Protein AF-A0A136L7Z3-F1 (afdb_monomer_lite)

Secondary structure (DSSP, 8-state):
-THHHHHHHHHHHHHHHHHHHHHT--HHHHHHHHHHHHTTT--SS-SSSHHHHHHHHHGGG----SHHHHHHHHHHHHHHHHHHHHHHH----PPP-------------------------------------------------------------------------------------PSP-TTEE-GGG-HHHHHHHHHHTT-EEEEEEEEEEEETTEEEEEEEEEEEETTEEEEE--TTSTTTT-EEEE-SSEEEEEEGGGTEEEEEE---SHHHHHHHHHHHHHHHHHEEEEEEEEEEETTEEEEEEEEEETT--EEEEEEE-TTT--EEEEEEE-TT--EEEEEEEEEEESS----GGGG----TTPEEE-HHHHHHHHHHHTT----B--GGGT-EEEEEEEE-SSSS-EEEEEEE-TT--EEEEEEEB---HHHHHTTS-TT-EEEEEEETTEEEEEEESS-HHHHHHHHHT-B--

Foldseek 3Di:
DPPVVVVVVVVVVVVVVVVVVVVPDDLQQVQVLVVQLVVVVADDDDDDVVVLVVVQVVVVPDDPPPVVVVVVVVVVVVVVVVVVVVVVVPDPPDDDDDDDDDDDDDDDDDDDDDDDDDDDDDDDDDDDDDDDDDDDDDDDDDDDDDDDDDDDDDDDDDDDDDDDDDDDDDDPDCPDCPPPPDDDCVQKDQQVPDVLLVLLVVLQQAAFKWFKKKKWFDDPNDIAIFIWTWTDGGQWIKTAGDPPGPQHPWIWTADNAWIWIARPVQLATEIFGRCRSVVSVSVVVVSVVCDRQQKIKGFPAWDAALNAIFTWIFIATNVRQTQKIFTARSVRSDTQKMFGAGPVGDTGIIMHTNHMDRDDDDDPCVSDDDDPPHHYHYQVNVQVVCCVVVVNAQKDFDCVQVWAFRHWDWDPPRPWIKIWTWTQGPQGIKIKIKTFADHDQVVSQVSNDPQKGKDWDDDPRMIMMIMDNDDRVVNVVRVVRIDRD

pLDDT: mean 71.42, std 25.08, range [24.67, 98.56]

Radius of gyration: 36.48 Å; chains: 1; bounding box: 98×93×81 Å

Sequence (485 aa):
MGGQLKMKRFRIAQRQEAKLDASLETQAQKTVARLVSQLEDETPTLAWRSELNERLLTVGRSRPRQQTLIWKTAFGLGLAASLAWVALTVRPCDGPGRRRLAFVPVARSSVAGGSRATRQRQVGRGFGVAESHRVRACSRPVGCDSMERVGPGSVLRMKPVFRHSLAFVALVAISASVPAQGPARQGQTAPGNHPLMRKMFEAAGTATYSGRRVIEFKRGVERMRHEELVLKSGPRMRIEFPRGSAFEGQVIVETGAERRHYYPGRNEIHVLPARKDEALERLRGLIARLGPQGLSVALEGQAKVAKQDTSILSLRDGRGNPLMRLWIQPSTGVVLKRELYDEVGAVVGLFEFTEYNPSPLIRRTDFVLQREGATIVTPMDIAQRLIREHKFEPVFLPAEGGFRLDTAQLVENLPVPVLLLLYQSPHGPISFYQVAGKVNPERLARLSGAGFKSFAWTKGTRSFVLVGSLEARQLQQLAARVQSP

Structure (mmCIF, N/CA/C/O backbone):
data_AF-A0A136L7Z3-F1
#
_entry.id   AF-A0A136L7Z3-F1
#
loop_
_atom_site.group_PDB
_atom_site.id
_atom_site.type_symbol
_atom_site.label_atom_id
_atom_site.label_alt_id
_atom_site.label_comp_id
_atom_site.label_asym_id
_atom_site.label_entity_id
_atom_site.label_seq_id
_atom_site.pdbx_PDB_ins_code
_atom_site.Cartn_x
_atom_site.Cartn_y
_atom_site.Cartn_z
_atom_site.occupancy
_atom_site.B_iso_or_equiv
_atom_site.auth_seq_id
_atom_site.auth_comp_id
_atom_site.auth_asym_id
_atom_site.auth_atom_id
_atom_site.pdbx_PDB_model_num
ATOM 1 N N . MET A 1 1 ? 29.027 17.581 50.921 1.00 52.03 1 MET A N 1
ATOM 2 C CA . MET A 1 1 ? 28.701 16.215 50.427 1.00 52.03 1 MET A CA 1
ATOM 3 C C . MET A 1 1 ? 27.220 15.951 50.088 1.00 52.03 1 MET A C 1
ATOM 5 O O . MET A 1 1 ? 26.979 15.166 49.178 1.00 52.03 1 MET A O 1
ATOM 9 N N . GLY A 1 2 ? 26.218 16.549 50.754 1.00 49.06 2 GLY A N 1
ATOM 10 C CA . GLY A 1 2 ? 24.812 16.080 50.692 1.00 49.06 2 GLY A CA 1
ATOM 11 C C . GLY A 1 2 ? 24.116 15.955 49.316 1.00 49.06 2 GLY A C 1
ATOM 12 O O . GLY A 1 2 ? 23.200 15.142 49.177 1.00 49.06 2 GLY A O 1
ATOM 13 N N . GLY A 1 3 ? 24.542 16.693 48.283 1.00 42.81 3 GLY A N 1
ATOM 14 C CA . GLY A 1 3 ? 23.885 16.687 46.963 1.00 42.81 3 GLY A CA 1
ATOM 15 C C . GLY A 1 3 ? 23.886 15.327 46.245 1.00 42.81 3 GLY A C 1
ATOM 16 O O . GLY A 1 3 ? 22.878 14.941 45.648 1.00 42.81 3 GLY A O 1
ATOM 17 N N . GLN A 1 4 ? 24.972 14.549 46.350 1.00 48.44 4 GLN A N 1
ATOM 18 C CA . GLN A 1 4 ? 25.067 13.252 45.665 1.00 48.44 4 GLN A CA 1
ATOM 19 C C . GLN A 1 4 ? 24.092 12.201 46.226 1.00 48.44 4 GLN A C 1
ATOM 21 O O . GLN A 1 4 ? 23.581 11.382 45.459 1.00 48.44 4 GLN A O 1
ATOM 26 N N . LEU A 1 5 ? 23.783 12.230 47.531 1.00 54.88 5 LEU A N 1
ATOM 27 C CA . LEU A 1 5 ? 22.793 11.317 48.116 1.00 54.88 5 LEU A CA 1
ATOM 28 C C . LEU A 1 5 ? 21.371 11.628 47.632 1.00 54.88 5 LEU A C 1
ATOM 30 O O . LEU A 1 5 ? 20.635 10.695 47.307 1.00 54.88 5 LEU A O 1
ATOM 34 N N . LYS A 1 6 ? 20.997 12.914 47.524 1.00 55.59 6 LYS A N 1
ATOM 35 C CA . LYS A 1 6 ? 19.692 13.315 46.966 1.00 55.59 6 LYS A CA 1
ATOM 36 C C . LYS A 1 6 ? 19.542 12.830 45.517 1.00 55.59 6 LYS A C 1
ATOM 38 O O . LYS A 1 6 ? 18.554 12.168 45.208 1.00 55.59 6 LYS A O 1
ATOM 43 N N . MET A 1 7 ? 20.554 13.032 44.663 1.00 49.06 7 MET A N 1
ATOM 44 C CA . MET A 1 7 ? 20.536 12.508 43.285 1.00 49.06 7 MET A CA 1
ATOM 45 C C . MET A 1 7 ? 20.473 10.974 43.208 1.00 49.06 7 MET A C 1
ATOM 47 O O . MET A 1 7 ? 19.747 10.441 42.367 1.00 49.06 7 MET A O 1
ATOM 51 N N . LYS A 1 8 ? 21.199 10.241 44.069 1.00 55.66 8 LYS A N 1
ATOM 52 C CA . LYS A 1 8 ? 21.120 8.769 44.104 1.00 55.66 8 LYS A CA 1
ATOM 53 C C . LYS A 1 8 ? 19.722 8.287 44.506 1.00 55.66 8 LYS A C 1
ATOM 55 O O . LYS A 1 8 ? 19.187 7.420 43.822 1.00 55.66 8 LYS A O 1
ATOM 60 N N . ARG A 1 9 ? 19.105 8.868 45.545 1.00 54.72 9 ARG A N 1
ATOM 61 C CA . ARG A 1 9 ? 17.731 8.521 45.960 1.00 54.72 9 ARG A CA 1
ATOM 62 C C . ARG A 1 9 ? 16.707 8.818 44.859 1.00 54.72 9 ARG A C 1
ATOM 64 O O . ARG A 1 9 ? 15.919 7.937 44.538 1.00 54.72 9 ARG A O 1
ATOM 71 N N . PHE A 1 10 ? 16.782 9.983 44.211 1.00 59.22 10 PHE A N 1
ATOM 72 C CA . PHE A 1 10 ? 15.883 10.347 43.106 1.00 59.22 10 PHE A CA 1
ATOM 73 C C . PHE A 1 10 ? 15.975 9.367 41.920 1.00 59.22 10 PHE A C 1
ATOM 75 O O . PHE A 1 10 ? 14.960 8.866 41.443 1.00 59.22 10 PHE A O 1
ATOM 82 N N . ARG A 1 11 ? 17.194 8.991 41.502 1.00 59.34 11 ARG A N 1
ATOM 83 C CA . ARG A 1 11 ? 17.409 7.996 40.430 1.00 59.34 11 ARG A CA 1
ATOM 84 C C . ARG A 1 11 ? 16.987 6.570 40.805 1.00 59.34 11 ARG A C 1
ATOM 86 O O . ARG A 1 11 ? 16.750 5.765 39.907 1.00 59.34 11 ARG A O 1
ATOM 93 N N . ILE A 1 12 ? 16.933 6.231 42.094 1.00 60.34 12 ILE A N 1
ATOM 94 C CA . ILE A 1 12 ? 16.404 4.944 42.569 1.00 60.34 12 ILE A CA 1
ATOM 95 C C . ILE A 1 12 ? 14.873 4.972 42.544 1.00 60.34 12 ILE A C 1
ATOM 97 O O . ILE A 1 12 ? 14.287 4.062 41.963 1.00 60.34 12 ILE A O 1
ATOM 101 N N . ALA A 1 13 ? 14.251 6.045 43.047 1.00 63.75 13 ALA A N 1
ATOM 102 C CA . ALA A 1 13 ? 12.803 6.248 42.992 1.00 63.75 13 ALA A CA 1
ATOM 103 C C . ALA A 1 13 ? 12.279 6.155 41.550 1.00 63.75 13 ALA A C 1
ATOM 105 O O . ALA A 1 13 ? 11.502 5.252 41.262 1.00 63.75 13 ALA A O 1
ATOM 106 N N . GLN A 1 14 ? 12.823 6.944 40.613 1.00 62.25 14 GLN A N 1
ATOM 107 C CA . GLN A 1 14 ? 12.441 6.886 39.190 1.00 62.25 14 GLN A CA 1
ATOM 108 C C . GLN A 1 14 ? 12.613 5.489 38.559 1.00 62.25 14 GLN A C 1
ATOM 110 O O . GLN A 1 14 ? 11.886 5.123 37.640 1.00 62.25 14 GLN A O 1
ATOM 115 N N . ARG A 1 15 ? 13.575 4.679 39.028 1.00 61.53 15 ARG A N 1
ATOM 116 C CA . ARG A 1 15 ? 13.786 3.298 38.546 1.00 61.53 15 ARG A CA 1
ATOM 117 C C . ARG A 1 15 ? 12.844 2.277 39.181 1.00 61.53 15 ARG A C 1
ATOM 119 O O . ARG A 1 15 ? 12.626 1.227 38.581 1.00 61.53 15 ARG A O 1
ATOM 126 N N . GLN A 1 16 ? 12.337 2.536 40.383 1.00 58.97 16 GLN A N 1
ATOM 127 C CA . GLN A 1 16 ? 11.311 1.716 41.030 1.00 58.97 16 GLN A CA 1
ATOM 128 C C . GLN A 1 16 ? 9.930 2.068 40.475 1.00 58.97 16 GLN A C 1
ATOM 130 O O . GLN A 1 16 ? 9.204 1.167 40.074 1.00 58.97 16 GLN A O 1
ATOM 135 N N . GLU A 1 17 ? 9.641 3.360 40.339 1.00 53.97 17 GLU A N 1
ATOM 136 C CA . GLU A 1 17 ? 8.471 3.926 39.667 1.00 53.97 17 GLU A CA 1
ATOM 137 C C . GLU A 1 17 ? 8.348 3.381 38.238 1.00 53.97 17 GLU A C 1
ATOM 139 O O . GLU A 1 17 ? 7.393 2.669 37.961 1.00 53.97 17 GLU A O 1
ATOM 144 N N . ALA A 1 18 ? 9.371 3.528 37.384 1.00 59.78 18 ALA A N 1
ATOM 145 C CA . ALA A 1 18 ? 9.361 2.978 36.020 1.00 59.78 18 ALA A CA 1
ATOM 146 C C . ALA A 1 18 ? 9.233 1.437 35.946 1.00 59.78 18 ALA A C 1
ATOM 148 O O . ALA A 1 18 ? 8.777 0.899 34.936 1.00 59.78 18 ALA A O 1
ATOM 149 N N . LYS A 1 19 ? 9.634 0.699 36.994 1.00 58.34 19 LYS A N 1
ATOM 150 C CA . LYS A 1 19 ? 9.426 -0.760 37.083 1.00 58.34 19 LYS A CA 1
ATOM 151 C C . LYS A 1 19 ? 7.997 -1.108 37.492 1.00 58.34 19 LYS A C 1
ATOM 153 O O . LYS A 1 19 ? 7.412 -2.016 36.904 1.00 58.34 19 LYS A O 1
ATOM 158 N N . LEU A 1 20 ? 7.449 -0.395 38.474 1.00 48.12 20 LEU A N 1
ATOM 159 C CA . LEU A 1 20 ? 6.063 -0.533 38.909 1.00 48.12 20 LEU A CA 1
ATOM 160 C C . LEU A 1 20 ? 5.126 -0.173 37.748 1.00 48.12 20 LEU A C 1
ATOM 162 O O . LEU A 1 20 ? 4.267 -0.970 37.379 1.00 48.12 20 LEU A O 1
ATOM 166 N N . ASP A 1 21 ? 5.398 0.946 37.078 1.00 52.03 21 ASP A N 1
ATOM 167 C CA . ASP A 1 21 ? 4.722 1.406 35.867 1.00 52.03 21 ASP A CA 1
ATOM 168 C C . ASP A 1 21 ? 4.671 0.331 34.777 1.00 52.03 21 ASP A C 1
ATOM 170 O O . ASP A 1 21 ? 3.605 0.121 34.198 1.00 52.03 21 ASP A O 1
ATOM 174 N N . ALA A 1 22 ? 5.791 -0.350 34.503 1.00 58.44 22 ALA A N 1
ATOM 175 C CA . ALA A 1 22 ? 5.880 -1.424 33.511 1.00 58.44 22 ALA A CA 1
ATOM 176 C C . ALA A 1 22 ? 5.146 -2.709 33.946 1.00 58.44 22 ALA A C 1
ATOM 178 O O . ALA A 1 22 ? 4.587 -3.423 33.108 1.00 58.44 22 ALA A O 1
ATOM 179 N N . SER A 1 23 ? 5.103 -2.999 35.253 1.00 50.88 23 SER A N 1
ATOM 180 C CA . SER A 1 23 ? 4.318 -4.117 35.800 1.00 50.88 23 SER A CA 1
ATOM 181 C C . SER A 1 23 ? 2.805 -3.866 35.732 1.00 50.88 23 SER A C 1
ATOM 183 O O . SER A 1 23 ? 2.042 -4.797 35.491 1.00 50.88 23 SER A O 1
ATOM 185 N N . LEU A 1 24 ? 2.382 -2.601 35.840 1.00 50.28 24 LEU A N 1
ATOM 186 C CA . LEU A 1 24 ? 0.987 -2.154 35.749 1.00 50.28 24 LEU A CA 1
ATOM 187 C C . LEU A 1 24 ? 0.517 -1.878 34.305 1.00 50.28 24 LEU A C 1
ATOM 189 O O . LEU A 1 24 ? -0.601 -1.408 34.093 1.00 50.28 24 LEU A O 1
ATOM 193 N N . GLU A 1 25 ? 1.340 -2.159 33.290 1.00 65.81 25 GLU A N 1
ATOM 194 C CA . GLU A 1 25 ? 0.941 -1.974 31.892 1.00 65.81 25 GLU A CA 1
ATOM 195 C C . GLU A 1 25 ? -0.123 -2.978 31.458 1.00 65.81 25 GLU A C 1
ATOM 197 O O . GLU A 1 25 ? 0.173 -4.150 31.187 1.00 65.81 25 GLU A O 1
ATOM 202 N N . THR A 1 26 ? -1.344 -2.467 31.302 1.00 73.06 26 THR A N 1
ATOM 203 C CA . THR A 1 26 ? -2.460 -3.167 30.667 1.00 73.06 26 THR A CA 1
ATOM 204 C C . THR A 1 26 ? -2.063 -3.684 29.284 1.00 73.06 26 THR A C 1
ATOM 206 O O . THR A 1 26 ? -1.240 -3.096 28.569 1.00 73.06 26 THR A O 1
ATOM 209 N N . GLN A 1 27 ? -2.699 -4.774 28.858 1.00 77.12 27 GLN A N 1
ATOM 210 C CA . GLN A 1 27 ? -2.465 -5.296 27.517 1.00 77.12 27 GLN A CA 1
ATOM 211 C C . GLN A 1 27 ? -2.906 -4.296 26.433 1.00 77.12 27 GLN A C 1
ATOM 213 O O . GLN A 1 27 ? -2.252 -4.199 25.398 1.00 77.12 27 GLN A O 1
ATOM 218 N N . ALA A 1 28 ? -3.938 -3.486 26.698 1.00 67.75 28 ALA A N 1
ATOM 219 C CA . ALA A 1 28 ? -4.348 -2.375 25.840 1.00 67.75 28 ALA A CA 1
ATOM 220 C C . ALA A 1 28 ? -3.227 -1.335 25.656 1.00 67.75 28 ALA A C 1
ATOM 222 O O . ALA A 1 28 ? -2.922 -0.975 24.520 1.00 67.75 28 ALA A O 1
ATOM 223 N N . GLN A 1 29 ? -2.558 -0.917 26.741 1.00 77.69 29 GLN A N 1
ATOM 224 C CA . GLN A 1 29 ? -1.452 0.043 26.679 1.00 77.69 29 GLN A CA 1
ATOM 225 C C . GLN A 1 29 ? -0.319 -0.476 25.795 1.00 77.69 29 GLN A C 1
ATOM 227 O O . GLN A 1 29 ? 0.079 0.215 24.866 1.00 77.69 29 GLN A O 1
ATOM 232 N N . LYS A 1 30 ? 0.163 -1.702 26.039 1.00 77.50 30 LYS A N 1
ATOM 233 C CA . LYS A 1 30 ? 1.232 -2.339 25.242 1.00 77.50 30 LYS A CA 1
ATOM 234 C C . LYS A 1 30 ? 0.856 -2.470 23.764 1.00 77.50 30 LYS A C 1
ATOM 236 O O . LYS A 1 30 ? 1.700 -2.308 22.888 1.00 77.50 30 LYS A O 1
ATOM 241 N N . THR A 1 31 ? -0.417 -2.752 23.500 1.00 75.12 31 THR A N 1
ATOM 242 C CA . THR A 1 31 ? -0.962 -2.942 22.153 1.00 75.12 31 THR A CA 1
ATOM 243 C C . THR A 1 31 ? -1.003 -1.628 21.370 1.00 75.12 31 THR A C 1
ATOM 245 O O . THR A 1 31 ? -0.457 -1.560 20.272 1.00 75.12 31 THR A O 1
ATOM 248 N N . VAL A 1 32 ? -1.570 -0.562 21.945 1.00 65.94 32 VAL A N 1
ATOM 249 C CA . VAL A 1 32 ? -1.632 0.756 21.288 1.00 65.94 32 VAL A CA 1
ATOM 250 C C . VAL A 1 32 ? -0.255 1.425 21.238 1.00 65.94 32 VAL A C 1
ATOM 252 O O . VAL A 1 32 ? 0.094 1.995 20.211 1.00 65.94 32 VAL A O 1
ATOM 255 N N . ALA A 1 33 ? 0.563 1.300 22.289 1.00 69.69 33 ALA A N 1
ATOM 256 C CA . ALA A 1 33 ? 1.941 1.796 22.314 1.00 69.69 33 ALA A CA 1
ATOM 257 C C . ALA A 1 33 ? 2.761 1.282 21.122 1.00 69.69 33 ALA A C 1
ATOM 259 O O . ALA A 1 33 ? 3.462 2.062 20.484 1.00 69.69 33 ALA A O 1
ATOM 260 N N . ARG A 1 34 ? 2.624 -0.011 20.790 1.00 71.69 34 ARG A N 1
ATOM 261 C CA . ARG A 1 34 ? 3.261 -0.609 19.613 1.00 71.69 34 ARG A CA 1
ATOM 262 C C . ARG A 1 34 ? 2.807 0.083 18.330 1.00 71.69 34 ARG A C 1
ATOM 264 O O . ARG A 1 34 ? 3.654 0.584 17.602 1.00 71.69 34 ARG A O 1
ATOM 271 N N . LEU A 1 35 ? 1.495 0.167 18.103 1.00 69.31 35 LEU A N 1
ATOM 272 C CA . LEU A 1 35 ? 0.923 0.770 16.894 1.00 69.31 35 LEU A CA 1
ATOM 273 C C . LEU A 1 35 ? 1.333 2.238 16.723 1.00 69.31 35 LEU A C 1
ATOM 275 O O . LEU A 1 35 ? 1.712 2.638 15.630 1.00 69.31 35 LEU A O 1
ATOM 279 N N . VAL A 1 36 ? 1.316 3.035 17.793 1.00 58.78 36 VAL A N 1
ATOM 280 C CA . VAL A 1 36 ? 1.683 4.458 17.711 1.00 58.78 36 VAL A CA 1
ATOM 281 C C . VAL A 1 36 ? 3.190 4.654 17.529 1.00 58.78 36 VAL A C 1
ATOM 283 O O . VAL A 1 36 ? 3.581 5.519 16.754 1.00 58.78 36 VAL A O 1
ATOM 286 N N . SER A 1 37 ? 4.035 3.792 18.111 1.00 58.22 37 SER A N 1
ATOM 287 C CA . SER A 1 37 ? 5.489 3.825 17.866 1.00 58.22 37 SER A CA 1
ATOM 288 C C . SER A 1 37 ? 5.901 3.474 16.427 1.00 58.22 37 SER A C 1
ATOM 290 O O . SER A 1 37 ? 7.039 3.729 16.043 1.00 58.22 37 SER A O 1
ATOM 292 N N . GLN A 1 38 ? 4.989 2.899 15.636 1.00 57.75 38 GLN A N 1
ATOM 293 C CA . GLN A 1 38 ? 5.187 2.642 14.207 1.00 57.75 38 GLN A CA 1
ATOM 294 C C . GLN A 1 38 ? 4.831 3.878 13.360 1.00 57.75 38 GLN A C 1
ATOM 296 O O . GLN A 1 38 ? 5.570 4.229 12.448 1.00 57.75 38 GLN A O 1
ATOM 301 N N . LEU A 1 39 ? 3.792 4.640 13.735 1.00 48.12 39 LEU A N 1
ATOM 302 C CA . LEU A 1 39 ? 3.363 5.861 13.024 1.00 48.12 39 LEU A CA 1
ATOM 303 C C . LEU A 1 39 ? 4.444 6.962 12.903 1.00 48.12 39 LEU A C 1
ATOM 305 O O . LEU A 1 39 ? 4.293 7.878 12.096 1.00 48.12 39 LEU A O 1
ATOM 309 N N . GLU A 1 40 ? 5.523 6.906 13.693 1.00 36.72 40 GLU A N 1
ATOM 310 C CA . GLU A 1 40 ? 6.663 7.828 13.562 1.00 36.72 40 GLU A CA 1
ATOM 311 C C . GLU A 1 40 ? 7.480 7.622 12.274 1.00 36.72 40 GLU A C 1
ATOM 313 O O . GLU A 1 40 ? 7.987 8.596 11.711 1.00 36.72 40 GLU A O 1
ATOM 318 N N . ASP A 1 41 ? 7.612 6.378 11.802 1.00 35.47 41 ASP A N 1
ATOM 319 C CA . ASP A 1 41 ? 8.282 6.039 10.539 1.00 35.47 41 ASP A CA 1
ATOM 320 C C . ASP A 1 41 ? 7.254 5.649 9.436 1.00 35.47 41 ASP A C 1
ATOM 322 O O . ASP A 1 41 ? 7.531 5.855 8.249 1.00 35.47 41 ASP A O 1
ATOM 326 N N . GLU A 1 42 ? 6.029 5.227 9.794 1.00 36.00 42 GLU A N 1
ATOM 327 C CA . GLU A 1 42 ? 4.885 5.008 8.890 1.00 36.00 42 GLU A CA 1
ATOM 328 C C . GLU A 1 42 ? 3.907 6.206 8.827 1.00 36.00 42 GLU A C 1
ATOM 330 O O . GLU A 1 42 ? 2.945 6.311 9.589 1.00 36.00 42 GLU A O 1
ATOM 335 N N . THR A 1 43 ? 4.061 7.077 7.820 1.00 32.91 43 THR A N 1
ATOM 336 C CA . THR A 1 43 ? 2.984 8.000 7.400 1.00 32.91 43 THR A CA 1
ATOM 337 C C . THR A 1 43 ? 2.778 8.035 5.875 1.00 32.91 43 THR A C 1
ATOM 339 O O . THR A 1 43 ? 3.722 7.838 5.109 1.00 32.91 43 THR A O 1
ATOM 342 N N . PRO A 1 44 ? 1.520 8.135 5.400 1.00 43.69 44 PRO A N 1
ATOM 343 C CA . PRO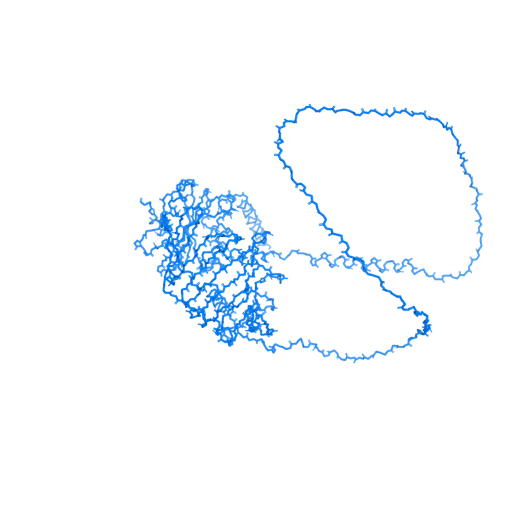 A 1 44 ? 0.698 6.926 5.444 1.00 43.69 44 PRO A CA 1
ATOM 344 C C . PRO A 1 44 ? -0.009 6.612 4.121 1.00 43.69 44 PRO A C 1
ATOM 346 O O . PRO A 1 44 ? -0.542 7.497 3.455 1.00 43.69 44 PRO A O 1
ATOM 349 N N . THR A 1 45 ? -0.150 5.320 3.821 1.00 33.47 45 THR A N 1
ATOM 350 C CA . THR A 1 45 ? -1.439 4.733 3.402 1.00 33.47 45 THR A CA 1
ATOM 351 C C . THR A 1 45 ? -1.368 3.199 3.404 1.00 33.47 45 THR A C 1
ATOM 353 O O . THR A 1 45 ? -0.527 2.580 2.764 1.00 33.47 45 THR A O 1
ATOM 356 N N . LEU A 1 46 ? -2.310 2.569 4.106 1.00 38.88 46 LEU A N 1
ATOM 357 C CA . LEU A 1 46 ? -2.829 1.222 3.820 1.00 38.88 46 LEU A CA 1
ATOM 358 C C . LEU A 1 46 ? -1.807 0.055 3.757 1.00 38.88 46 LEU A C 1
ATOM 360 O O . LEU A 1 46 ? -1.916 -0.864 2.929 1.00 38.88 46 LEU A O 1
ATOM 364 N N . ALA A 1 47 ? -0.844 0.088 4.679 1.00 33.56 47 ALA A N 1
ATOM 365 C CA . ALA A 1 47 ? -0.785 -0.811 5.847 1.00 33.56 47 ALA A CA 1
ATOM 366 C C . ALA A 1 47 ? -0.560 -2.333 5.663 1.00 33.56 47 ALA A C 1
ATOM 368 O O . ALA A 1 47 ? -0.411 -3.028 6.661 1.00 33.56 47 ALA A O 1
ATOM 369 N N . TRP A 1 48 ? -0.510 -2.885 4.441 1.00 34.53 48 TRP A N 1
ATOM 370 C CA . TRP A 1 48 ? -0.274 -4.338 4.241 1.00 34.53 48 TRP A CA 1
ATOM 371 C C . TRP A 1 48 ? 0.993 -4.692 3.445 1.00 34.53 48 TRP A C 1
ATOM 373 O O . TRP A 1 48 ? 1.522 -5.795 3.554 1.00 34.53 48 TRP A O 1
ATOM 383 N N . ARG A 1 49 ? 1.540 -3.739 2.679 1.00 35.31 49 ARG A N 1
ATOM 384 C CA . ARG A 1 49 ? 2.906 -3.823 2.116 1.00 35.31 49 ARG A CA 1
ATOM 385 C C . ARG A 1 49 ? 3.913 -2.965 2.895 1.00 35.31 49 ARG A C 1
ATOM 387 O O . ARG A 1 49 ? 5.075 -2.896 2.507 1.00 35.31 49 ARG A O 1
ATOM 394 N N . SER A 1 50 ? 3.475 -2.297 3.963 1.00 35.16 50 SER A N 1
ATOM 395 C CA . SER A 1 50 ? 4.316 -1.456 4.819 1.00 35.16 50 SER A CA 1
ATOM 396 C C . SER A 1 50 ? 4.888 -2.243 6.003 1.00 35.16 50 SER A C 1
ATOM 398 O O . SER A 1 50 ? 6.101 -2.209 6.168 1.00 35.16 50 SER A O 1
ATOM 400 N N . GLU A 1 51 ? 4.087 -3.096 6.664 1.00 35.03 51 GLU A N 1
ATOM 401 C CA . GLU A 1 51 ? 4.520 -4.012 7.741 1.00 35.03 51 GLU A CA 1
ATOM 402 C C . GLU A 1 51 ? 5.720 -4.908 7.352 1.00 35.03 51 GLU A C 1
ATOM 404 O O . GLU A 1 51 ? 6.510 -5.306 8.212 1.00 35.03 51 GLU A O 1
ATOM 409 N N . LEU A 1 52 ? 5.911 -5.183 6.055 1.00 35.91 52 LEU A N 1
ATOM 410 C CA . LEU A 1 52 ? 7.153 -5.763 5.541 1.00 35.91 52 LEU A CA 1
ATOM 411 C C . LEU A 1 52 ? 8.349 -4.823 5.758 1.00 35.91 52 LEU A C 1
ATOM 413 O O . LEU A 1 52 ? 9.265 -5.205 6.468 1.00 35.91 52 LEU A O 1
ATOM 417 N N . ASN A 1 53 ? 8.356 -3.627 5.154 1.00 36.78 53 ASN A N 1
ATOM 418 C CA . ASN A 1 53 ? 9.469 -2.670 5.253 1.00 36.78 53 ASN A CA 1
ATOM 419 C C . ASN A 1 53 ? 9.714 -2.268 6.716 1.00 36.78 53 ASN A C 1
ATOM 421 O O . ASN A 1 53 ? 10.792 -2.526 7.246 1.00 36.78 53 ASN A O 1
ATOM 425 N N . GLU A 1 54 ? 8.675 -1.735 7.360 1.00 39.69 54 GLU A N 1
ATOM 426 C CA . GLU A 1 54 ? 8.151 -2.311 8.598 1.00 39.69 54 GLU A CA 1
ATOM 427 C C . GLU A 1 54 ? 9.147 -3.002 9.538 1.00 39.69 54 GLU A C 1
ATOM 429 O O . GLU A 1 54 ? 10.089 -2.430 10.094 1.00 39.69 54 GLU A O 1
ATOM 434 N N . ARG A 1 55 ? 8.924 -4.315 9.658 1.00 40.56 55 ARG A N 1
ATOM 435 C CA . ARG A 1 55 ? 9.639 -5.258 10.525 1.00 40.56 55 ARG A CA 1
ATOM 436 C C . ARG A 1 55 ? 11.146 -5.359 10.254 1.00 40.56 55 ARG A C 1
ATOM 438 O O . ARG A 1 55 ? 11.833 -6.047 11.003 1.00 40.56 55 ARG A O 1
ATOM 445 N N . LEU A 1 56 ? 11.674 -4.712 9.218 1.00 37.62 56 LEU A N 1
ATOM 446 C CA . LEU A 1 56 ? 13.084 -4.783 8.823 1.00 37.62 56 LEU A CA 1
ATOM 447 C C . LEU A 1 56 ? 13.851 -3.533 9.254 1.00 37.62 56 LEU A C 1
ATOM 449 O O . LEU A 1 56 ? 15.011 -3.644 9.633 1.00 37.62 56 LEU A O 1
ATOM 453 N N . LEU A 1 57 ? 13.182 -2.377 9.283 1.00 38.00 57 LEU A N 1
ATOM 454 C CA . LEU A 1 57 ? 13.702 -1.152 9.896 1.00 38.00 57 LEU A CA 1
ATOM 455 C C . LEU A 1 57 ? 13.532 -1.171 11.427 1.00 38.00 57 LEU A C 1
ATOM 457 O O . LEU A 1 57 ? 14.354 -0.614 12.154 1.00 38.00 57 LEU A O 1
ATOM 461 N N . THR A 1 58 ? 12.491 -1.834 11.949 1.00 37.06 58 THR A N 1
ATOM 462 C CA . THR A 1 58 ? 12.211 -1.837 13.397 1.00 37.06 58 THR A CA 1
ATOM 463 C C . THR A 1 58 ? 12.977 -2.900 14.191 1.00 37.06 58 THR A C 1
ATOM 465 O O . THR A 1 58 ? 13.274 -2.672 15.363 1.00 37.06 58 THR A O 1
ATOM 468 N N . VAL A 1 59 ? 13.331 -4.053 13.602 1.00 36.88 59 VAL A N 1
ATOM 469 C CA . VAL A 1 59 ? 14.114 -5.101 14.305 1.00 36.88 59 VAL A CA 1
ATOM 470 C C . VAL A 1 59 ? 15.553 -4.640 14.602 1.00 36.88 59 VAL A C 1
ATOM 472 O O . VAL A 1 59 ? 16.117 -5.015 15.637 1.00 36.88 59 VAL A O 1
ATOM 475 N N . GLY A 1 60 ? 16.099 -3.749 13.764 1.00 36.47 60 GLY A N 1
ATOM 476 C CA . GLY A 1 60 ? 17.430 -3.150 13.902 1.00 36.47 60 GLY A CA 1
ATOM 477 C C . GLY A 1 60 ? 17.644 -2.292 15.152 1.00 36.47 60 GLY A C 1
ATOM 478 O O . GLY A 1 60 ? 18.746 -2.256 15.699 1.00 36.47 60 GLY A O 1
ATOM 479 N N . ARG A 1 61 ? 16.592 -1.665 15.710 1.00 35.28 61 ARG A N 1
ATOM 480 C CA . ARG A 1 61 ? 16.684 -0.841 16.942 1.00 35.28 61 ARG A CA 1
ATOM 481 C C . ARG A 1 61 ? 16.788 -1.674 18.241 1.00 35.28 61 ARG A C 1
ATOM 483 O O . ARG A 1 61 ? 16.372 -1.247 19.319 1.00 35.28 61 ARG A O 1
ATOM 490 N N . SER A 1 62 ? 17.405 -2.852 18.162 1.00 33.53 62 SER A N 1
ATOM 491 C CA . SER A 1 62 ? 17.812 -3.659 19.315 1.00 33.53 62 SER A CA 1
ATOM 492 C C . SER A 1 62 ? 19.085 -3.091 19.964 1.00 33.53 62 SER A C 1
ATOM 494 O O . SER A 1 62 ? 20.066 -2.788 19.293 1.00 33.53 62 SER A O 1
ATOM 496 N N . ARG A 1 63 ? 19.079 -2.946 21.298 1.00 36.53 63 ARG A N 1
ATOM 497 C CA . ARG A 1 63 ? 20.167 -2.322 22.089 1.00 36.53 63 ARG A CA 1
ATOM 498 C C . ARG A 1 63 ? 21.558 -2.931 21.806 1.00 36.53 63 ARG A C 1
ATOM 500 O O . ARG A 1 63 ? 21.641 -4.150 21.659 1.00 36.53 63 ARG A O 1
ATOM 507 N N . PRO A 1 64 ? 22.660 -2.150 21.880 1.00 39.44 64 PRO A N 1
ATOM 508 C CA . PRO A 1 64 ? 24.026 -2.669 21.748 1.00 39.44 64 PRO A CA 1
ATOM 509 C C . PRO A 1 64 ? 24.360 -3.663 22.878 1.00 39.44 64 PRO A C 1
ATOM 511 O O . PRO A 1 64 ? 24.660 -3.281 24.010 1.00 39.44 64 PRO A O 1
ATOM 514 N N . ARG A 1 65 ? 24.273 -4.965 22.583 1.00 41.66 65 ARG A N 1
ATOM 515 C CA . ARG A 1 65 ? 24.193 -6.037 23.591 1.00 41.66 65 ARG A CA 1
ATOM 516 C C . ARG A 1 65 ? 25.513 -6.794 23.798 1.00 41.66 65 ARG A C 1
ATOM 518 O O . ARG A 1 65 ? 25.587 -7.985 23.533 1.00 41.66 65 ARG A O 1
ATOM 525 N N . GLN A 1 66 ? 26.534 -6.098 24.309 1.00 41.44 66 GLN A N 1
ATOM 526 C CA . GLN A 1 66 ? 27.734 -6.617 25.018 1.00 41.44 66 GLN A CA 1
ATOM 527 C C . GLN A 1 66 ? 28.617 -7.738 24.399 1.00 41.44 66 GLN A C 1
ATOM 529 O O . GLN A 1 66 ? 29.675 -8.025 24.960 1.00 41.44 66 GLN A O 1
ATOM 534 N N . GLN A 1 67 ? 28.283 -8.349 23.259 1.00 42.78 67 GLN A N 1
ATOM 535 C CA . GLN A 1 67 ? 29.030 -9.496 22.706 1.00 42.78 67 GLN A CA 1
ATOM 536 C C . GLN A 1 67 ? 30.497 -9.189 22.344 1.00 42.78 67 GLN A C 1
ATOM 538 O O . GLN A 1 67 ? 31.336 -10.089 22.377 1.00 42.78 67 GLN A O 1
ATOM 543 N N . THR A 1 68 ? 30.840 -7.924 22.086 1.00 45.06 68 THR A N 1
ATOM 544 C CA . THR A 1 68 ? 32.219 -7.472 21.828 1.00 45.06 68 THR A CA 1
ATOM 545 C C . THR A 1 68 ? 33.157 -7.590 23.034 1.00 45.06 68 THR A C 1
ATOM 547 O O . THR A 1 68 ? 34.370 -7.499 22.853 1.00 45.06 68 THR A O 1
ATOM 550 N N . LEU A 1 69 ? 32.639 -7.818 24.249 1.00 48.38 69 LEU A N 1
ATOM 551 C CA . LEU A 1 69 ? 33.466 -8.134 25.418 1.00 48.38 69 LEU A CA 1
ATOM 552 C C . LEU A 1 69 ? 33.791 -9.635 25.494 1.00 48.38 69 LEU A C 1
ATOM 554 O O . LEU A 1 69 ? 34.937 -10.000 25.739 1.00 48.38 69 LEU A O 1
ATOM 558 N N . ILE A 1 70 ? 32.803 -10.493 25.212 1.00 53.34 70 ILE A N 1
ATOM 559 C CA . ILE A 1 70 ? 32.927 -11.960 25.300 1.00 53.34 70 ILE A CA 1
ATOM 560 C C . ILE A 1 70 ? 33.886 -12.496 24.230 1.00 53.34 70 ILE A C 1
ATOM 562 O O . ILE A 1 70 ? 34.726 -13.341 24.521 1.00 53.34 70 ILE A O 1
ATOM 566 N N . TRP A 1 71 ? 33.832 -11.966 23.005 1.00 47.53 71 TRP A N 1
ATOM 567 C CA . TRP A 1 71 ? 34.790 -12.351 21.961 1.00 47.53 71 TRP A CA 1
ATOM 568 C C . TRP A 1 71 ? 36.229 -11.927 22.283 1.00 47.53 71 TRP A C 1
ATOM 570 O O . TRP A 1 71 ? 37.163 -12.645 21.933 1.00 47.53 71 TRP A O 1
ATOM 580 N N . LYS A 1 72 ? 36.431 -10.810 22.997 1.00 50.53 72 LYS A N 1
ATOM 581 C CA . LYS A 1 72 ? 37.770 -10.371 23.423 1.00 50.53 72 LYS A CA 1
ATOM 582 C C . LYS A 1 72 ? 38.343 -11.248 24.537 1.00 50.53 72 LYS A C 1
ATOM 584 O O . LYS A 1 72 ? 39.522 -11.585 24.475 1.00 50.53 72 LYS A O 1
ATOM 589 N N . THR A 1 73 ? 37.534 -11.668 25.513 1.00 60.62 73 THR A N 1
ATOM 590 C CA . THR A 1 73 ? 37.994 -12.624 26.535 1.00 60.62 73 THR A CA 1
ATOM 591 C C . THR A 1 73 ? 38.202 -14.024 25.959 1.00 60.62 73 THR A C 1
ATOM 593 O O . THR A 1 73 ? 39.182 -14.668 26.319 1.00 60.62 73 THR A O 1
ATOM 596 N N . ALA A 1 74 ? 37.368 -14.472 25.014 1.00 58.94 74 ALA A N 1
ATOM 597 C CA . ALA A 1 74 ? 37.555 -15.746 24.317 1.00 58.94 74 ALA A CA 1
ATOM 598 C C . ALA A 1 74 ? 38.861 -15.785 23.499 1.00 58.94 74 ALA A C 1
ATOM 600 O O . ALA A 1 74 ? 39.634 -16.731 23.641 1.00 58.94 74 ALA A O 1
ATOM 601 N N . PHE A 1 75 ? 39.162 -14.745 22.709 1.00 62.72 75 PHE A N 1
ATOM 602 C CA . PHE A 1 75 ? 40.445 -14.650 21.997 1.00 62.72 75 PHE A CA 1
ATOM 603 C C . PHE A 1 75 ? 41.641 -14.534 22.952 1.00 62.72 75 PHE A C 1
ATOM 605 O O . PHE A 1 75 ? 42.658 -15.184 22.722 1.00 62.72 75 PHE A O 1
ATOM 612 N N . GLY A 1 76 ? 41.521 -13.764 24.040 1.00 63.78 76 GLY A N 1
ATOM 613 C CA . GLY A 1 76 ? 42.569 -13.658 25.060 1.00 63.78 76 GLY A CA 1
ATOM 614 C C . GLY A 1 76 ? 42.884 -15.000 25.729 1.00 63.78 76 GLY A C 1
ATOM 615 O O . GLY A 1 76 ? 44.050 -15.373 25.838 1.00 63.78 76 GLY A O 1
ATOM 616 N N . LEU A 1 77 ? 41.853 -15.762 26.110 1.00 67.31 77 LEU A N 1
ATOM 617 C CA . LEU A 1 77 ? 42.001 -17.103 26.685 1.00 67.31 77 LEU A CA 1
ATOM 618 C C . LEU A 1 77 ? 42.535 -18.117 25.669 1.00 67.31 77 LEU A C 1
ATOM 620 O O . LEU A 1 77 ? 43.387 -18.924 26.027 1.00 67.31 77 LEU A O 1
ATOM 624 N N . GLY A 1 78 ? 42.100 -18.055 24.407 1.00 63.72 78 GLY A N 1
ATOM 625 C CA . GLY A 1 78 ? 42.641 -18.902 23.343 1.00 63.72 78 GLY A CA 1
ATOM 626 C C . GLY A 1 78 ? 44.134 -18.656 23.106 1.00 63.72 78 GLY A C 1
ATOM 627 O O . GLY A 1 78 ? 44.917 -19.604 23.042 1.00 63.72 78 GLY A O 1
ATOM 628 N N . LEU A 1 79 ? 44.555 -17.387 23.044 1.00 63.94 79 LEU A N 1
ATOM 629 C CA . LEU A 1 79 ? 45.965 -17.023 22.884 1.00 63.94 79 LEU A CA 1
ATOM 630 C C . LEU A 1 79 ? 46.800 -17.447 24.106 1.00 63.94 79 LEU A C 1
ATOM 632 O O . LEU A 1 79 ? 47.871 -18.025 23.944 1.00 63.94 79 LEU A O 1
ATOM 636 N N . ALA A 1 80 ? 46.289 -17.226 25.322 1.00 67.94 80 ALA A N 1
ATOM 637 C CA . ALA A 1 80 ? 46.947 -17.649 26.557 1.00 67.94 80 ALA A CA 1
ATOM 638 C C . ALA A 1 80 ? 47.092 -19.179 26.648 1.00 67.94 80 ALA A C 1
ATOM 640 O O . ALA A 1 80 ? 48.168 -19.668 26.981 1.00 67.94 80 ALA A O 1
ATOM 641 N N . ALA A 1 81 ? 46.053 -19.940 26.284 1.00 63.88 81 ALA A N 1
ATOM 642 C CA . ALA A 1 81 ? 46.111 -21.400 26.213 1.00 63.88 81 ALA A CA 1
ATOM 643 C C . ALA A 1 81 ? 47.114 -21.886 25.152 1.00 63.88 81 ALA A C 1
ATOM 645 O O . ALA A 1 81 ? 47.844 -22.845 25.392 1.00 63.88 81 ALA A O 1
ATOM 646 N N . SER A 1 82 ? 47.201 -21.192 24.012 1.00 63.91 82 SER A N 1
ATOM 647 C CA . SER A 1 82 ? 48.166 -21.499 22.947 1.00 63.91 82 SER A CA 1
ATOM 648 C C . SER A 1 82 ? 49.608 -21.293 23.423 1.00 63.91 82 SER A C 1
ATOM 650 O O . SER A 1 82 ? 50.455 -22.164 23.238 1.00 63.91 82 SER A O 1
ATOM 652 N N . LEU A 1 83 ? 49.882 -20.172 24.099 1.00 64.75 83 LEU A N 1
ATOM 653 C CA . LEU A 1 83 ? 51.198 -19.865 24.668 1.00 64.75 83 LEU A CA 1
ATOM 654 C C . LEU A 1 83 ? 51.569 -20.813 25.819 1.00 64.75 83 LEU A C 1
ATOM 656 O O . LEU A 1 83 ? 52.707 -21.275 25.879 1.00 64.75 83 LEU A O 1
ATOM 660 N N . ALA A 1 84 ? 50.616 -21.166 26.686 1.00 66.88 84 ALA A N 1
ATOM 661 C CA . ALA A 1 84 ? 50.823 -22.154 27.743 1.00 66.88 84 ALA A CA 1
ATOM 662 C C . ALA A 1 84 ? 51.121 -23.555 27.177 1.00 66.88 84 ALA A C 1
ATOM 664 O O . ALA A 1 84 ? 51.995 -24.250 27.690 1.00 66.88 84 ALA A O 1
ATOM 665 N N . TRP A 1 85 ? 50.456 -23.958 26.089 1.00 66.62 85 TRP A N 1
ATOM 666 C CA . TRP A 1 85 ? 50.740 -25.223 25.406 1.00 66.62 85 TRP A CA 1
ATOM 667 C C . TRP A 1 85 ? 52.141 -25.242 24.783 1.00 66.62 85 TRP A C 1
ATOM 669 O O . TRP A 1 85 ? 52.864 -26.227 24.928 1.00 66.62 85 TRP A O 1
ATOM 679 N N . VAL A 1 86 ? 52.571 -24.147 24.145 1.00 68.06 86 VAL A N 1
ATOM 680 C CA . VAL A 1 86 ? 53.955 -24.007 23.658 1.00 68.06 86 VAL A CA 1
ATOM 681 C C . VAL A 1 86 ? 54.951 -24.102 24.822 1.00 68.06 86 VAL A C 1
ATOM 683 O O . VAL A 1 86 ? 55.882 -24.897 24.751 1.00 68.06 86 VAL A O 1
ATOM 686 N N . ALA A 1 87 ? 54.723 -23.392 25.930 1.00 67.69 87 ALA A N 1
ATOM 687 C CA . ALA A 1 87 ? 55.600 -23.447 27.105 1.00 67.69 87 ALA A CA 1
ATOM 688 C C . ALA A 1 87 ? 55.659 -24.833 27.787 1.00 67.69 87 ALA A C 1
ATOM 690 O O . ALA A 1 87 ? 56.684 -25.186 28.360 1.00 67.69 87 ALA A O 1
ATOM 691 N N . LEU A 1 88 ? 54.589 -25.635 27.716 1.00 67.50 88 LEU A N 1
ATOM 692 C CA . LEU A 1 88 ? 54.549 -27.001 28.262 1.00 67.50 88 LEU A CA 1
ATOM 693 C C . LEU A 1 88 ? 55.136 -28.063 27.317 1.00 67.50 88 LEU A C 1
ATOM 695 O O . LEU A 1 88 ? 55.576 -29.118 27.778 1.00 67.50 88 LEU A O 1
ATOM 699 N N . THR A 1 89 ? 55.128 -27.816 26.004 1.00 70.50 89 THR A N 1
ATOM 700 C CA . THR A 1 89 ? 55.668 -28.742 24.991 1.00 70.50 89 THR A CA 1
ATOM 701 C C . THR A 1 89 ? 57.139 -28.483 24.668 1.00 70.50 89 THR A C 1
ATOM 703 O O . THR A 1 89 ? 57.873 -29.437 24.405 1.00 70.50 89 THR A O 1
ATOM 706 N N . VAL A 1 90 ? 57.603 -27.232 24.751 1.00 59.78 90 VAL A N 1
ATOM 707 C CA . VAL A 1 90 ? 59.026 -26.872 24.659 1.00 59.78 90 VAL A CA 1
ATOM 708 C C . VAL A 1 90 ? 59.715 -27.207 25.983 1.00 59.78 90 VAL A C 1
ATOM 710 O O . VAL A 1 90 ? 59.945 -26.353 26.837 1.00 59.78 90 VAL A O 1
ATOM 713 N N . ARG A 1 91 ? 60.054 -28.488 26.162 1.00 43.88 91 ARG A N 1
ATOM 714 C CA . ARG A 1 91 ? 60.970 -28.908 27.229 1.00 43.88 91 ARG A CA 1
ATOM 715 C C . ARG A 1 91 ? 62.364 -28.317 26.976 1.00 43.88 91 ARG A C 1
ATOM 717 O O . ARG A 1 91 ? 62.832 -28.403 25.839 1.00 43.88 91 ARG A O 1
ATOM 724 N N . PRO A 1 92 ? 63.063 -27.794 28.000 1.00 43.50 92 PRO A N 1
ATOM 725 C CA . PRO A 1 92 ? 64.496 -27.555 27.889 1.00 43.50 92 PRO A CA 1
ATOM 726 C C . PRO A 1 92 ? 65.217 -28.891 27.656 1.00 43.50 92 PRO A C 1
ATOM 728 O O . PRO A 1 92 ? 64.907 -29.903 28.288 1.00 43.50 92 PRO A O 1
ATOM 731 N N . CYS A 1 93 ? 66.167 -28.903 26.721 1.00 36.12 93 CYS A N 1
ATOM 732 C CA . CYS A 1 93 ? 66.980 -30.079 26.416 1.00 36.12 93 CYS A CA 1
ATOM 733 C C . CYS A 1 93 ? 68.176 -30.171 27.372 1.00 36.12 93 CYS A C 1
ATOM 735 O O . CYS A 1 93 ? 69.308 -29.888 26.979 1.00 36.12 93 CYS A O 1
ATOM 737 N N . ASP A 1 94 ? 67.925 -30.570 28.619 1.00 39.72 94 ASP A N 1
ATOM 738 C CA . ASP A 1 94 ? 68.996 -30.866 29.573 1.00 39.72 94 ASP A CA 1
ATOM 739 C C . ASP A 1 94 ? 69.792 -32.123 29.169 1.00 39.72 94 ASP A C 1
ATOM 741 O O . ASP A 1 94 ? 69.257 -33.092 28.622 1.00 39.72 94 ASP A O 1
ATOM 745 N N . GLY A 1 95 ? 71.106 -32.081 29.411 1.00 39.22 95 GLY A N 1
ATOM 746 C CA . GLY A 1 95 ? 72.072 -33.069 28.922 1.00 39.22 95 GLY A CA 1
ATOM 747 C C . GLY A 1 95 ? 72.050 -34.439 29.632 1.00 39.22 95 GLY A C 1
ATOM 748 O O . GLY A 1 95 ? 71.442 -34.608 30.689 1.00 39.22 95 GLY A O 1
ATOM 749 N N . PRO A 1 96 ? 72.736 -35.454 29.071 1.00 43.56 96 PRO A N 1
ATOM 750 C CA . PRO A 1 96 ? 72.623 -36.844 29.523 1.00 43.56 96 PRO A CA 1
ATOM 751 C C . PRO A 1 96 ? 73.397 -37.149 30.823 1.00 43.56 96 PRO A C 1
ATOM 753 O O . PRO A 1 96 ? 74.621 -37.023 30.870 1.00 43.56 96 PRO A O 1
ATOM 756 N N . GLY A 1 97 ? 72.709 -37.670 31.854 1.00 32.97 97 GLY A N 1
ATOM 757 C CA . GLY A 1 97 ? 73.315 -37.987 33.160 1.00 32.97 97 GLY A CA 1
ATOM 758 C C . GLY A 1 97 ? 72.722 -39.189 33.925 1.00 32.97 97 GLY A C 1
ATOM 759 O O . GLY A 1 97 ? 71.702 -39.075 34.584 1.00 32.97 97 GLY A O 1
ATOM 760 N N . ARG A 1 98 ? 73.437 -40.327 33.897 1.00 33.50 98 ARG A N 1
ATOM 761 C CA . ARG A 1 98 ? 73.495 -41.425 34.907 1.00 33.50 98 ARG A CA 1
ATOM 762 C C . ARG A 1 98 ? 72.200 -42.020 35.542 1.00 33.50 98 ARG A C 1
ATOM 764 O O . ARG A 1 98 ? 71.790 -41.645 36.626 1.00 33.50 98 ARG A O 1
ATOM 771 N N . ARG A 1 99 ? 71.766 -43.153 34.959 1.00 33.06 99 ARG A N 1
ATOM 772 C CA . ARG A 1 99 ? 71.551 -44.506 35.568 1.00 33.06 99 ARG A CA 1
ATOM 773 C C . ARG A 1 99 ? 70.938 -44.694 36.991 1.00 33.06 99 ARG A C 1
ATOM 775 O O . ARG A 1 99 ? 71.581 -44.353 37.974 1.00 33.06 99 ARG A O 1
ATOM 782 N N . ARG A 1 100 ? 69.972 -45.645 37.039 1.00 32.06 100 ARG A N 1
ATOM 783 C CA . ARG A 1 100 ? 69.604 -46.592 38.146 1.00 32.06 100 ARG A CA 1
ATOM 784 C C . ARG A 1 100 ? 68.831 -45.988 39.349 1.00 32.06 100 ARG A C 1
ATOM 786 O O . ARG A 1 100 ? 68.984 -44.813 39.623 1.00 32.06 100 ARG A O 1
ATOM 793 N N . LEU A 1 101 ? 67.963 -46.716 40.080 1.00 32.91 101 LEU A N 1
ATOM 794 C CA . LEU A 1 101 ? 67.695 -48.174 40.181 1.00 32.91 101 LEU A CA 1
ATOM 795 C C . LEU A 1 101 ? 66.178 -48.531 40.248 1.00 32.91 101 LEU A C 1
ATOM 797 O O . LEU A 1 101 ? 65.319 -47.664 40.304 1.00 32.91 101 LEU A O 1
ATOM 801 N N . ALA A 1 102 ? 65.896 -49.837 40.194 1.00 31.36 102 ALA A N 1
ATOM 802 C CA . ALA A 1 102 ? 64.612 -50.531 40.002 1.00 31.36 102 ALA A CA 1
ATOM 803 C C . ALA A 1 102 ? 63.566 -50.477 41.146 1.00 31.36 102 ALA A C 1
ATOM 805 O O . ALA A 1 102 ? 63.940 -50.263 42.293 1.00 31.36 102 ALA A O 1
ATOM 806 N N . PHE A 1 103 ? 62.305 -50.856 40.848 1.00 28.50 103 PHE A N 1
ATOM 807 C CA . PHE A 1 103 ? 61.703 -52.130 41.323 1.00 28.50 103 PHE A CA 1
ATOM 808 C C . PHE A 1 103 ? 60.430 -52.553 40.532 1.00 28.50 103 PHE A C 1
ATOM 810 O O . PHE A 1 103 ? 59.765 -51.713 39.932 1.00 28.50 103 PHE A O 1
ATOM 817 N N . VAL A 1 104 ? 60.133 -53.866 40.505 1.00 31.09 104 VAL A N 1
ATOM 818 C CA . VAL A 1 104 ? 59.032 -54.601 39.808 1.00 31.09 104 VAL A CA 1
ATOM 819 C C . VAL A 1 104 ? 58.779 -55.897 40.623 1.00 31.09 104 VAL A C 1
ATOM 821 O O . VAL A 1 104 ? 59.795 -56.485 41.004 1.00 31.09 104 VAL A O 1
ATOM 824 N N . PRO A 1 105 ? 57.537 -56.314 41.008 1.00 47.28 105 PRO A N 1
ATOM 825 C CA . PRO A 1 105 ? 56.590 -57.162 40.214 1.00 47.28 105 PRO A CA 1
ATOM 826 C C . PRO A 1 105 ? 55.108 -56.651 40.215 1.00 47.28 105 PRO A C 1
ATOM 828 O O . PRO A 1 105 ? 54.804 -55.736 40.969 1.00 47.28 105 PRO A O 1
ATOM 831 N N . VAL A 1 106 ? 54.155 -57.017 39.321 1.00 33.38 106 VAL A N 1
ATOM 832 C CA . VAL A 1 106 ? 53.534 -58.329 38.918 1.00 33.38 106 VAL A CA 1
ATOM 833 C C . VAL A 1 106 ? 52.637 -58.901 40.055 1.00 33.38 106 VAL A C 1
ATOM 835 O O . VAL A 1 106 ? 53.062 -58.857 41.199 1.00 33.38 106 VAL A O 1
ATOM 838 N N . ALA A 1 107 ? 51.383 -59.377 39.881 1.00 31.59 107 ALA A N 1
ATOM 839 C CA . ALA A 1 107 ? 50.759 -60.196 38.812 1.00 31.59 107 ALA A CA 1
ATOM 840 C C . ALA A 1 107 ? 49.234 -59.905 38.576 1.00 31.59 107 ALA A C 1
ATOM 842 O O . ALA A 1 107 ? 48.605 -59.278 39.417 1.00 31.59 107 ALA A O 1
ATOM 843 N N . ARG A 1 108 ? 48.652 -60.132 37.373 1.00 31.23 108 ARG A N 1
ATOM 844 C CA . ARG A 1 108 ? 47.882 -61.325 36.868 1.00 31.23 108 ARG A CA 1
ATOM 845 C C . ARG A 1 108 ? 46.554 -61.627 37.615 1.00 31.23 108 ARG A C 1
ATOM 847 O O . ARG A 1 108 ? 46.569 -61.674 38.830 1.00 31.23 108 ARG A O 1
ATOM 854 N N . SER A 1 109 ? 45.360 -61.721 36.991 1.00 30.72 109 SER A N 1
ATOM 855 C CA . SER A 1 109 ? 44.842 -62.597 35.890 1.00 30.72 109 SER A CA 1
ATOM 856 C C . SER A 1 109 ? 44.612 -64.065 36.330 1.00 30.72 109 SER A C 1
ATOM 858 O O . SER A 1 109 ? 45.501 -64.587 36.989 1.00 30.72 109 SER A O 1
ATOM 860 N N . SER A 1 110 ? 43.581 -64.836 35.933 1.00 32.59 110 SER A N 1
ATOM 861 C CA . SER A 1 110 ? 42.456 -64.614 34.991 1.00 32.59 110 SER A CA 1
ATOM 862 C C . SER A 1 110 ? 41.491 -65.835 34.919 1.00 32.59 110 SER A C 1
ATOM 864 O O . SER A 1 110 ? 41.929 -66.943 35.202 1.00 32.59 110 SER A O 1
ATOM 866 N N . VAL A 1 111 ? 40.293 -65.647 34.323 1.00 34.72 111 VAL A N 1
ATOM 867 C CA . VAL A 1 111 ? 39.534 -66.628 33.478 1.00 34.72 111 VAL A CA 1
ATOM 868 C C . VAL A 1 111 ? 38.726 -67.793 34.122 1.00 34.72 111 VAL A C 1
ATOM 870 O O . VAL A 1 111 ? 39.035 -68.276 35.201 1.00 34.72 111 VAL A O 1
ATOM 873 N N . ALA A 1 112 ? 37.709 -68.242 33.350 1.00 30.45 112 ALA A N 1
ATOM 874 C CA . ALA A 1 112 ? 36.739 -69.351 33.522 1.00 30.45 112 ALA A CA 1
ATOM 875 C C . ALA A 1 112 ? 35.610 -69.125 34.558 1.00 30.45 112 ALA A C 1
ATOM 877 O O . ALA A 1 112 ? 35.851 -68.569 35.619 1.00 30.45 112 ALA A O 1
ATOM 878 N N . GLY A 1 113 ? 34.344 -69.522 34.335 1.00 28.11 113 GLY A N 1
ATOM 879 C CA . GLY A 1 113 ? 33.637 -70.142 33.186 1.00 28.11 113 GLY A CA 1
ATOM 880 C C . GLY A 1 113 ? 32.375 -70.882 33.701 1.00 28.11 113 GLY A C 1
ATOM 881 O O . GLY A 1 113 ? 32.356 -71.244 34.868 1.00 28.11 113 GLY A O 1
ATOM 882 N N . GLY A 1 114 ? 31.279 -71.161 32.977 1.00 28.09 114 GLY A N 1
ATOM 883 C CA . GLY A 1 114 ? 30.813 -70.879 31.607 1.00 28.09 114 GLY A CA 1
ATOM 884 C C . GLY A 1 114 ? 29.533 -71.714 31.308 1.00 28.09 114 GLY A C 1
ATOM 885 O O . GLY A 1 114 ? 29.201 -72.583 32.105 1.00 28.09 114 GLY A O 1
ATOM 886 N N . SER A 1 115 ? 28.869 -71.537 30.146 1.00 31.80 115 SER A N 1
ATOM 887 C CA . SER A 1 115 ? 27.662 -72.304 29.688 1.00 31.80 115 SER A CA 1
ATOM 888 C C . SER A 1 115 ? 26.333 -72.038 30.453 1.00 31.80 115 SER A C 1
ATOM 890 O O . SER A 1 115 ? 26.370 -71.608 31.594 1.00 31.80 115 SER A O 1
ATOM 892 N N . ARG A 1 116 ? 25.113 -72.249 29.906 1.00 31.45 116 ARG A N 1
ATOM 893 C CA . ARG A 1 116 ? 24.647 -72.592 28.531 1.00 31.45 116 ARG A CA 1
ATOM 894 C C . ARG A 1 116 ? 23.194 -72.095 28.277 1.00 31.45 116 ARG A C 1
ATOM 896 O O . ARG A 1 116 ? 22.534 -71.631 29.190 1.00 31.45 116 ARG A O 1
ATOM 903 N N . ALA A 1 117 ? 22.770 -72.234 27.012 1.00 31.36 117 ALA A N 1
ATOM 904 C CA . ALA A 1 117 ? 21.457 -72.086 26.335 1.00 31.36 117 ALA A CA 1
ATOM 905 C C . ALA A 1 117 ? 20.129 -72.223 27.160 1.00 31.36 117 ALA A C 1
ATOM 907 O O . ALA A 1 117 ? 20.128 -72.766 28.253 1.00 31.36 117 ALA A O 1
ATOM 908 N N . THR A 1 118 ? 18.927 -71.840 26.673 1.00 32.91 118 THR A N 1
ATOM 909 C CA . THR A 1 118 ? 18.355 -72.100 25.321 1.00 32.91 118 THR A CA 1
ATOM 910 C C . THR A 1 118 ? 17.066 -71.285 25.008 1.00 32.91 118 THR A C 1
ATOM 912 O O . THR A 1 118 ? 16.369 -70.939 25.945 1.00 32.91 118 THR A O 1
ATOM 915 N N . ARG A 1 119 ? 16.761 -71.055 23.702 1.00 32.62 119 ARG A N 1
ATOM 916 C CA . ARG A 1 119 ? 15.464 -71.220 22.937 1.00 32.62 119 ARG A CA 1
ATOM 917 C C . ARG A 1 119 ? 14.083 -70.862 23.581 1.00 32.62 119 ARG A C 1
ATOM 919 O O . ARG A 1 119 ? 13.917 -71.006 24.773 1.00 32.62 119 ARG A O 1
ATOM 926 N N . GLN A 1 120 ? 12.980 -70.515 22.881 1.00 30.11 120 GLN A N 1
ATOM 927 C CA . GLN A 1 120 ? 12.583 -70.371 21.449 1.00 30.11 120 GLN A CA 1
ATOM 928 C C . GLN A 1 120 ? 11.207 -69.625 21.394 1.00 30.11 120 GLN A C 1
ATOM 930 O O . GLN A 1 120 ? 10.317 -70.003 22.137 1.00 30.11 120 GLN A O 1
ATOM 935 N N . ARG A 1 121 ? 11.059 -68.463 20.724 1.00 29.91 121 ARG A N 1
ATOM 936 C CA . ARG A 1 121 ? 10.451 -68.198 19.377 1.00 29.91 121 ARG A CA 1
ATOM 937 C C . ARG A 1 121 ? 8.913 -68.397 19.232 1.00 29.91 121 ARG A C 1
ATOM 939 O O . ARG A 1 121 ? 8.389 -69.379 19.727 1.00 29.91 121 ARG A O 1
ATOM 946 N N . GLN A 1 122 ? 8.294 -67.574 18.357 1.00 31.19 122 GLN A N 1
ATOM 947 C CA . GLN A 1 122 ? 6.922 -67.643 17.765 1.00 31.19 122 GLN A CA 1
ATOM 948 C C . GLN A 1 122 ? 5.762 -67.026 18.585 1.00 31.19 122 GLN A C 1
ATOM 950 O O . GLN A 1 122 ? 5.874 -66.956 19.799 1.00 31.19 122 GLN A O 1
ATOM 955 N N . VAL A 1 123 ? 4.625 -66.566 18.017 1.00 29.06 123 VAL A N 1
ATOM 956 C CA . VAL A 1 123 ? 4.223 -66.087 16.653 1.00 29.06 123 VAL A CA 1
ATOM 957 C C . VAL A 1 123 ? 2.977 -65.179 16.820 1.00 29.06 123 VAL A C 1
ATOM 959 O O . VAL A 1 123 ? 2.250 -65.335 17.795 1.00 29.06 123 VAL A O 1
ATOM 962 N N . GLY A 1 124 ? 2.703 -64.250 15.892 1.00 29.55 124 GLY A N 1
ATOM 963 C CA . GLY A 1 124 ? 1.530 -63.354 15.956 1.00 29.55 124 GLY A CA 1
ATOM 964 C C . GLY A 1 124 ? 0.274 -63.807 15.180 1.00 29.55 124 GLY A C 1
ATOM 965 O O . GLY A 1 124 ? 0.355 -64.613 14.254 1.00 29.55 124 GLY A O 1
ATOM 966 N N . ARG A 1 125 ? -0.875 -63.208 15.534 1.00 27.36 125 ARG A N 1
ATOM 967 C CA . ARG A 1 125 ? -2.157 -63.097 14.790 1.00 27.36 125 ARG A CA 1
ATOM 968 C C . ARG A 1 125 ? -2.844 -61.778 15.214 1.00 27.36 125 ARG A C 1
ATOM 970 O O . ARG A 1 125 ? -2.573 -61.318 16.316 1.00 27.36 125 ARG A O 1
ATOM 977 N N . GLY A 1 126 ? -3.727 -61.126 14.449 1.00 26.31 126 GLY A N 1
ATOM 978 C CA . GLY A 1 126 ? -4.117 -61.353 13.049 1.00 26.31 126 GLY A CA 1
ATOM 979 C C . GLY A 1 126 ? -5.591 -61.738 12.823 1.00 26.31 126 GLY A C 1
ATOM 980 O O . GLY A 1 126 ? -5.857 -62.919 12.648 1.00 26.31 126 GLY A O 1
ATOM 981 N N . PHE A 1 127 ? -6.491 -60.744 12.776 1.00 27.95 127 PHE A N 1
ATOM 982 C CA . PHE A 1 127 ? -7.859 -60.712 12.193 1.00 27.95 127 PHE A CA 1
ATOM 983 C C . PHE A 1 127 ? -8.211 -59.215 11.957 1.00 27.95 127 PHE A C 1
ATOM 985 O O . PHE A 1 127 ? -7.641 -58.380 12.658 1.00 27.95 127 PHE A O 1
ATOM 992 N N . GLY A 1 128 ? -9.032 -58.748 10.999 1.00 26.97 128 GLY A N 1
ATOM 993 C CA . GLY A 1 128 ? -10.083 -59.367 10.155 1.00 26.97 128 GLY A CA 1
ATOM 994 C C . GLY A 1 128 ? -11.467 -58.863 10.619 1.00 26.97 128 GLY A C 1
ATOM 995 O O . GLY A 1 128 ? -11.662 -58.809 11.827 1.00 26.97 128 GLY A O 1
ATOM 996 N N . VAL A 1 129 ? -12.466 -58.449 9.817 1.00 31.39 129 VAL A N 1
ATOM 997 C CA . VAL A 1 129 ? -12.848 -58.492 8.366 1.00 31.39 129 VAL A CA 1
ATOM 998 C C . VAL A 1 129 ? -13.647 -57.166 8.087 1.00 31.39 129 VAL A C 1
ATOM 1000 O O . VAL A 1 129 ? -14.045 -56.544 9.066 1.00 31.39 129 VAL A O 1
ATOM 1003 N N . ALA A 1 130 ? -13.887 -56.551 6.908 1.00 28.75 130 ALA A N 1
ATOM 1004 C CA . ALA A 1 130 ? -14.205 -56.934 5.504 1.00 28.75 130 ALA A CA 1
ATOM 1005 C C . ALA A 1 130 ? -13.547 -55.922 4.489 1.00 28.75 130 ALA A C 1
ATOM 1007 O O . ALA A 1 130 ? -12.696 -55.155 4.931 1.00 28.75 130 ALA A O 1
ATOM 1008 N N . GLU A 1 131 ? -13.694 -55.842 3.146 1.00 30.98 131 GLU A N 1
ATOM 1009 C CA . GLU A 1 131 ? -14.705 -56.169 2.089 1.00 30.98 131 GLU A CA 1
ATOM 1010 C C . GLU A 1 131 ? -15.937 -55.218 1.992 1.00 30.98 131 GLU A C 1
ATOM 1012 O O . GLU A 1 131 ? -16.417 -54.748 3.015 1.00 30.98 131 GLU A O 1
ATOM 1017 N N . SER A 1 132 ? -16.512 -54.853 0.826 1.00 29.66 132 SER A N 1
ATOM 1018 C CA . SER A 1 132 ? -16.121 -54.970 -0.610 1.00 29.66 132 SER A CA 1
ATOM 1019 C C . SER A 1 132 ? -16.973 -54.004 -1.486 1.00 29.66 132 SER A C 1
ATOM 1021 O O . SER A 1 132 ? -17.995 -53.509 -1.023 1.00 29.66 132 SER A O 1
ATOM 1023 N N . HIS A 1 133 ? -16.574 -53.536 -2.682 1.00 28.38 133 HIS A N 1
ATOM 1024 C CA . HIS A 1 133 ? -16.546 -54.183 -4.019 1.00 28.38 133 HIS A CA 1
ATOM 1025 C C . HIS A 1 133 ? -15.693 -53.298 -4.993 1.00 28.38 133 HIS A C 1
ATOM 1027 O O . HIS A 1 133 ? -15.633 -52.090 -4.792 1.00 28.38 133 HIS A O 1
ATOM 1033 N N . ARG A 1 134 ? -14.882 -53.784 -5.964 1.00 30.92 134 ARG A N 1
ATOM 1034 C CA . ARG A 1 134 ? -15.181 -54.483 -7.257 1.00 30.92 134 ARG A CA 1
ATOM 1035 C C . ARG A 1 134 ? -15.990 -53.625 -8.261 1.00 30.92 134 ARG A C 1
ATOM 1037 O O . ARG A 1 134 ? -17.017 -53.104 -7.865 1.00 30.92 134 ARG A O 1
ATOM 1044 N N . VAL A 1 135 ? -15.693 -53.489 -9.569 1.00 30.72 135 VAL A N 1
ATOM 1045 C CA . VAL A 1 135 ? -14.596 -53.887 -10.512 1.00 30.72 135 VAL A CA 1
ATOM 1046 C C . VAL A 1 135 ? -14.557 -52.791 -11.629 1.00 30.72 135 VAL A C 1
ATOM 1048 O O . VAL A 1 135 ? -15.541 -52.076 -11.768 1.00 30.72 135 VAL A O 1
ATOM 1051 N N . ARG A 1 136 ? -13.525 -52.539 -12.455 1.00 27.78 136 ARG A N 1
ATOM 1052 C CA . ARG A 1 136 ? -12.908 -53.363 -13.529 1.00 27.78 136 ARG A CA 1
ATOM 1053 C C . ARG A 1 136 ? -11.540 -52.789 -13.941 1.00 27.78 136 ARG A C 1
ATOM 1055 O O . ARG A 1 136 ? -11.313 -51.592 -13.821 1.00 27.78 136 ARG A O 1
ATOM 1062 N N . ALA A 1 137 ? -10.690 -53.634 -14.524 1.00 29.88 137 ALA A N 1
ATOM 1063 C CA . ALA A 1 137 ? -9.513 -53.234 -15.299 1.00 29.88 137 ALA A CA 1
ATOM 1064 C C . ALA A 1 137 ? -9.643 -53.744 -16.746 1.00 29.88 137 ALA A C 1
ATOM 1066 O O . ALA A 1 137 ? -10.332 -54.740 -16.972 1.00 29.88 137 ALA A O 1
ATOM 1067 N N . CYS A 1 138 ? -8.936 -53.115 -17.689 1.00 30.34 138 CYS A N 1
ATOM 1068 C CA . CYS A 1 138 ? -8.678 -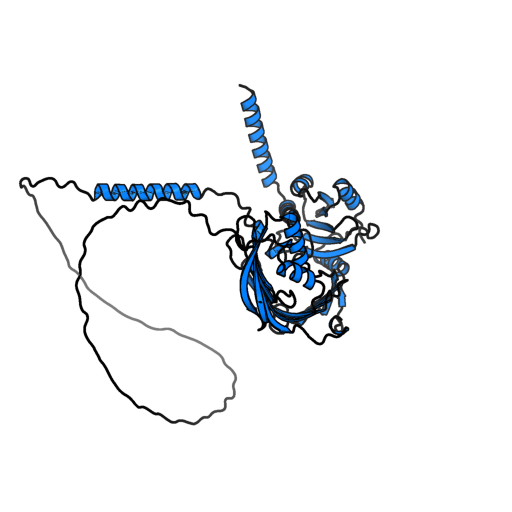53.670 -19.020 1.00 30.34 138 CYS A CA 1
ATOM 1069 C C . CYS A 1 138 ? -7.176 -53.626 -19.331 1.00 30.34 138 CYS A C 1
ATOM 1071 O O . CYS A 1 138 ? -6.539 -52.578 -19.265 1.00 30.34 138 CYS A O 1
ATOM 1073 N N . SER A 1 139 ? -6.637 -54.793 -19.668 1.00 30.86 139 SER A N 1
ATOM 1074 C CA . SER A 1 139 ? -5.301 -55.032 -20.233 1.00 30.86 139 SER A CA 1
ATOM 1075 C C . SER A 1 139 ? -5.317 -54.772 -21.766 1.00 30.86 139 SER A C 1
ATOM 1077 O O . SER A 1 139 ? -6.382 -54.459 -22.288 1.00 30.86 139 SER A O 1
ATOM 1079 N N . ARG A 1 140 ? -4.262 -54.892 -22.598 1.00 33.69 140 ARG A N 1
ATOM 1080 C CA . ARG A 1 140 ? -2.926 -55.558 -22.555 1.00 33.69 140 ARG A CA 1
ATOM 1081 C C . ARG A 1 140 ? -1.953 -54.823 -23.569 1.00 33.69 140 ARG A C 1
ATOM 1083 O O . ARG A 1 140 ? -2.268 -53.672 -23.850 1.00 33.69 140 ARG A O 1
ATOM 1090 N N . PRO A 1 141 ? -0.782 -55.335 -24.059 1.00 55.12 141 PRO A N 1
ATOM 1091 C CA . PRO A 1 141 ? 0.400 -54.490 -24.366 1.00 55.12 141 PRO A CA 1
ATOM 1092 C C . PRO A 1 141 ? 1.062 -54.776 -25.760 1.00 55.12 141 PRO A C 1
ATOM 1094 O O . PRO A 1 141 ? 0.338 -55.053 -26.709 1.00 55.12 141 PRO A O 1
ATOM 1097 N N . VAL A 1 142 ? 2.416 -54.830 -25.822 1.00 34.22 142 VAL A N 1
ATOM 1098 C CA . VAL A 1 142 ? 3.347 -55.120 -26.963 1.00 34.22 142 VAL A CA 1
ATOM 1099 C C . VAL A 1 142 ? 3.725 -53.868 -27.784 1.00 34.22 142 VAL A C 1
ATOM 1101 O O . VAL A 1 142 ? 2.869 -53.018 -27.988 1.00 34.22 142 VAL A O 1
ATOM 1104 N N . GLY A 1 143 ? 4.967 -53.645 -28.256 1.00 27.86 143 GLY A N 1
ATOM 1105 C CA . GLY A 1 143 ? 6.277 -54.342 -28.127 1.00 27.86 143 GLY A CA 1
ATOM 1106 C C . GLY A 1 143 ? 7.419 -53.310 -27.917 1.00 27.86 143 GLY A C 1
ATOM 1107 O O . GLY A 1 143 ? 7.135 -52.118 -27.948 1.00 27.86 143 GLY A O 1
ATOM 1108 N N . CYS A 1 144 ? 8.659 -53.621 -27.508 1.00 28.80 144 CYS A N 1
ATOM 1109 C CA . CYS A 1 144 ? 9.687 -54.583 -27.972 1.00 28.80 144 CYS A CA 1
ATOM 1110 C C . CYS A 1 144 ? 10.586 -54.067 -29.121 1.00 28.80 144 CYS A C 1
ATOM 1112 O O . CYS A 1 144 ? 10.086 -53.506 -30.088 1.00 28.80 144 CYS A O 1
ATOM 1114 N N . ASP A 1 145 ? 11.894 -54.331 -28.961 1.00 28.78 145 ASP A N 1
ATOM 1115 C CA . ASP A 1 145 ? 13.046 -54.090 -29.858 1.00 28.78 145 ASP A CA 1
ATOM 1116 C C . ASP A 1 145 ? 13.401 -52.611 -30.177 1.00 28.78 145 ASP A C 1
ATOM 1118 O O . ASP A 1 145 ? 12.562 -51.720 -30.083 1.00 28.78 145 ASP A O 1
ATOM 1122 N N . SER A 1 146 ? 14.662 -52.225 -30.436 1.00 31.97 146 SER A N 1
ATOM 1123 C CA . SER A 1 146 ? 15.892 -53.008 -30.701 1.00 31.97 146 SER A CA 1
ATOM 1124 C C . SER A 1 146 ? 17.101 -52.561 -29.851 1.00 31.97 146 SER A C 1
ATOM 1126 O O . SER A 1 146 ? 17.126 -51.458 -29.307 1.00 31.97 146 SER A O 1
ATOM 1128 N N . MET A 1 147 ? 18.146 -53.398 -29.779 1.00 29.06 147 MET A N 1
ATOM 1129 C CA . MET A 1 147 ? 19.480 -52.997 -29.293 1.00 29.06 147 MET A CA 1
ATOM 1130 C C . MET A 1 147 ? 20.312 -52.348 -30.406 1.00 29.06 147 MET A C 1
ATOM 1132 O O . MET A 1 147 ? 20.172 -52.733 -31.562 1.00 29.06 147 MET A O 1
ATOM 1136 N N . GLU A 1 148 ? 21.328 -51.564 -30.031 1.00 29.70 148 GLU A N 1
ATOM 1137 C CA . GLU A 1 148 ? 22.624 -51.629 -30.720 1.00 29.70 148 GLU A CA 1
ATOM 1138 C C . GLU A 1 148 ? 23.790 -51.448 -29.727 1.00 29.70 148 GLU A C 1
ATOM 1140 O O . GLU A 1 148 ? 23.677 -50.736 -28.726 1.00 29.70 148 GLU A O 1
ATOM 1145 N N . ARG A 1 149 ? 24.911 -52.140 -29.970 1.00 32.38 149 ARG A N 1
ATOM 1146 C CA . ARG A 1 149 ? 26.174 -52.019 -29.221 1.00 32.38 149 ARG A CA 1
ATOM 1147 C C . ARG A 1 149 ? 27.335 -51.939 -30.207 1.00 32.38 149 ARG A C 1
ATOM 1149 O O . ARG A 1 149 ? 27.559 -52.904 -30.930 1.00 32.38 149 ARG A O 1
ATOM 1156 N N . VAL A 1 150 ? 28.163 -50.901 -30.104 1.00 35.28 150 VAL A N 1
ATOM 1157 C CA . VAL A 1 150 ? 29.539 -50.911 -30.627 1.00 35.28 150 VAL A CA 1
ATOM 1158 C C . VAL A 1 150 ? 30.472 -50.217 -29.624 1.00 35.28 150 VAL A C 1
ATOM 1160 O O . VAL A 1 150 ? 30.088 -49.268 -28.946 1.00 35.28 150 VAL A O 1
ATOM 1163 N N . GLY A 1 151 ? 31.700 -50.718 -29.520 1.00 33.03 151 GLY A N 1
ATOM 1164 C CA . GLY A 1 151 ? 32.868 -50.117 -28.862 1.00 33.03 151 GLY A CA 1
ATOM 1165 C C . GLY A 1 151 ? 34.116 -50.761 -29.489 1.00 33.03 151 GLY A C 1
ATOM 1166 O O . GLY A 1 151 ? 33.993 -51.280 -30.599 1.00 33.03 151 GLY A O 1
ATOM 1167 N N . PRO A 1 152 ? 35.265 -50.892 -28.799 1.00 48.22 152 PRO A N 1
ATOM 1168 C CA . PRO A 1 152 ? 35.743 -50.186 -27.607 1.00 48.22 152 PRO A CA 1
ATOM 1169 C C . PRO A 1 152 ? 37.165 -49.588 -27.820 1.00 48.22 152 PRO A C 1
ATOM 1171 O O . PRO A 1 152 ? 37.753 -49.718 -28.889 1.00 48.22 152 PRO A O 1
ATOM 1174 N N . GLY A 1 153 ? 37.767 -49.009 -26.772 1.00 30.19 153 GLY A N 1
ATOM 1175 C CA . GLY A 1 153 ? 39.181 -48.579 -26.750 1.00 30.19 153 GLY A CA 1
ATOM 1176 C C . GLY A 1 153 ? 39.368 -47.052 -26.704 1.00 30.19 153 GLY A C 1
ATOM 1177 O O . GLY A 1 153 ? 38.464 -46.309 -27.064 1.00 30.19 153 GLY A O 1
ATOM 1178 N N . SER A 1 154 ? 40.486 -46.509 -26.207 1.00 31.77 154 SER A N 1
ATOM 1179 C CA . SER A 1 154 ? 41.736 -47.163 -25.773 1.00 31.77 154 SER A CA 1
ATOM 1180 C C . SER A 1 154 ? 42.297 -46.550 -24.483 1.00 31.77 154 SER A C 1
ATOM 1182 O O . SER A 1 154 ? 42.059 -45.385 -24.174 1.00 31.77 154 SER A O 1
ATOM 1184 N N . VAL A 1 155 ? 43.072 -47.339 -23.733 1.00 30.80 155 VAL A N 1
ATOM 1185 C CA . VAL A 1 155 ? 43.750 -46.910 -22.497 1.00 30.80 155 VAL A CA 1
ATOM 1186 C C . VAL A 1 155 ? 45.175 -46.451 -22.806 1.00 30.80 155 VAL A C 1
ATOM 1188 O O . VAL A 1 155 ? 45.937 -47.196 -23.416 1.00 30.80 155 VAL A O 1
ATOM 1191 N N . LEU A 1 156 ? 45.575 -45.290 -22.280 1.00 32.09 156 LEU A N 1
ATOM 1192 C CA . LEU A 1 156 ? 46.984 -44.942 -22.062 1.00 32.09 156 LEU A CA 1
ATOM 1193 C C . LEU A 1 156 ? 47.211 -44.520 -20.606 1.00 32.09 156 LEU A C 1
ATOM 1195 O O . LEU A 1 156 ? 46.296 -44.074 -19.913 1.00 32.09 156 LEU A O 1
ATOM 1199 N N . ARG A 1 157 ? 48.425 -44.767 -20.107 1.00 28.52 157 ARG A N 1
ATOM 1200 C CA . ARG A 1 157 ? 48.751 -44.813 -18.675 1.00 28.52 157 ARG A CA 1
ATOM 1201 C C . ARG A 1 157 ? 50.216 -44.418 -18.467 1.00 28.52 157 ARG A C 1
ATOM 1203 O O . ARG A 1 157 ? 51.037 -44.741 -19.316 1.00 28.52 157 ARG A O 1
ATOM 1210 N N . MET A 1 158 ? 50.534 -43.889 -17.277 1.00 24.67 158 MET A N 1
ATOM 1211 C CA . MET A 1 158 ? 51.900 -43.623 -16.764 1.00 24.67 158 MET A CA 1
ATOM 1212 C C . MET A 1 158 ? 52.619 -42.434 -17.449 1.00 24.67 158 MET A C 1
ATOM 1214 O O . MET A 1 158 ? 52.374 -42.148 -18.610 1.00 24.67 158 MET A O 1
ATOM 1218 N N . LYS A 1 159 ? 53.494 -41.670 -16.775 1.00 26.98 159 LYS A N 1
ATOM 1219 C CA . LYS A 1 159 ? 53.985 -41.702 -15.371 1.00 26.98 159 LYS A CA 1
ATOM 1220 C C . LYS A 1 159 ? 54.362 -40.261 -14.929 1.00 26.98 159 LYS A C 1
ATOM 1222 O O . LYS A 1 159 ? 54.598 -39.430 -15.800 1.00 26.98 159 LYS A O 1
ATOM 1227 N N . PRO A 1 160 ? 54.434 -39.940 -13.620 1.00 39.88 160 PRO A N 1
ATOM 1228 C CA . PRO A 1 160 ? 54.810 -38.605 -13.148 1.00 39.88 160 PRO A CA 1
ATOM 1229 C C . PRO A 1 160 ? 56.333 -38.429 -13.032 1.00 39.88 160 PRO A C 1
ATOM 1231 O O . PRO A 1 160 ? 57.071 -39.407 -12.897 1.00 39.88 160 PRO A O 1
ATOM 1234 N N . VAL A 1 161 ? 56.781 -37.172 -12.977 1.00 34.06 161 VAL A N 1
ATOM 1235 C CA . VAL A 1 161 ? 58.126 -36.777 -12.521 1.00 34.06 161 VAL A CA 1
ATOM 1236 C C . VAL A 1 161 ? 58.006 -36.132 -11.133 1.00 34.06 161 VAL A C 1
ATOM 1238 O O . VAL A 1 161 ? 56.965 -35.580 -10.782 1.00 34.06 161 VAL A O 1
ATOM 1241 N N . PHE A 1 162 ? 59.041 -36.282 -10.307 1.00 30.67 162 PHE A N 1
ATOM 1242 C CA . PHE A 1 162 ? 59.022 -36.046 -8.858 1.00 30.67 162 PHE A CA 1
ATOM 1243 C C . PHE A 1 162 ? 60.244 -35.209 -8.436 1.00 30.67 162 PHE A C 1
ATOM 1245 O O . PHE A 1 162 ? 61.195 -35.105 -9.206 1.00 30.67 162 PHE A O 1
ATOM 1252 N N . ARG A 1 163 ? 60.260 -34.761 -7.169 1.00 28.61 163 ARG A N 1
ATOM 1253 C CA . ARG A 1 163 ? 61.315 -33.979 -6.471 1.00 28.61 163 ARG A CA 1
ATOM 1254 C C . ARG A 1 163 ? 61.232 -32.468 -6.747 1.00 28.61 163 ARG A C 1
ATOM 1256 O O . ARG A 1 163 ? 61.257 -32.043 -7.888 1.00 28.61 163 ARG A O 1
ATOM 1263 N N . HIS A 1 164 ? 60.872 -31.642 -5.760 1.00 29.61 164 HIS A N 1
ATOM 1264 C CA . HIS A 1 164 ? 61.561 -31.284 -4.498 1.00 29.61 164 HIS A CA 1
ATOM 1265 C C . HIS A 1 164 ? 62.666 -30.239 -4.704 1.00 29.61 164 HIS A C 1
ATOM 1267 O O . HIS A 1 164 ? 63.703 -30.551 -5.277 1.00 29.61 164 HIS A O 1
ATOM 1273 N N . SER A 1 165 ? 62.486 -29.068 -4.088 1.00 26.61 165 SER A N 1
ATOM 1274 C CA . SER A 1 165 ? 63.445 -28.552 -3.104 1.00 26.61 165 SER A CA 1
ATOM 1275 C C . SER A 1 165 ? 62.794 -27.483 -2.227 1.00 26.61 165 SER A C 1
ATOM 1277 O O . SER A 1 165 ? 62.012 -26.664 -2.702 1.00 26.61 165 SER A O 1
ATOM 1279 N N . LEU A 1 166 ? 63.110 -27.522 -0.935 1.00 28.56 166 LEU A N 1
ATOM 1280 C CA . LEU A 1 166 ? 62.706 -26.543 0.069 1.00 28.56 166 LEU A CA 1
ATOM 1281 C C . LEU A 1 166 ? 63.951 -25.711 0.405 1.00 28.56 166 LEU A C 1
ATOM 1283 O O . LEU A 1 166 ? 64.936 -26.304 0.836 1.00 28.56 166 LEU A O 1
ATOM 1287 N N . ALA A 1 167 ? 63.931 -24.384 0.249 1.00 27.47 167 ALA A N 1
ATOM 1288 C CA . ALA A 1 167 ? 64.932 -23.516 0.880 1.00 27.47 167 ALA A CA 1
ATOM 1289 C C . ALA A 1 167 ? 64.489 -22.048 0.970 1.00 27.47 167 ALA A C 1
ATOM 1291 O O . ALA A 1 167 ? 63.966 -21.462 0.028 1.00 27.47 167 ALA A O 1
ATOM 1292 N N . PHE A 1 168 ? 64.761 -21.481 2.140 1.00 28.70 168 PHE A N 1
ATOM 1293 C CA . PHE A 1 168 ? 64.720 -20.069 2.505 1.00 28.70 168 PHE A CA 1
ATOM 1294 C C . PHE A 1 168 ? 65.547 -19.163 1.573 1.00 28.70 168 PHE A C 1
ATOM 1296 O O . PHE A 1 168 ? 66.626 -19.552 1.141 1.00 28.70 168 PHE A O 1
ATOM 1303 N N . VAL A 1 169 ? 65.133 -17.899 1.429 1.00 31.02 169 VAL A N 1
ATOM 1304 C CA . VAL A 1 169 ? 65.687 -16.758 2.200 1.00 31.02 169 VAL A CA 1
ATOM 1305 C C . VAL A 1 169 ? 64.657 -15.620 2.202 1.00 31.02 169 VAL A C 1
ATOM 1307 O O . VAL A 1 169 ? 63.870 -15.480 1.268 1.00 31.02 169 VAL A O 1
ATOM 1310 N N . ALA A 1 170 ? 64.606 -14.842 3.285 1.00 33.16 170 ALA A N 1
ATOM 1311 C CA . ALA A 1 170 ? 63.682 -13.718 3.416 1.00 33.16 170 ALA A CA 1
ATOM 1312 C C . ALA A 1 170 ? 64.228 -12.453 2.737 1.00 33.16 170 ALA A C 1
ATOM 1314 O O . ALA A 1 170 ? 65.401 -12.122 2.900 1.00 33.16 170 ALA A O 1
ATOM 1315 N N . LEU A 1 171 ? 63.350 -11.688 2.081 1.00 27.89 171 LEU A N 1
ATOM 1316 C CA . LEU A 1 171 ? 63.609 -10.289 1.744 1.00 27.89 171 LEU A CA 1
ATOM 1317 C C . LEU A 1 171 ? 62.532 -9.412 2.389 1.00 27.89 171 LEU A C 1
ATOM 1319 O O . LEU A 1 171 ? 61.371 -9.431 1.980 1.00 27.89 171 LEU A O 1
ATOM 1323 N N . VAL A 1 172 ? 62.916 -8.639 3.406 1.00 36.97 172 VAL A N 1
ATOM 1324 C CA . VAL A 1 172 ? 62.036 -7.644 4.036 1.00 36.97 172 VAL A CA 1
ATOM 1325 C C . VAL A 1 172 ? 61.992 -6.406 3.141 1.00 36.97 172 VAL A C 1
ATOM 1327 O O . VAL A 1 172 ? 62.689 -5.419 3.366 1.00 36.97 172 VAL A O 1
ATOM 1330 N N . ALA A 1 173 ? 61.181 -6.471 2.087 1.00 34.06 173 ALA A N 1
ATOM 1331 C CA . ALA A 1 173 ? 60.842 -5.301 1.294 1.00 34.06 173 ALA A CA 1
ATOM 1332 C C . ALA A 1 173 ? 59.898 -4.405 2.111 1.00 34.06 173 ALA A C 1
ATOM 1334 O O . ALA A 1 173 ? 58.735 -4.748 2.330 1.00 34.06 173 ALA A O 1
ATOM 1335 N N . ILE A 1 174 ? 60.401 -3.256 2.573 1.00 39.72 174 ILE A N 1
ATOM 1336 C CA . ILE A 1 174 ? 59.596 -2.231 3.249 1.00 39.72 174 ILE A CA 1
ATOM 1337 C C . ILE A 1 174 ? 58.749 -1.511 2.191 1.00 39.72 174 ILE A C 1
ATOM 1339 O O . ILE A 1 174 ? 59.049 -0.397 1.763 1.00 39.72 174 ILE A O 1
ATOM 1343 N N . SER A 1 175 ? 57.680 -2.170 1.749 1.00 36.56 175 SER A N 1
ATOM 1344 C CA . SER A 1 175 ? 56.624 -1.538 0.964 1.00 36.56 175 SER A CA 1
ATOM 1345 C C . SER A 1 175 ? 55.935 -0.504 1.846 1.00 36.56 175 SER A C 1
ATOM 1347 O O . SER A 1 175 ? 55.143 -0.858 2.721 1.00 36.56 175 SER A O 1
ATOM 1349 N N . ALA A 1 176 ? 56.272 0.771 1.640 1.00 39.50 176 ALA A N 1
ATOM 1350 C CA . ALA A 1 176 ? 55.685 1.880 2.377 1.00 39.50 176 ALA A CA 1
ATOM 1351 C C . ALA A 1 176 ? 54.155 1.782 2.335 1.00 39.50 176 ALA A C 1
ATOM 1353 O O . ALA A 1 176 ? 53.556 1.679 1.261 1.00 39.50 176 ALA A O 1
ATOM 1354 N N . SER A 1 177 ? 53.526 1.815 3.509 1.00 33.28 177 SER A N 1
ATOM 1355 C CA . SER A 1 177 ? 52.077 1.739 3.650 1.00 33.28 177 SER A CA 1
ATOM 1356 C C . SER A 1 177 ? 51.434 3.052 3.203 1.00 33.28 177 SER A C 1
ATOM 1358 O O . SER A 1 177 ? 51.000 3.860 4.027 1.00 33.28 177 SER A O 1
ATOM 1360 N N . VAL A 1 178 ? 51.363 3.254 1.885 1.00 37.34 178 VAL A N 1
ATOM 1361 C CA . VAL A 1 178 ? 50.400 4.168 1.272 1.00 37.34 178 VAL A CA 1
ATOM 1362 C C . VAL A 1 178 ? 49.040 3.796 1.866 1.00 37.34 178 VAL A C 1
ATOM 1364 O O . VAL A 1 178 ? 48.641 2.632 1.748 1.00 37.34 178 VAL A O 1
ATOM 1367 N N . PRO A 1 179 ? 48.337 4.716 2.552 1.00 39.81 179 PRO A N 1
ATOM 1368 C CA . PRO A 1 179 ? 47.032 4.398 3.099 1.00 39.81 179 PRO A CA 1
ATOM 1369 C C . PRO A 1 179 ? 46.139 4.008 1.928 1.00 39.81 179 PRO A C 1
ATOM 1371 O O . PRO A 1 179 ? 45.962 4.796 0.998 1.00 39.81 179 PRO A O 1
ATOM 1374 N N . ALA A 1 180 ? 45.616 2.781 1.959 1.00 34.72 180 ALA A N 1
ATOM 1375 C CA . ALA A 1 180 ? 44.744 2.274 0.915 1.00 34.72 180 ALA A CA 1
ATOM 1376 C C . ALA A 1 180 ? 43.477 3.134 0.879 1.00 34.72 180 ALA A C 1
ATOM 1378 O O . ALA A 1 180 ? 42.528 2.911 1.633 1.00 34.72 180 ALA A O 1
ATOM 1379 N N . GLN A 1 181 ? 43.486 4.146 0.009 1.00 37.81 181 GLN A N 1
ATOM 1380 C CA . GLN A 1 181 ? 42.302 4.893 -0.362 1.00 37.81 181 GLN A CA 1
ATOM 1381 C C . GLN A 1 181 ? 41.340 3.867 -0.953 1.00 37.81 181 GLN A C 1
ATOM 1383 O O . GLN A 1 181 ? 41.552 3.369 -2.060 1.00 37.81 181 GLN A O 1
ATOM 1388 N N . GLY A 1 182 ? 40.325 3.488 -0.169 1.00 35.53 182 GLY A N 1
ATOM 1389 C CA . GLY A 1 182 ? 39.271 2.595 -0.636 1.00 35.53 182 GLY A CA 1
ATOM 1390 C C . GLY A 1 182 ? 38.690 3.140 -1.943 1.00 35.53 182 GLY A C 1
ATOM 1391 O O . GLY A 1 182 ? 38.678 4.365 -2.113 1.00 35.53 182 GLY A O 1
ATOM 1392 N N . PRO A 1 183 ? 38.253 2.263 -2.868 1.00 39.62 183 PRO A N 1
ATOM 1393 C CA . PRO A 1 183 ? 37.901 2.646 -4.231 1.00 39.62 183 PRO A CA 1
ATOM 1394 C C . PRO A 1 183 ? 37.020 3.892 -4.219 1.00 39.62 183 PRO A C 1
ATOM 1396 O O . PRO A 1 183 ? 35.985 3.926 -3.545 1.00 39.62 183 PRO A O 1
ATOM 1399 N N . ALA A 1 184 ? 37.498 4.939 -4.897 1.00 37.69 184 ALA A N 1
ATOM 1400 C CA . ALA A 1 184 ? 36.907 6.265 -4.824 1.00 37.69 184 ALA A CA 1
ATOM 1401 C C . ALA A 1 184 ? 35.407 6.214 -5.151 1.00 37.69 184 ALA A C 1
ATOM 1403 O O . ALA A 1 184 ? 34.964 5.384 -5.943 1.00 37.69 184 ALA A O 1
ATOM 1404 N N . ARG A 1 185 ? 34.622 7.151 -4.600 1.00 49.41 185 ARG A N 1
ATOM 1405 C CA . ARG A 1 185 ? 33.162 7.272 -4.820 1.00 49.41 185 ARG A CA 1
ATOM 1406 C C . ARG A 1 185 ? 32.760 7.659 -6.263 1.00 49.41 185 ARG A C 1
ATOM 1408 O O . ARG A 1 185 ? 31.705 8.250 -6.481 1.00 49.41 185 ARG A O 1
ATOM 1415 N N . GLN A 1 186 ? 33.582 7.334 -7.257 1.00 42.38 186 GLN A N 1
ATOM 1416 C CA . GLN A 1 186 ? 33.257 7.444 -8.674 1.00 42.38 186 GLN A CA 1
ATOM 1417 C C . GLN A 1 186 ? 31.977 6.641 -8.963 1.00 42.38 186 GLN A C 1
ATOM 1419 O O . GLN A 1 186 ? 31.847 5.485 -8.566 1.00 42.38 186 GLN A O 1
ATOM 1424 N N . GLY A 1 187 ? 30.997 7.282 -9.602 1.00 57.94 187 GLY A N 1
ATOM 1425 C CA . GLY A 1 187 ? 29.689 6.685 -9.895 1.00 57.94 187 GLY A CA 1
ATOM 1426 C C . GLY A 1 187 ? 28.641 6.757 -8.773 1.00 57.94 187 GLY A C 1
ATOM 1427 O O . GLY A 1 187 ? 27.492 6.406 -9.032 1.00 57.94 187 GLY A O 1
ATOM 1428 N N . GLN A 1 188 ? 28.967 7.245 -7.566 1.00 64.56 188 GLN A N 1
ATOM 1429 C CA . GLN A 1 188 ? 27.950 7.539 -6.544 1.00 64.56 188 GLN A CA 1
ATOM 1430 C C . GLN A 1 188 ? 27.362 8.938 -6.760 1.00 64.56 188 GLN A C 1
ATOM 1432 O O . GLN A 1 188 ? 28.073 9.940 -6.723 1.00 64.56 188 GLN A O 1
ATOM 1437 N N . THR A 1 189 ? 26.047 9.010 -6.956 1.00 73.19 189 THR A N 1
ATOM 1438 C CA . THR A 1 189 ? 25.303 10.262 -7.162 1.00 73.19 189 THR A CA 1
ATOM 1439 C C . THR A 1 189 ? 24.236 10.461 -6.087 1.00 73.19 189 THR A C 1
ATOM 1441 O O . THR A 1 189 ? 23.741 9.498 -5.492 1.00 73.19 189 THR A O 1
ATOM 1444 N N . ALA A 1 190 ? 23.859 11.719 -5.844 1.00 78.00 190 ALA A N 1
ATOM 1445 C CA . ALA A 1 190 ? 22.705 12.044 -5.011 1.00 78.00 190 ALA A CA 1
ATOM 1446 C C . ALA A 1 190 ? 21.414 11.540 -5.699 1.00 78.00 190 ALA A C 1
ATOM 1448 O O . ALA A 1 190 ? 21.219 11.852 -6.879 1.00 78.00 190 ALA A O 1
ATOM 1449 N N . PRO A 1 191 ? 20.510 10.812 -5.009 1.00 75.94 191 PRO A N 1
ATOM 1450 C CA . PRO A 1 191 ? 19.424 10.078 -5.670 1.00 75.94 191 PRO A CA 1
ATOM 1451 C C . PRO A 1 191 ? 18.509 10.930 -6.562 1.00 75.94 191 PRO A C 1
ATOM 1453 O O . PRO A 1 191 ? 18.141 10.503 -7.655 1.00 75.94 191 PRO A O 1
ATOM 1456 N N . GLY A 1 192 ? 18.175 12.152 -6.130 1.00 71.19 192 GLY A N 1
ATOM 1457 C CA . GLY A 1 192 ? 17.323 13.075 -6.893 1.00 71.19 192 GLY A CA 1
ATOM 1458 C C . GLY A 1 192 ? 17.940 13.575 -8.207 1.00 71.19 192 GLY A C 1
ATOM 1459 O O . GLY A 1 192 ? 17.206 13.973 -9.109 1.00 71.19 192 GLY A O 1
ATOM 1460 N N . ASN A 1 193 ? 19.268 13.502 -8.342 1.00 80.50 193 ASN A N 1
ATOM 1461 C CA . ASN A 1 193 ? 19.999 13.992 -9.511 1.00 80.50 193 ASN A CA 1
ATOM 1462 C C . ASN A 1 193 ? 20.326 12.875 -10.519 1.00 80.50 193 ASN A C 1
ATOM 1464 O O . ASN A 1 193 ? 20.767 13.173 -11.628 1.00 80.50 193 ASN A O 1
ATOM 1468 N N . HIS A 1 194 ? 20.118 11.597 -10.175 1.00 89.88 194 HIS A N 1
ATOM 1469 C CA . HIS A 1 194 ? 20.431 10.494 -11.084 1.00 89.88 194 HIS A CA 1
ATOM 1470 C C . HIS A 1 194 ? 19.416 10.440 -12.251 1.00 89.88 194 HIS A C 1
ATOM 1472 O O . HIS A 1 194 ? 18.214 10.281 -12.004 1.00 89.88 194 HIS A O 1
ATOM 1478 N N . PRO A 1 195 ? 19.846 10.498 -13.530 1.00 91.69 195 PRO A N 1
ATOM 1479 C CA . PRO A 1 195 ? 18.937 10.685 -14.667 1.00 91.69 195 PRO A CA 1
ATOM 1480 C C . PRO A 1 195 ? 17.911 9.554 -14.823 1.00 91.69 195 PRO A C 1
ATOM 1482 O O . PRO A 1 195 ? 16.736 9.817 -15.067 1.00 91.69 195 PRO A O 1
ATOM 1485 N N . LEU A 1 196 ? 18.304 8.295 -14.593 1.00 92.56 196 LEU A N 1
ATOM 1486 C CA . LEU A 1 196 ? 17.357 7.169 -14.613 1.00 92.56 196 LEU A CA 1
ATOM 1487 C C . LEU A 1 196 ? 16.356 7.186 -13.441 1.00 92.56 196 LEU A C 1
ATOM 1489 O O . LEU A 1 196 ? 15.258 6.662 -13.597 1.00 92.56 196 LEU A O 1
ATOM 1493 N N . MET A 1 197 ? 16.684 7.798 -12.292 1.00 92.19 197 MET A N 1
ATOM 1494 C CA . MET A 1 197 ? 15.715 7.939 -11.194 1.00 92.19 197 MET A CA 1
ATOM 1495 C C . MET A 1 197 ? 14.704 9.037 -11.493 1.00 92.19 197 MET A C 1
ATOM 1497 O O . MET A 1 197 ? 13.509 8.818 -11.312 1.00 92.19 197 MET A O 1
ATOM 1501 N N . ARG A 1 198 ? 15.161 10.177 -12.024 1.00 91.44 198 ARG A N 1
ATOM 1502 C CA . ARG A 1 198 ? 14.269 11.200 -12.580 1.00 91.44 198 ARG A CA 1
ATOM 1503 C C . ARG A 1 198 ? 13.300 10.599 -13.595 1.00 91.44 198 ARG A C 1
ATOM 1505 O O . ARG A 1 198 ? 12.093 10.692 -13.394 1.00 91.44 198 ARG A O 1
ATOM 1512 N N . LYS A 1 199 ? 13.820 9.879 -14.594 1.00 93.69 199 LYS A N 1
ATOM 1513 C CA . LYS A 1 199 ? 13.001 9.236 -15.627 1.00 93.69 199 LYS A CA 1
ATOM 1514 C C . LYS A 1 199 ? 12.014 8.209 -15.059 1.00 93.69 199 LYS A C 1
ATOM 1516 O O . LYS A 1 199 ? 10.895 8.116 -15.543 1.00 93.69 199 LYS A O 1
ATOM 1521 N N . MET A 1 200 ? 12.382 7.481 -14.004 1.00 94.06 200 MET A N 1
ATOM 1522 C CA . MET A 1 200 ? 11.471 6.586 -13.277 1.00 94.06 200 MET A CA 1
ATOM 1523 C C . MET A 1 200 ? 10.340 7.344 -12.557 1.00 94.06 200 MET A C 1
ATOM 1525 O O . MET A 1 200 ? 9.190 6.910 -12.603 1.00 94.06 200 MET A O 1
ATOM 1529 N N . PHE A 1 201 ? 10.630 8.478 -11.910 1.00 91.62 201 PHE A N 1
ATOM 1530 C CA . PHE A 1 201 ? 9.601 9.314 -11.277 1.00 91.62 201 PHE A CA 1
ATOM 1531 C C . PHE A 1 201 ? 8.698 10.019 -12.301 1.00 91.62 201 PHE A C 1
ATOM 1533 O O . PHE A 1 201 ? 7.507 10.180 -12.049 1.00 91.62 201 PHE A O 1
ATOM 1540 N N . GLU A 1 202 ? 9.245 10.414 -13.451 1.00 90.94 202 GLU A N 1
ATOM 1541 C CA . GLU A 1 202 ? 8.513 10.984 -14.592 1.00 90.94 202 GLU A CA 1
ATOM 1542 C C . GLU A 1 202 ? 7.604 9.916 -15.249 1.00 90.94 202 GLU A C 1
ATOM 1544 O O . GLU A 1 202 ? 6.443 10.185 -15.568 1.00 90.94 202 GLU A O 1
ATOM 1549 N N . ALA A 1 203 ? 8.087 8.671 -15.361 1.00 92.62 203 ALA A N 1
ATOM 1550 C CA . ALA A 1 203 ? 7.339 7.521 -15.873 1.00 92.62 203 ALA A CA 1
ATOM 1551 C C . ALA A 1 203 ? 6.206 7.049 -14.945 1.00 92.62 203 ALA A C 1
ATOM 1553 O O . ALA A 1 203 ? 5.229 6.475 -15.424 1.00 92.62 203 ALA A O 1
ATOM 1554 N N . ALA A 1 204 ? 6.299 7.284 -13.631 1.00 85.69 204 ALA A N 1
ATOM 1555 C CA . ALA A 1 204 ? 5.326 6.794 -12.651 1.00 85.69 204 ALA A CA 1
ATOM 1556 C C . ALA A 1 204 ? 3.878 7.178 -13.013 1.00 85.69 204 ALA A C 1
ATOM 1558 O O . ALA A 1 204 ? 3.040 6.305 -13.223 1.00 85.69 204 ALA A O 1
ATOM 1559 N N . GLY A 1 205 ? 3.595 8.472 -13.179 1.00 85.12 205 GLY A N 1
ATOM 1560 C CA . GLY A 1 205 ? 2.246 8.959 -13.497 1.00 85.12 205 GLY A CA 1
ATOM 1561 C C . GLY A 1 205 ? 1.819 8.806 -14.963 1.00 85.12 205 GLY A C 1
ATOM 1562 O O . GLY A 1 205 ? 0.657 9.057 -15.276 1.00 85.12 205 GLY A O 1
ATOM 1563 N N . THR A 1 206 ? 2.729 8.423 -15.866 1.00 92.06 206 THR A N 1
ATOM 1564 C CA . THR A 1 206 ? 2.553 8.566 -17.327 1.00 92.06 206 THR A CA 1
ATOM 1565 C C . THR A 1 206 ? 2.666 7.255 -18.110 1.00 92.06 206 THR A C 1
ATOM 1567 O O . THR A 1 206 ? 2.058 7.129 -19.173 1.00 92.06 206 THR A O 1
ATOM 1570 N N . ALA A 1 207 ? 3.399 6.263 -17.596 1.00 94.50 207 ALA A N 1
ATOM 1571 C CA . ALA A 1 207 ? 3.707 5.040 -18.327 1.00 94.50 207 ALA A CA 1
ATOM 1572 C C . ALA A 1 207 ? 2.454 4.252 -18.736 1.00 94.50 207 ALA A C 1
ATOM 1574 O O . ALA A 1 207 ? 1.490 4.109 -17.976 1.00 94.50 207 ALA A O 1
ATOM 1575 N N . THR A 1 208 ? 2.512 3.692 -19.942 1.00 96.50 208 THR A N 1
ATOM 1576 C CA . THR A 1 208 ? 1.534 2.743 -20.472 1.00 96.50 208 THR A CA 1
ATOM 1577 C C . THR A 1 208 ? 2.252 1.430 -20.758 1.00 96.50 208 THR A C 1
ATOM 1579 O O . THR A 1 208 ? 3.273 1.438 -21.432 1.00 96.50 208 THR A O 1
ATOM 1582 N N . TYR A 1 209 ? 1.765 0.324 -20.195 1.00 97.62 209 TYR A N 1
ATOM 1583 C CA . TYR A 1 209 ? 2.320 -1.017 -20.406 1.00 97.62 209 TYR A CA 1
ATOM 1584 C C . TYR A 1 209 ? 1.338 -2.107 -19.965 1.00 97.62 209 TYR A C 1
ATOM 1586 O O . TYR A 1 209 ? 0.408 -1.857 -19.192 1.00 97.62 209 TYR A O 1
ATOM 1594 N N . SER A 1 210 ? 1.580 -3.338 -20.412 1.00 98.44 210 SER A N 1
ATOM 1595 C CA . SER A 1 210 ? 1.010 -4.545 -19.812 1.00 98.44 210 SER A CA 1
ATOM 1596 C C . SER A 1 210 ? 2.103 -5.563 -19.498 1.00 98.44 210 SER A C 1
ATOM 1598 O O . SER A 1 210 ? 3.224 -5.460 -19.998 1.00 98.44 210 SER A O 1
ATOM 1600 N N . GLY A 1 211 ? 1.807 -6.545 -18.651 1.00 97.94 211 GLY A N 1
ATOM 1601 C CA . GLY A 1 211 ? 2.738 -7.634 -18.382 1.00 97.94 211 GLY A CA 1
ATOM 1602 C C . GLY A 1 211 ? 2.306 -8.563 -17.257 1.00 97.94 211 GLY A C 1
ATOM 1603 O O . GLY A 1 211 ? 1.394 -8.253 -16.493 1.00 97.94 211 GLY A O 1
ATOM 1604 N N . ARG A 1 212 ? 3.008 -9.686 -17.132 1.00 98.38 212 ARG A N 1
ATOM 1605 C CA . ARG A 1 212 ? 2.930 -10.603 -15.992 1.00 98.38 212 ARG A CA 1
ATOM 1606 C C . ARG A 1 212 ? 4.134 -10.363 -15.099 1.00 98.38 212 ARG A C 1
ATOM 1608 O O . ARG A 1 212 ? 5.260 -10.280 -15.592 1.00 98.38 212 ARG A O 1
ATOM 1615 N N . ARG A 1 213 ? 3.915 -10.297 -13.788 1.00 97.12 213 ARG A N 1
ATOM 1616 C CA . ARG A 1 213 ? 4.993 -10.277 -12.796 1.00 97.12 213 ARG A CA 1
ATOM 1617 C C . ARG A 1 213 ? 4.767 -11.281 -11.681 1.00 97.12 213 ARG A C 1
ATOM 1619 O O . ARG A 1 213 ? 3.641 -11.488 -11.233 1.00 97.12 213 ARG A O 1
ATOM 1626 N N . VAL A 1 214 ? 5.867 -11.839 -11.197 1.00 96.69 214 VAL A N 1
ATOM 1627 C CA . VAL A 1 214 ? 5.920 -12.544 -9.918 1.00 96.69 214 VAL A CA 1
ATOM 1628 C C . VAL A 1 214 ? 6.218 -11.517 -8.831 1.00 96.69 214 VAL A C 1
ATOM 1630 O O . VAL A 1 214 ? 7.052 -10.630 -9.024 1.00 96.69 214 VAL A O 1
ATOM 1633 N N . ILE A 1 215 ? 5.563 -11.648 -7.681 1.00 93.62 215 ILE A N 1
ATOM 1634 C CA . ILE A 1 215 ? 5.919 -10.953 -6.443 1.00 93.62 215 ILE A CA 1
ATOM 1635 C C . ILE A 1 215 ? 6.254 -12.001 -5.380 1.00 93.62 215 ILE A C 1
ATOM 1637 O O . ILE A 1 215 ? 5.557 -13.004 -5.258 1.00 93.62 215 ILE A O 1
ATOM 1641 N N . GLU A 1 216 ? 7.309 -11.766 -4.603 1.00 88.50 216 GLU A N 1
ATOM 1642 C CA . GLU A 1 216 ? 7.694 -12.590 -3.450 1.00 88.50 216 GLU A CA 1
ATOM 1643 C C . GLU A 1 216 ? 8.028 -11.677 -2.265 1.00 88.50 216 GLU A C 1
ATOM 1645 O O . GLU A 1 216 ? 8.711 -10.669 -2.438 1.00 88.50 216 GLU A O 1
ATOM 1650 N N . PHE A 1 217 ? 7.542 -11.988 -1.062 1.00 83.75 217 PHE A N 1
ATOM 1651 C CA . PHE A 1 217 ? 7.848 -11.215 0.143 1.00 83.75 217 PHE A CA 1
ATOM 1652 C C . PHE A 1 217 ? 7.738 -12.031 1.434 1.00 83.75 217 PHE A C 1
ATOM 1654 O O . PHE A 1 217 ? 6.968 -12.987 1.520 1.00 83.75 217 PHE A O 1
ATOM 1661 N N . LYS A 1 218 ? 8.508 -11.645 2.460 1.00 74.31 218 LYS A N 1
ATOM 1662 C CA . LYS A 1 218 ? 8.400 -12.237 3.803 1.00 74.31 218 LYS A CA 1
ATOM 1663 C C . LYS A 1 218 ? 7.075 -11.812 4.473 1.00 74.31 218 LYS A C 1
ATOM 1665 O O . LYS A 1 218 ? 6.694 -10.646 4.409 1.00 74.31 218 LYS A O 1
ATOM 1670 N N . ARG A 1 219 ? 6.397 -12.718 5.182 1.00 65.69 219 ARG A N 1
ATOM 1671 C CA . ARG A 1 219 ? 5.283 -12.412 6.101 1.00 65.69 219 ARG A CA 1
ATOM 1672 C C . ARG A 1 219 ? 5.568 -13.082 7.442 1.00 65.69 219 ARG A C 1
ATOM 1674 O O . ARG A 1 219 ? 5.346 -14.273 7.624 1.00 65.69 219 ARG A O 1
ATOM 1681 N N . GLY A 1 220 ? 6.130 -12.320 8.379 1.00 68.31 220 GLY A N 1
ATOM 1682 C CA . GLY A 1 220 ? 6.713 -12.907 9.587 1.00 68.31 220 GLY A CA 1
ATOM 1683 C C . GLY A 1 220 ? 7.907 -13.796 9.227 1.00 68.31 220 GLY A C 1
ATOM 1684 O O . GLY A 1 220 ? 8.910 -13.285 8.734 1.00 68.31 220 GLY A O 1
ATOM 1685 N N . VAL A 1 221 ? 7.790 -15.103 9.474 1.00 73.69 221 VAL A N 1
ATOM 1686 C CA . VAL A 1 221 ? 8.810 -16.111 9.115 1.00 73.69 221 VAL A CA 1
ATOM 1687 C C . VAL A 1 221 ? 8.586 -16.745 7.738 1.00 73.69 221 VAL A C 1
ATOM 1689 O O . VAL A 1 221 ? 9.516 -17.313 7.172 1.00 73.69 221 VAL A O 1
ATOM 1692 N N . GLU A 1 222 ? 7.376 -16.649 7.188 1.00 73.25 222 GLU A N 1
ATOM 1693 C CA . GLU A 1 222 ? 7.011 -17.269 5.913 1.00 73.25 222 GLU A CA 1
ATOM 1694 C C . GLU A 1 222 ? 7.458 -16.412 4.724 1.00 73.25 222 GLU A C 1
ATOM 1696 O O . GLU A 1 222 ? 7.646 -15.200 4.852 1.00 73.25 222 GLU A O 1
ATOM 1701 N N . ARG A 1 223 ? 7.571 -17.018 3.538 1.00 80.88 223 ARG A N 1
ATOM 1702 C CA . ARG A 1 223 ? 7.643 -16.297 2.260 1.00 80.88 223 ARG A CA 1
ATOM 1703 C C . ARG A 1 223 ? 6.367 -16.551 1.473 1.00 80.88 223 ARG A C 1
ATOM 1705 O O . ARG A 1 223 ? 6.094 -17.685 1.098 1.00 80.88 223 ARG A O 1
ATOM 1712 N N . MET A 1 224 ? 5.615 -15.491 1.199 1.00 83.31 224 MET A N 1
ATOM 1713 C CA . MET A 1 224 ? 4.480 -15.538 0.283 1.00 83.31 224 MET A CA 1
ATOM 1714 C C . MET A 1 224 ? 4.952 -15.164 -1.121 1.00 83.31 224 MET A C 1
ATOM 1716 O O . MET A 1 224 ? 5.729 -14.221 -1.290 1.00 83.31 224 MET A O 1
ATOM 1720 N N . ARG A 1 225 ? 4.466 -15.892 -2.126 1.00 90.50 225 ARG A N 1
ATOM 1721 C CA . ARG A 1 225 ? 4.779 -15.683 -3.541 1.00 90.50 225 ARG A CA 1
ATOM 1722 C C . ARG A 1 225 ? 3.501 -15.797 -4.361 1.00 90.50 225 ARG A C 1
ATOM 1724 O O . ARG A 1 225 ? 2.715 -16.714 -4.136 1.00 90.50 225 ARG A O 1
ATOM 1731 N N . HIS A 1 226 ? 3.287 -14.876 -5.294 1.00 90.94 226 HIS A N 1
ATOM 1732 C CA . HIS A 1 226 ? 2.073 -14.826 -6.111 1.00 90.94 226 HIS A CA 1
ATOM 1733 C C . HIS A 1 226 ? 2.340 -14.197 -7.485 1.00 90.94 226 HIS A C 1
ATOM 1735 O O . HIS A 1 226 ? 3.320 -13.473 -7.666 1.00 90.94 226 HIS A O 1
ATOM 1741 N N . GLU A 1 227 ? 1.462 -14.466 -8.452 1.00 96.19 227 GLU A N 1
ATOM 1742 C CA . GLU A 1 227 ? 1.483 -13.805 -9.764 1.00 96.19 227 GLU A CA 1
ATOM 1743 C C . GLU A 1 227 ? 0.458 -12.670 -9.840 1.00 96.19 227 GLU A C 1
ATOM 1745 O O . GLU A 1 227 ? -0.636 -12.764 -9.276 1.00 96.19 227 GLU A O 1
ATOM 1750 N N . GLU A 1 228 ? 0.819 -11.620 -10.575 1.00 97.31 228 GLU A N 1
ATOM 1751 C CA . GLU A 1 228 ? -0.021 -10.480 -10.941 1.00 97.31 228 GLU A CA 1
ATOM 1752 C C . GLU A 1 228 ? 0.035 -10.273 -12.464 1.00 97.31 228 GLU A C 1
ATOM 1754 O O . GLU A 1 228 ? 1.116 -10.084 -13.031 1.00 97.31 228 GLU A O 1
ATOM 1759 N N . LEU A 1 229 ? -1.126 -10.253 -13.122 1.00 98.19 229 LEU A N 1
ATOM 1760 C CA . LEU A 1 229 ? -1.291 -9.699 -14.468 1.00 98.19 229 LEU A CA 1
ATOM 1761 C C . LEU A 1 229 ? -1.574 -8.203 -14.325 1.00 98.19 229 LEU A C 1
ATOM 1763 O O . LEU A 1 229 ? -2.506 -7.820 -13.621 1.00 98.19 229 LEU A O 1
ATOM 1767 N N . VAL A 1 230 ? -0.771 -7.352 -14.958 1.00 97.19 230 VAL A N 1
ATOM 1768 C CA . VAL A 1 230 ? -0.785 -5.897 -14.766 1.00 97.19 230 VAL A CA 1
ATOM 1769 C C . VAL A 1 230 ? -1.072 -5.187 -16.083 1.00 97.19 230 VAL A C 1
ATOM 1771 O O . VAL A 1 230 ? -0.473 -5.496 -17.112 1.00 97.19 230 VAL A O 1
ATOM 1774 N N . LEU A 1 231 ? -1.935 -4.175 -16.024 1.00 97.88 231 LEU A N 1
ATOM 1775 C CA . LEU A 1 231 ? -2.193 -3.220 -17.097 1.00 97.88 231 LEU A CA 1
ATOM 1776 C C . LEU A 1 231 ? -2.122 -1.806 -16.510 1.00 97.88 231 LEU A C 1
ATOM 1778 O O . LEU A 1 231 ? -2.838 -1.513 -15.554 1.00 97.88 231 LEU A O 1
ATOM 1782 N N . LYS A 1 232 ? -1.282 -0.919 -17.050 1.00 95.44 232 LYS A N 1
ATOM 1783 C CA . LYS A 1 232 ? -1.183 0.487 -16.619 1.00 95.44 232 LYS A CA 1
ATOM 1784 C C . LYS A 1 232 ? -1.372 1.416 -17.814 1.00 95.44 232 LYS A C 1
ATOM 1786 O O . LYS A 1 232 ? -0.890 1.133 -18.907 1.00 95.44 232 LYS A O 1
ATOM 1791 N N . SER A 1 233 ? -2.064 2.530 -17.594 1.00 95.38 233 SER A N 1
ATOM 1792 C CA . SER A 1 233 ? -2.162 3.642 -18.540 1.00 95.38 233 SER A CA 1
ATOM 1793 C C . SER A 1 233 ? -2.220 4.961 -17.770 1.00 95.38 233 SER A C 1
ATOM 1795 O O . SER A 1 233 ? -3.296 5.426 -17.369 1.00 95.38 233 SER A O 1
ATOM 1797 N N . GLY A 1 234 ? -1.037 5.521 -17.513 1.00 92.31 234 GLY A N 1
ATOM 1798 C CA . GLY A 1 234 ? -0.838 6.698 -16.673 1.00 92.31 234 GLY A CA 1
ATOM 1799 C C . GLY A 1 234 ? -1.297 6.453 -15.226 1.00 92.31 234 GLY A C 1
ATOM 1800 O O . 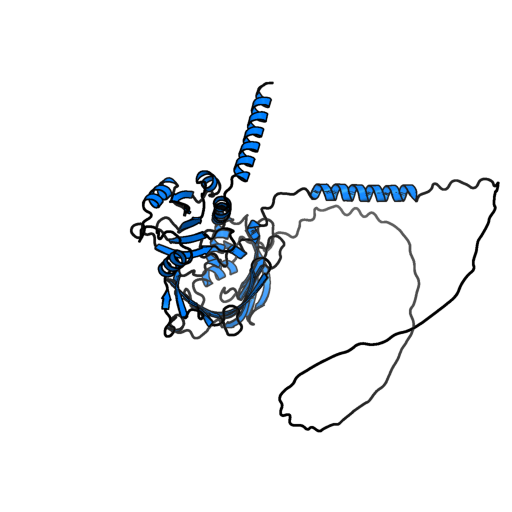GLY A 1 234 ? -0.827 5.496 -14.600 1.00 92.31 234 GLY A O 1
ATOM 1801 N N . PRO A 1 235 ? -2.235 7.253 -14.681 1.00 90.06 235 PRO A N 1
ATOM 1802 C CA . PRO A 1 235 ? -2.754 7.073 -13.323 1.00 90.06 235 PRO A CA 1
ATOM 1803 C C . PRO A 1 235 ? -3.716 5.881 -13.185 1.00 90.06 235 PRO A C 1
ATOM 1805 O O . PRO A 1 235 ? -4.139 5.568 -12.074 1.00 90.06 235 PRO A O 1
ATOM 1808 N N . ARG A 1 236 ? -4.095 5.228 -14.294 1.00 94.25 236 ARG A N 1
ATOM 1809 C CA . ARG A 1 236 ? -5.017 4.086 -14.293 1.00 94.25 236 ARG A CA 1
ATOM 1810 C C . ARG A 1 236 ? -4.248 2.774 -14.237 1.00 94.25 236 ARG A C 1
ATOM 1812 O O . ARG A 1 236 ? -3.285 2.596 -14.986 1.00 94.25 236 ARG A O 1
ATOM 1819 N N . MET A 1 237 ? -4.695 1.843 -13.400 1.00 95.31 237 MET A N 1
ATOM 1820 C CA . MET A 1 237 ? -4.097 0.514 -13.269 1.00 95.31 237 MET A CA 1
ATOM 1821 C C . MET A 1 237 ? -5.170 -0.567 -13.118 1.00 95.31 237 MET A C 1
ATOM 1823 O O . MET A 1 237 ? -6.171 -0.364 -12.437 1.00 95.31 237 MET A O 1
ATOM 1827 N N . ARG A 1 238 ? -4.939 -1.736 -13.713 1.00 97.31 238 ARG A N 1
ATOM 1828 C CA . ARG A 1 238 ? -5.633 -2.990 -13.413 1.00 97.31 238 ARG A CA 1
ATOM 1829 C C . ARG A 1 238 ? -4.595 -4.013 -12.963 1.00 97.31 238 ARG A C 1
ATOM 1831 O O . ARG A 1 238 ? -3.520 -4.096 -13.558 1.00 97.31 238 ARG A O 1
ATOM 1838 N N . ILE A 1 239 ? -4.917 -4.773 -11.923 1.00 97.31 239 ILE A N 1
ATOM 1839 C CA . ILE A 1 239 ? -4.167 -5.955 -11.497 1.00 97.31 239 ILE A CA 1
ATOM 1840 C C . ILE A 1 239 ? -5.158 -7.110 -11.368 1.00 97.31 239 ILE A C 1
ATOM 1842 O O . ILE A 1 239 ? -6.135 -6.996 -10.630 1.00 97.31 239 ILE A O 1
ATOM 1846 N N . GLU A 1 240 ? -4.904 -8.215 -12.058 1.00 97.88 240 GLU A N 1
ATOM 1847 C CA . GLU A 1 240 ? -5.640 -9.469 -11.885 1.00 97.88 240 GLU A CA 1
ATOM 1848 C C . GLU A 1 240 ? -4.723 -10.540 -11.299 1.00 97.88 240 GLU A C 1
ATOM 1850 O O . GLU A 1 240 ? -3.536 -10.608 -11.629 1.00 97.88 240 GLU A O 1
ATOM 1855 N N . PHE A 1 241 ? -5.278 -11.392 -10.443 1.00 96.88 241 PHE A N 1
ATOM 1856 C CA . PHE A 1 241 ? -4.562 -12.522 -9.863 1.00 96.88 241 PHE A CA 1
ATOM 1857 C C . PHE A 1 241 ? -5.019 -13.809 -10.572 1.00 96.88 241 PHE A C 1
ATOM 1859 O O . PHE A 1 241 ? -6.167 -14.229 -10.386 1.00 96.88 241 PHE A O 1
ATOM 1866 N N . PRO A 1 242 ? -4.171 -14.413 -11.429 1.00 96.12 242 PRO A N 1
ATOM 1867 C CA . PRO A 1 242 ? -4.567 -15.532 -12.278 1.00 96.12 242 PRO A CA 1
ATOM 1868 C C . PRO A 1 242 ? -4.802 -16.817 -11.473 1.00 96.12 242 PRO A C 1
ATOM 1870 O O . PRO A 1 242 ? -4.464 -16.910 -10.290 1.00 96.12 242 PRO A O 1
ATOM 1873 N N . ARG A 1 243 ? -5.360 -17.831 -12.142 1.00 94.25 243 ARG A N 1
ATOM 1874 C CA . ARG A 1 243 ? -5.558 -19.169 -11.573 1.00 94.25 243 ARG A CA 1
ATOM 1875 C C . ARG A 1 243 ? -4.239 -19.757 -11.059 1.00 94.25 243 ARG A C 1
ATOM 1877 O O . ARG A 1 243 ? -3.228 -19.689 -11.754 1.00 94.25 243 ARG A O 1
ATOM 1884 N N . GLY A 1 244 ? -4.251 -20.315 -9.850 1.00 89.94 244 GLY A N 1
ATOM 1885 C CA . GLY A 1 244 ? -3.067 -20.797 -9.132 1.00 89.94 244 GLY A CA 1
ATOM 1886 C C . GLY A 1 244 ? -2.278 -19.716 -8.377 1.00 89.94 244 GLY A C 1
ATOM 1887 O O . GLY A 1 244 ? -1.329 -20.049 -7.671 1.00 89.94 244 GLY A O 1
ATOM 1888 N N . SER A 1 245 ? -2.647 -18.434 -8.482 1.00 89.94 245 SER A N 1
ATOM 1889 C CA . SER A 1 245 ? -2.068 -17.364 -7.658 1.00 89.94 245 SER A CA 1
ATOM 1890 C C . SER A 1 245 ? -2.674 -17.378 -6.247 1.00 89.94 245 SER A C 1
ATOM 1892 O O . SER A 1 245 ? -3.852 -17.686 -6.078 1.00 89.94 245 SER A O 1
ATOM 1894 N N . ALA A 1 246 ? -1.914 -16.970 -5.224 1.00 86.25 246 ALA A N 1
ATOM 1895 C CA . ALA A 1 246 ? -2.366 -16.957 -3.821 1.00 86.25 246 ALA A CA 1
ATOM 1896 C C . ALA A 1 246 ? -3.597 -16.059 -3.544 1.00 86.25 246 ALA A C 1
ATOM 1898 O O . ALA A 1 246 ? -4.174 -16.107 -2.459 1.00 86.25 246 ALA A O 1
ATOM 1899 N N . PHE A 1 247 ? -3.995 -15.243 -4.524 1.00 90.06 247 PHE A N 1
ATOM 1900 C CA . PHE A 1 247 ? -5.154 -14.349 -4.486 1.00 90.06 247 PHE A CA 1
ATOM 1901 C C . PHE A 1 247 ? -6.107 -14.589 -5.676 1.00 90.06 247 PHE A C 1
ATOM 1903 O O . PHE A 1 247 ? -6.797 -13.664 -6.093 1.00 90.06 247 PHE A O 1
ATOM 1910 N N . GLU A 1 248 ? -6.113 -15.806 -6.242 1.00 94.44 248 GLU A N 1
ATOM 1911 C CA . GLU A 1 248 ? -6.883 -16.219 -7.430 1.00 94.44 248 GLU A CA 1
ATOM 1912 C C . GLU A 1 248 ? -8.274 -15.568 -7.536 1.00 94.44 248 GLU A C 1
ATOM 1914 O O . GLU A 1 248 ? -9.073 -15.567 -6.596 1.00 94.44 248 GLU A O 1
ATOM 1919 N N . GLY A 1 249 ? -8.567 -15.010 -8.713 1.00 94.62 249 GLY A N 1
ATOM 1920 C CA . GLY A 1 249 ? -9.869 -14.427 -9.039 1.00 94.62 249 GLY A CA 1
ATOM 1921 C C . GLY A 1 249 ? -10.119 -13.032 -8.455 1.00 94.62 249 GLY A C 1
ATOM 1922 O O . GLY A 1 249 ? -11.083 -12.381 -8.867 1.00 94.62 249 GLY A O 1
ATOM 1923 N N . GLN A 1 250 ? -9.262 -12.533 -7.554 1.00 97.50 250 GLN A N 1
ATOM 1924 C CA . GLN A 1 250 ? -9.290 -11.126 -7.153 1.00 97.50 250 GLN A CA 1
ATOM 1925 C C . GLN A 1 250 ? -8.934 -10.224 -8.342 1.00 97.50 250 GLN A C 1
ATOM 1927 O O . GLN A 1 250 ? -8.111 -10.562 -9.200 1.00 97.50 250 GLN A O 1
ATOM 1932 N N . VAL A 1 251 ? -9.557 -9.047 -8.381 1.00 97.75 251 VAL A N 1
ATOM 1933 C CA . VAL A 1 251 ? -9.274 -8.006 -9.377 1.00 97.75 251 VAL A CA 1
ATOM 1934 C C . VAL A 1 251 ? -9.185 -6.663 -8.674 1.00 97.75 251 VAL A C 1
ATOM 1936 O O . VAL A 1 251 ? -10.088 -6.280 -7.935 1.00 97.75 251 VAL A O 1
ATOM 1939 N N . ILE A 1 252 ? -8.113 -5.928 -8.933 1.00 96.75 252 ILE A N 1
ATOM 1940 C CA . ILE A 1 252 ? -7.938 -4.539 -8.524 1.00 96.75 252 ILE A CA 1
ATOM 1941 C C . ILE A 1 252 ? -8.050 -3.676 -9.777 1.00 96.75 252 ILE A C 1
ATOM 1943 O O . ILE A 1 252 ? -7.360 -3.922 -10.764 1.00 96.75 252 ILE A O 1
ATOM 1947 N N . VAL A 1 253 ? -8.863 -2.630 -9.718 1.00 97.38 253 VAL A N 1
ATOM 1948 C CA . VAL A 1 253 ? -8.891 -1.544 -10.703 1.00 97.38 253 VAL A CA 1
ATOM 1949 C C . VAL A 1 253 ? -8.713 -0.228 -9.964 1.00 97.38 253 VAL A C 1
ATOM 1951 O O . VAL A 1 253 ? -9.301 -0.021 -8.910 1.00 97.38 253 VAL A O 1
ATOM 1954 N N . GLU A 1 254 ? -7.903 0.669 -10.503 1.00 94.00 254 GLU A N 1
ATOM 1955 C CA . GLU A 1 254 ? -7.634 1.977 -9.921 1.00 94.00 254 GLU A CA 1
ATOM 1956 C C . GLU A 1 254 ? -7.652 3.044 -11.017 1.00 94.00 254 GLU A C 1
ATOM 1958 O O . GLU A 1 254 ? -7.105 2.842 -12.103 1.00 94.00 254 GLU A O 1
ATOM 1963 N N . THR A 1 255 ? -8.316 4.169 -10.750 1.00 90.38 255 THR A N 1
ATOM 1964 C CA . THR A 1 255 ? -8.603 5.224 -11.742 1.00 90.38 255 THR A CA 1
ATOM 1965 C C . THR A 1 255 ? -7.874 6.539 -11.456 1.00 90.38 255 THR A C 1
ATOM 1967 O O . THR A 1 255 ? -8.080 7.527 -12.157 1.00 90.38 255 THR A O 1
ATOM 1970 N N . GLY A 1 256 ? -7.039 6.576 -10.413 1.00 83.69 256 GLY A N 1
ATOM 1971 C CA . GLY A 1 256 ? -6.379 7.782 -9.896 1.00 83.69 256 GLY A CA 1
ATOM 1972 C C . GLY A 1 256 ? -7.240 8.607 -8.928 1.00 83.69 256 GLY A C 1
ATOM 1973 O O . GLY A 1 256 ? -6.681 9.323 -8.095 1.00 83.69 256 GLY A O 1
ATOM 1974 N N . ALA A 1 257 ? -8.570 8.460 -8.991 1.00 87.56 257 ALA A N 1
ATOM 1975 C CA . ALA A 1 257 ? -9.524 9.002 -8.020 1.00 87.56 257 ALA A CA 1
ATOM 1976 C C . ALA A 1 257 ? -9.916 7.952 -6.964 1.00 87.56 257 ALA A C 1
ATOM 1978 O O . ALA A 1 257 ? -9.786 8.195 -5.766 1.00 87.56 257 ALA A O 1
ATOM 1979 N N . GLU A 1 258 ? -10.324 6.762 -7.412 1.00 91.12 258 GLU A N 1
ATOM 1980 C CA . GLU A 1 258 ? -10.717 5.640 -6.554 1.00 91.12 258 GLU A CA 1
ATOM 1981 C C . GLU A 1 258 ? -10.018 4.334 -6.955 1.00 91.12 258 GLU A C 1
ATOM 1983 O O . GLU A 1 258 ? -9.448 4.198 -8.043 1.00 91.12 258 GLU A O 1
ATOM 1988 N N . ARG A 1 259 ? -10.100 3.361 -6.051 1.00 93.62 259 ARG A N 1
ATOM 1989 C CA . ARG A 1 259 ? -9.642 1.983 -6.187 1.00 93.62 259 ARG A CA 1
ATOM 1990 C C . ARG A 1 259 ? -10.819 1.053 -5.914 1.00 93.62 259 ARG A C 1
ATOM 1992 O O . ARG A 1 259 ? -11.458 1.158 -4.877 1.00 93.62 259 ARG A O 1
ATOM 1999 N N . ARG A 1 260 ? -11.068 0.095 -6.798 1.00 96.25 260 ARG A N 1
ATOM 2000 C CA . ARG A 1 260 ? -12.031 -0.994 -6.607 1.00 96.25 260 ARG A CA 1
ATOM 2001 C C . ARG A 1 260 ? -11.272 -2.305 -6.455 1.00 96.25 260 ARG A C 1
ATOM 2003 O O . ARG A 1 260 ? -10.419 -2.611 -7.285 1.00 96.25 260 ARG A O 1
ATOM 2010 N N . HIS A 1 261 ? -11.564 -3.068 -5.407 1.00 96.38 261 HIS A N 1
ATOM 2011 C CA . HIS A 1 261 ? -10.943 -4.364 -5.135 1.00 96.38 261 HIS A CA 1
ATOM 2012 C C . HIS A 1 261 ? -12.030 -5.438 -5.013 1.00 96.38 261 HIS A C 1
ATOM 2014 O O . HIS A 1 261 ? -12.813 -5.430 -4.069 1.00 96.38 261 HIS A O 1
ATOM 2020 N N . TYR A 1 262 ? -12.094 -6.339 -5.990 1.00 97.56 262 TYR A N 1
ATOM 2021 C CA . TYR A 1 262 ? -13.022 -7.464 -6.012 1.00 97.56 262 TYR A CA 1
ATOM 2022 C C . TYR A 1 262 ? -12.488 -8.655 -5.208 1.00 97.56 262 TYR A C 1
ATOM 2024 O O . TYR A 1 262 ? -11.382 -9.130 -5.472 1.00 97.56 262 TYR A O 1
ATOM 2032 N N . TYR A 1 263 ? -13.308 -9.160 -4.286 1.00 95.31 263 TYR A N 1
ATOM 2033 C CA . TYR A 1 263 ? -13.055 -10.322 -3.439 1.00 95.31 263 TYR A CA 1
ATOM 2034 C C . TYR A 1 263 ? -14.031 -11.460 -3.801 1.00 95.31 263 TYR A C 1
ATOM 2036 O O . TYR A 1 263 ? -15.198 -11.415 -3.395 1.00 95.31 263 TYR A O 1
ATOM 2044 N N . PRO A 1 264 ? -13.587 -12.506 -4.531 1.00 94.62 264 PRO A N 1
ATOM 2045 C CA . PRO A 1 264 ? -14.487 -13.526 -5.074 1.00 94.62 264 PRO A CA 1
ATOM 2046 C C . PRO A 1 264 ? -15.189 -14.350 -3.991 1.00 94.62 264 PRO A C 1
ATOM 2048 O O . PRO A 1 264 ? -16.380 -14.610 -4.107 1.00 94.62 264 PRO A O 1
ATOM 2051 N N . GLY A 1 265 ? -14.501 -14.679 -2.890 1.00 93.81 265 GLY A N 1
ATOM 2052 C CA . GLY A 1 265 ? -15.058 -15.479 -1.787 1.00 93.81 265 GLY A CA 1
ATOM 2053 C C . GLY A 1 265 ? -16.203 -14.827 -0.994 1.00 93.81 265 GLY A C 1
ATOM 2054 O O . GLY A 1 265 ? -16.717 -15.447 -0.069 1.00 93.81 265 GLY A O 1
ATOM 2055 N N . ARG A 1 266 ? -16.592 -13.587 -1.323 1.00 94.56 266 ARG A N 1
ATOM 2056 C CA . ARG A 1 266 ? -17.787 -12.905 -0.790 1.00 94.56 266 ARG A CA 1
ATOM 2057 C C . ARG A 1 266 ? -18.674 -12.282 -1.882 1.00 94.56 266 ARG A C 1
ATOM 2059 O O . ARG A 1 266 ? -19.698 -11.699 -1.554 1.00 94.56 266 ARG A O 1
ATOM 2066 N N . ASN A 1 267 ? -18.266 -12.370 -3.152 1.00 97.38 267 ASN A N 1
ATOM 2067 C CA . ASN A 1 267 ? -18.777 -11.566 -4.269 1.00 97.38 267 ASN A CA 1
ATOM 2068 C C . ASN A 1 267 ? -18.881 -10.056 -3.940 1.00 97.38 267 ASN A C 1
ATOM 2070 O O . ASN A 1 267 ? -19.913 -9.424 -4.149 1.00 97.38 267 ASN A O 1
ATOM 2074 N N . GLU A 1 268 ? -17.815 -9.466 -3.387 1.00 97.88 268 GLU A N 1
ATOM 2075 C CA . GLU A 1 268 ? -17.790 -8.051 -2.973 1.00 97.88 268 GLU A CA 1
ATOM 2076 C C . GLU A 1 268 ? -16.804 -7.231 -3.810 1.00 97.88 268 GLU A C 1
ATOM 2078 O O . GLU A 1 268 ? -15.687 -7.676 -4.061 1.00 97.88 268 GLU A O 1
ATOM 2083 N N . ILE A 1 269 ? -17.170 -6.000 -4.178 1.00 97.94 269 ILE A N 1
ATOM 2084 C CA . ILE A 1 269 ? -16.260 -4.987 -4.728 1.00 97.94 269 ILE A CA 1
ATOM 2085 C C . ILE A 1 269 ? -16.075 -3.895 -3.673 1.00 97.94 269 ILE A C 1
ATOM 2087 O O . ILE A 1 269 ? -16.947 -3.049 -3.473 1.00 97.94 269 ILE A O 1
ATOM 2091 N N . HIS A 1 270 ? -14.926 -3.900 -3.000 1.00 95.12 270 HIS A N 1
ATOM 2092 C CA . HIS A 1 270 ? -14.580 -2.891 -2.000 1.00 95.12 270 HIS A CA 1
ATOM 2093 C C . HIS A 1 270 ? -14.103 -1.617 -2.699 1.00 95.12 270 HIS A C 1
ATOM 2095 O O . HIS A 1 270 ? -13.139 -1.653 -3.470 1.00 95.12 270 HIS A O 1
ATOM 2101 N N . VAL A 1 271 ? -14.770 -0.498 -2.426 1.00 94.19 271 VAL A N 1
ATOM 2102 C CA . VAL A 1 271 ? -14.381 0.843 -2.870 1.00 94.19 271 VAL A CA 1
ATOM 2103 C C . VAL A 1 271 ? -13.429 1.432 -1.837 1.00 94.19 271 VAL A C 1
ATOM 2105 O O . VAL A 1 271 ? -13.724 1.486 -0.646 1.00 94.19 271 VAL A O 1
ATOM 2108 N N . LEU A 1 272 ? -12.262 1.847 -2.309 1.00 88.50 272 LEU A N 1
ATOM 2109 C CA . LEU A 1 272 ? -11.116 2.284 -1.527 1.00 88.50 272 LEU A CA 1
ATOM 2110 C C . LEU A 1 272 ? -10.501 3.545 -2.168 1.00 88.50 272 LEU A C 1
ATOM 2112 O O . LEU A 1 272 ? -10.746 3.830 -3.345 1.00 88.50 272 LEU A O 1
ATOM 2116 N N . PRO A 1 273 ? -9.653 4.290 -1.444 1.00 85.19 273 PRO A N 1
ATOM 2117 C CA . PRO A 1 273 ? -8.870 5.380 -2.021 1.00 85.19 273 PRO A CA 1
ATOM 2118 C C . PRO A 1 273 ? -7.912 4.872 -3.108 1.00 85.19 273 PRO A C 1
ATOM 2120 O O . PRO A 1 273 ? -7.312 3.801 -2.966 1.00 85.19 273 PRO A O 1
ATOM 2123 N N . ALA A 1 274 ? -7.714 5.657 -4.173 1.00 85.88 274 ALA A N 1
ATOM 2124 C CA . ALA A 1 274 ? -6.629 5.403 -5.120 1.00 85.88 274 ALA A CA 1
ATOM 2125 C C . ALA A 1 274 ? -5.270 5.580 -4.426 1.00 85.88 274 ALA A C 1
ATOM 2127 O O . ALA A 1 274 ? -4.969 6.659 -3.911 1.00 85.88 274 ALA A O 1
ATOM 2128 N N . ARG A 1 275 ? -4.437 4.534 -4.441 1.00 80.00 275 ARG A N 1
ATOM 2129 C CA . ARG A 1 275 ? -3.086 4.560 -3.859 1.00 80.00 275 ARG A CA 1
ATOM 2130 C C . ARG A 1 275 ? -2.095 5.322 -4.740 1.00 80.00 275 ARG A C 1
ATOM 2132 O O . ARG A 1 275 ? -1.129 5.881 -4.226 1.00 80.00 275 ARG A O 1
ATOM 2139 N N . LYS A 1 276 ? -2.346 5.374 -6.054 1.00 80.50 276 LYS A N 1
ATOM 2140 C CA . LYS A 1 276 ? -1.428 5.880 -7.086 1.00 80.50 276 LYS A CA 1
ATOM 2141 C C . LYS A 1 276 ? -0.117 5.079 -7.026 1.00 80.50 276 LYS A C 1
ATOM 2143 O O . LYS A 1 276 ? -0.075 3.973 -6.484 1.00 80.50 276 LYS A O 1
ATOM 2148 N N . ASP A 1 277 ? 0.983 5.615 -7.544 1.00 76.69 277 ASP A N 1
ATOM 2149 C CA . ASP A 1 277 ? 2.308 4.996 -7.409 1.00 76.69 277 ASP A CA 1
ATOM 2150 C C . ASP A 1 277 ? 2.928 5.269 -6.013 1.00 76.69 277 ASP A C 1
ATOM 2152 O O . ASP A 1 277 ? 4.076 5.687 -5.877 1.00 76.69 277 ASP A O 1
ATOM 2156 N N . GLU A 1 278 ? 2.147 4.998 -4.958 1.00 74.38 278 GLU A N 1
ATOM 2157 C CA . GLU A 1 278 ? 2.397 5.196 -3.517 1.00 74.38 278 GLU A CA 1
ATOM 2158 C C . GLU A 1 278 ? 3.839 4.868 -3.083 1.00 74.38 278 GLU A C 1
ATOM 2160 O O . GLU A 1 278 ? 4.490 5.622 -2.362 1.00 74.38 278 GLU A O 1
ATOM 2165 N N . ALA A 1 279 ? 4.372 3.740 -3.564 1.00 77.56 279 ALA A N 1
ATOM 2166 C CA . ALA A 1 279 ? 5.705 3.257 -3.214 1.00 77.56 279 ALA A CA 1
ATOM 2167 C C . ALA A 1 279 ? 6.852 4.059 -3.863 1.00 77.56 279 ALA A C 1
ATOM 2169 O O . ALA A 1 279 ? 7.977 4.001 -3.366 1.00 77.56 279 ALA A O 1
ATOM 2170 N N . LEU A 1 280 ? 6.591 4.784 -4.956 1.00 81.25 280 LEU A N 1
ATOM 2171 C CA . LEU A 1 280 ? 7.537 5.727 -5.559 1.00 81.25 280 LEU A CA 1
ATOM 2172 C C . LEU A 1 280 ? 7.442 7.102 -4.894 1.00 81.25 280 LEU A C 1
ATOM 2174 O O . LEU A 1 280 ? 8.477 7.720 -4.666 1.00 81.25 280 LEU A O 1
ATOM 2178 N N . GLU A 1 281 ? 6.254 7.543 -4.478 1.00 80.75 281 GLU A N 1
ATOM 2179 C CA . GLU A 1 281 ? 6.118 8.780 -3.694 1.00 80.75 281 GLU A CA 1
ATOM 2180 C C . GLU A 1 281 ? 6.707 8.643 -2.282 1.00 80.75 281 GLU A C 1
ATOM 2182 O O . GLU A 1 281 ? 7.416 9.540 -1.828 1.00 80.75 281 GLU A O 1
ATOM 2187 N N . ARG A 1 282 ? 6.566 7.480 -1.626 1.00 77.88 282 ARG A N 1
ATOM 2188 C CA . ARG A 1 282 ? 7.307 7.182 -0.385 1.00 77.88 282 ARG A CA 1
ATOM 2189 C C . ARG A 1 282 ? 8.826 7.171 -0.598 1.00 77.88 282 ARG A C 1
ATOM 2191 O O . ARG A 1 282 ? 9.558 7.642 0.269 1.00 77.88 282 ARG A O 1
ATOM 2198 N N . LEU A 1 283 ? 9.316 6.713 -1.755 1.00 83.38 283 LEU A N 1
ATOM 2199 C CA . LEU A 1 283 ? 10.739 6.810 -2.109 1.00 83.38 283 LEU A CA 1
ATOM 2200 C C . LEU A 1 283 ? 11.172 8.269 -2.357 1.00 83.38 283 LEU A C 1
ATOM 2202 O O . LEU A 1 283 ? 12.226 8.674 -1.872 1.00 83.38 283 LEU A O 1
ATOM 2206 N N . ARG A 1 284 ? 10.355 9.078 -3.045 1.00 83.94 284 ARG A N 1
ATOM 2207 C CA . ARG A 1 284 ? 10.591 10.519 -3.246 1.00 83.94 284 ARG A CA 1
ATOM 2208 C C . ARG A 1 284 ? 10.670 11.256 -1.903 1.00 83.94 284 ARG A C 1
ATOM 2210 O O . ARG A 1 284 ? 11.618 12.004 -1.673 1.00 83.94 284 ARG A O 1
ATOM 2217 N N . GLY A 1 285 ? 9.728 10.986 -0.998 1.00 81.31 285 GLY A N 1
ATOM 2218 C CA . GLY A 1 285 ? 9.705 11.528 0.362 1.00 81.31 285 GLY A CA 1
ATOM 2219 C C . GLY A 1 285 ? 10.913 11.099 1.200 1.00 81.31 285 GLY A C 1
ATOM 2220 O O . GLY A 1 285 ? 11.512 11.932 1.873 1.00 81.31 285 GLY A O 1
ATOM 2221 N N . LEU A 1 286 ? 11.341 9.835 1.104 1.00 81.12 286 LEU A N 1
ATOM 2222 C CA . LEU A 1 286 ? 12.552 9.347 1.773 1.00 81.12 286 LEU A CA 1
ATOM 2223 C C . LEU A 1 286 ? 13.819 10.060 1.264 1.00 81.12 286 LEU A C 1
ATOM 2225 O O . LEU A 1 286 ? 14.673 10.431 2.067 1.00 81.12 286 LEU A O 1
ATOM 2229 N N . ILE A 1 287 ? 13.919 10.300 -0.048 1.00 84.31 287 ILE A N 1
ATOM 2230 C CA . ILE A 1 287 ? 15.025 11.050 -0.665 1.00 84.31 287 ILE A CA 1
ATOM 2231 C C . ILE A 1 287 ? 15.023 12.514 -0.219 1.00 84.31 287 ILE A C 1
ATOM 2233 O O . ILE A 1 287 ? 16.084 13.041 0.107 1.00 84.31 287 ILE A O 1
ATOM 2237 N N . ALA A 1 288 ? 13.855 13.154 -0.135 1.00 83.31 288 ALA A N 1
ATOM 2238 C CA . ALA A 1 288 ? 13.736 14.508 0.403 1.00 83.31 288 ALA A CA 1
ATOM 2239 C C . ALA A 1 288 ? 14.102 14.578 1.903 1.00 83.31 288 ALA A C 1
ATOM 2241 O O . ALA A 1 288 ? 14.810 15.494 2.311 1.00 83.31 288 ALA A O 1
ATOM 2242 N N . ARG A 1 289 ? 13.678 13.591 2.711 1.00 80.94 289 ARG A N 1
ATOM 2243 C CA . ARG A 1 289 ? 13.939 13.509 4.164 1.00 80.94 289 ARG A CA 1
ATOM 2244 C C . ARG A 1 289 ? 15.412 13.261 4.501 1.00 80.94 289 ARG A C 1
ATOM 2246 O O . ARG A 1 289 ? 15.901 13.795 5.490 1.00 80.94 289 ARG A O 1
ATOM 2253 N N . LEU A 1 290 ? 16.103 12.425 3.723 1.00 80.94 290 LEU A N 1
ATOM 2254 C CA . LEU A 1 290 ? 17.490 12.009 3.990 1.00 80.94 290 LEU A CA 1
ATOM 2255 C C . LEU A 1 290 ? 18.546 12.803 3.201 1.00 80.94 290 LEU A C 1
ATOM 2257 O O . LEU A 1 290 ? 19.718 12.826 3.588 1.00 80.94 290 LEU A O 1
ATOM 2261 N N . GLY A 1 291 ? 18.145 13.456 2.108 1.00 78.88 291 GLY A N 1
ATOM 2262 C CA . GLY A 1 291 ? 19.005 14.302 1.285 1.00 78.88 291 GLY A CA 1
ATOM 2263 C C . GLY A 1 291 ? 20.217 13.583 0.663 1.00 78.88 291 GLY A C 1
ATOM 2264 O O . GLY A 1 291 ? 20.309 12.35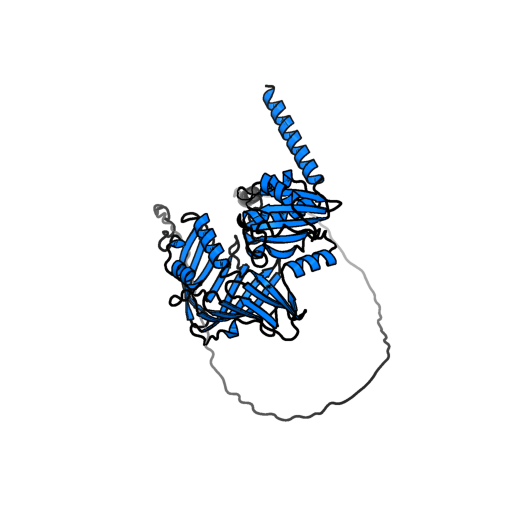3 0.679 1.00 78.88 291 GLY A O 1
ATOM 2265 N N . PRO A 1 292 ? 21.186 14.347 0.122 1.00 76.19 292 PRO A N 1
ATOM 2266 C CA . PRO A 1 292 ? 22.390 13.801 -0.518 1.00 76.19 292 PRO A CA 1
ATOM 2267 C C . PRO A 1 292 ? 23.370 13.077 0.421 1.00 76.19 292 PRO A C 1
ATOM 2269 O O . PRO A 1 292 ? 24.312 12.457 -0.061 1.00 76.19 292 PRO A O 1
ATOM 2272 N N . GLN A 1 293 ? 23.202 13.200 1.743 1.00 76.88 293 GLN A N 1
ATOM 2273 C CA . GLN A 1 293 ? 24.107 12.611 2.740 1.00 76.88 293 GLN A CA 1
ATOM 2274 C C . GLN A 1 293 ? 23.561 11.305 3.339 1.00 76.88 293 GLN A C 1
ATOM 2276 O O . GLN A 1 293 ? 24.341 10.415 3.672 1.00 76.88 293 GLN A O 1
ATOM 2281 N N . GLY A 1 294 ? 22.236 11.169 3.474 1.00 83.81 294 GLY A N 1
ATOM 2282 C CA . GLY A 1 294 ? 21.607 9.973 4.039 1.00 83.81 294 GLY A CA 1
ATOM 2283 C C . GLY A 1 294 ? 21.312 8.860 3.026 1.00 83.81 294 GLY A C 1
ATOM 2284 O O . GLY A 1 294 ? 21.030 7.738 3.446 1.00 83.81 294 GLY A O 1
ATOM 2285 N N . LEU A 1 295 ? 21.392 9.142 1.719 1.00 88.50 295 LEU A N 1
ATOM 2286 C CA . LEU A 1 295 ? 21.217 8.170 0.633 1.00 88.50 295 LEU A CA 1
ATOM 2287 C C . LEU A 1 295 ? 22.205 8.407 -0.515 1.00 88.50 295 LEU A C 1
ATOM 2289 O O . LEU A 1 295 ? 22.499 9.548 -0.867 1.00 88.50 295 LEU A O 1
ATOM 2293 N N . SER A 1 296 ? 22.626 7.326 -1.171 1.00 89.44 296 SER A N 1
ATOM 2294 C CA . SER A 1 296 ? 23.440 7.356 -2.394 1.00 89.44 296 SER A CA 1
ATOM 2295 C C . SER A 1 296 ? 22.908 6.386 -3.452 1.00 89.44 296 SER A C 1
ATOM 2297 O O . SER A 1 296 ? 22.285 5.375 -3.121 1.00 89.44 296 SER A O 1
ATOM 2299 N N . VAL A 1 297 ? 23.140 6.696 -4.731 1.00 91.88 297 VAL A N 1
ATOM 2300 C CA . VAL A 1 297 ? 22.768 5.843 -5.872 1.00 91.88 297 VAL A CA 1
ATOM 2301 C C . VAL A 1 297 ? 23.984 5.545 -6.727 1.00 91.88 297 VAL A C 1
ATOM 2303 O O . VAL A 1 297 ? 24.696 6.467 -7.127 1.00 91.88 297 VAL A O 1
ATOM 2306 N N . ALA A 1 298 ? 24.169 4.265 -7.047 1.00 91.81 298 ALA A N 1
ATOM 2307 C CA . ALA A 1 298 ? 25.147 3.786 -8.015 1.00 91.81 298 ALA A CA 1
ATOM 2308 C C . ALA A 1 298 ? 24.461 3.021 -9.157 1.00 91.81 298 ALA A C 1
ATOM 2310 O O . ALA A 1 298 ? 23.498 2.281 -8.932 1.00 91.81 298 ALA A O 1
ATOM 2311 N N . LEU A 1 299 ? 24.987 3.175 -10.372 1.00 94.44 299 LEU A N 1
ATOM 2312 C CA . LEU A 1 299 ? 24.701 2.300 -11.508 1.00 94.44 299 LEU A CA 1
ATOM 2313 C C . LEU A 1 299 ? 25.604 1.062 -11.388 1.00 94.44 299 LEU A C 1
ATOM 2315 O O . LEU A 1 299 ? 26.818 1.178 -11.513 1.00 94.44 299 LEU A O 1
ATOM 2319 N N . GLU A 1 300 ? 25.026 -0.110 -11.126 1.00 94.88 300 GLU A N 1
ATOM 2320 C CA . GLU A 1 300 ? 25.774 -1.366 -10.935 1.00 94.88 300 GLU A CA 1
ATOM 2321 C C . GLU A 1 300 ? 25.936 -2.185 -12.229 1.00 94.88 300 GLU A C 1
ATOM 2323 O O . GLU A 1 300 ? 26.695 -3.149 -12.246 1.00 94.88 300 GLU A O 1
ATOM 2328 N N . GLY A 1 301 ? 25.251 -1.814 -13.318 1.00 94.94 301 GLY A N 1
ATOM 2329 C CA . GLY A 1 301 ? 25.417 -2.448 -14.629 1.00 94.94 301 GLY A CA 1
ATOM 2330 C C . GLY A 1 301 ? 24.140 -2.480 -15.468 1.00 94.94 301 GLY A C 1
ATOM 2331 O O . GLY A 1 301 ? 23.268 -1.615 -15.344 1.00 94.94 301 GLY A O 1
ATOM 2332 N N . GLN A 1 302 ? 24.031 -3.495 -16.326 1.00 97.00 302 GLN A N 1
ATOM 2333 C CA . GLN A 1 302 ? 22.873 -3.765 -17.180 1.00 97.00 302 GLN A CA 1
ATOM 2334 C C . GLN A 1 302 ? 22.496 -5.253 -17.129 1.00 97.00 302 GLN A C 1
ATOM 2336 O O . GLN A 1 302 ? 23.349 -6.105 -16.888 1.00 97.00 302 GLN A O 1
ATOM 2341 N N . ALA A 1 303 ? 21.222 -5.566 -17.362 1.00 97.75 303 ALA A N 1
ATOM 2342 C CA . ALA A 1 303 ? 20.711 -6.932 -17.499 1.00 97.75 303 ALA A CA 1
ATOM 2343 C C . ALA A 1 303 ? 19.425 -6.955 -18.341 1.00 97.75 303 ALA A C 1
ATOM 2345 O O . ALA A 1 303 ? 18.781 -5.918 -18.522 1.00 97.75 303 ALA A O 1
ATOM 2346 N N . LYS A 1 304 ? 19.006 -8.141 -18.802 1.00 98.00 304 LYS A N 1
ATOM 2347 C CA . LYS A 1 304 ? 17.685 -8.328 -19.420 1.00 98.00 304 LYS A CA 1
ATOM 2348 C C . LYS A 1 304 ? 16.641 -8.785 -18.396 1.00 98.00 304 LYS A C 1
ATOM 2350 O O . LYS A 1 304 ? 16.900 -9.709 -17.634 1.00 98.00 304 LYS A O 1
ATOM 2355 N N . VAL A 1 305 ? 15.453 -8.177 -18.426 1.00 98.25 305 VAL A N 1
ATOM 2356 C CA . VAL A 1 305 ? 14.263 -8.557 -17.634 1.00 98.25 305 VAL A CA 1
ATOM 2357 C C . VAL A 1 305 ? 13.048 -8.535 -18.564 1.00 98.25 305 VAL A C 1
ATOM 2359 O O . VAL A 1 305 ? 12.911 -7.605 -19.354 1.00 98.25 305 VAL A O 1
ATOM 2362 N N . ALA A 1 306 ? 12.193 -9.565 -18.541 1.00 97.50 306 ALA A N 1
ATOM 2363 C CA . ALA A 1 306 ? 11.107 -9.745 -19.522 1.00 97.50 306 ALA A CA 1
ATOM 2364 C C . ALA A 1 306 ? 11.556 -9.533 -20.995 1.00 97.50 306 ALA A C 1
ATOM 2366 O O . ALA A 1 306 ? 10.864 -8.905 -21.798 1.00 97.50 306 ALA A O 1
ATOM 2367 N N . LYS A 1 307 ? 12.763 -10.021 -21.333 1.00 97.25 307 LYS A N 1
ATOM 2368 C CA . LYS A 1 307 ? 13.496 -9.822 -22.608 1.00 97.25 307 LYS A CA 1
ATOM 2369 C C . LYS A 1 307 ? 13.938 -8.374 -22.923 1.00 97.25 307 LYS A C 1
ATOM 2371 O O . LYS A 1 307 ? 14.729 -8.190 -23.847 1.00 97.25 307 LYS A O 1
ATOM 2376 N N . GLN A 1 308 ? 13.506 -7.374 -22.152 1.00 97.88 308 GLN A N 1
ATOM 2377 C CA . GLN A 1 308 ? 13.900 -5.966 -22.295 1.00 97.88 308 GLN A CA 1
ATOM 2378 C C . GLN A 1 308 ? 15.272 -5.694 -21.685 1.00 97.88 308 GLN A C 1
ATOM 2380 O O . GLN A 1 308 ? 15.591 -6.242 -20.632 1.00 97.88 308 GLN A O 1
ATOM 2385 N N . ASP A 1 309 ? 16.036 -4.778 -22.274 1.00 98.06 309 ASP A N 1
ATOM 2386 C CA . ASP A 1 309 ? 17.260 -4.258 -21.663 1.00 98.06 309 ASP A CA 1
ATOM 2387 C C . ASP A 1 309 ? 16.954 -3.275 -20.528 1.00 98.06 309 ASP A C 1
ATOM 2389 O O . ASP A 1 309 ? 16.115 -2.378 -20.651 1.00 98.06 309 ASP A O 1
ATOM 2393 N N . THR A 1 310 ? 17.646 -3.458 -19.404 1.00 98.50 310 THR A N 1
ATOM 2394 C CA . THR A 1 310 ? 17.480 -2.672 -18.179 1.00 98.50 310 THR A CA 1
ATOM 2395 C C . THR A 1 310 ? 18.825 -2.233 -17.616 1.00 98.50 310 THR A C 1
ATOM 2397 O O . THR A 1 310 ? 19.804 -2.977 -17.659 1.00 98.50 310 THR A O 1
ATOM 2400 N N . SER A 1 311 ? 18.866 -1.032 -17.047 1.00 98.12 311 SER A N 1
ATOM 2401 C CA . SER A 1 311 ? 19.979 -0.554 -16.226 1.00 98.12 311 SER A CA 1
ATOM 2402 C C . SER A 1 311 ? 19.705 -0.837 -14.752 1.00 98.12 311 SER A C 1
ATOM 2404 O O . SER A 1 311 ? 18.591 -0.618 -14.272 1.00 98.12 311 SER A O 1
ATOM 2406 N N . ILE A 1 312 ? 20.727 -1.306 -14.037 1.00 97.88 312 ILE A N 1
ATOM 2407 C CA . ILE A 1 312 ? 20.640 -1.709 -12.632 1.00 97.88 312 ILE A CA 1
ATOM 2408 C C . ILE A 1 312 ? 21.062 -0.537 -11.747 1.00 97.88 312 ILE A C 1
ATOM 2410 O O . ILE A 1 312 ? 22.246 -0.210 -11.681 1.00 97.88 312 ILE A O 1
ATOM 2414 N N . LEU A 1 313 ? 20.117 0.083 -11.041 1.00 96.06 313 LEU A N 1
ATOM 2415 C CA . LEU A 1 313 ? 20.417 1.049 -9.983 1.00 96.06 313 LEU A CA 1
ATOM 2416 C C . LEU A 1 313 ? 20.392 0.391 -8.610 1.00 96.06 313 LEU A C 1
ATOM 2418 O O . LEU A 1 313 ? 19.528 -0.432 -8.315 1.00 96.06 313 LEU A O 1
ATOM 2422 N N . SER A 1 314 ? 21.304 0.828 -7.754 1.00 95.19 314 SER A N 1
ATOM 2423 C CA . SER A 1 314 ? 21.453 0.385 -6.374 1.00 95.19 314 SER A CA 1
ATOM 2424 C C . SER A 1 314 ? 21.351 1.596 -5.460 1.00 95.19 314 SER A C 1
ATOM 2426 O O . SER A 1 314 ? 22.182 2.503 -5.535 1.00 95.19 314 SER A O 1
ATOM 2428 N N . LEU A 1 315 ? 20.297 1.632 -4.643 1.00 92.25 315 LEU A N 1
ATOM 2429 C CA . LEU A 1 315 ? 20.063 2.671 -3.646 1.00 92.25 315 LEU A CA 1
ATOM 2430 C C . LEU A 1 315 ? 20.605 2.189 -2.301 1.00 92.25 315 LEU A C 1
ATOM 2432 O O . LEU A 1 315 ? 20.213 1.124 -1.812 1.00 92.25 315 LEU A O 1
ATOM 2436 N N . ARG A 1 316 ? 21.484 2.989 -1.703 1.00 91.69 316 ARG A N 1
ATOM 2437 C CA . ARG A 1 316 ? 22.201 2.667 -0.467 1.00 91.69 316 ARG A CA 1
ATOM 2438 C C . ARG A 1 316 ? 21.999 3.748 0.587 1.00 91.69 316 ARG A C 1
ATOM 2440 O O . ARG A 1 316 ? 21.818 4.915 0.240 1.00 91.69 316 ARG A O 1
ATOM 2447 N N . ASP A 1 317 ? 22.049 3.365 1.859 1.00 86.38 317 ASP A N 1
ATOM 2448 C CA . ASP A 1 317 ? 22.046 4.318 2.975 1.00 86.38 317 ASP A CA 1
ATOM 2449 C C . ASP A 1 317 ? 23.368 5.114 3.058 1.00 86.38 317 ASP A C 1
ATOM 2451 O O . ASP A 1 317 ? 24.343 4.830 2.355 1.00 86.38 317 ASP A O 1
ATOM 2455 N N . GLY A 1 318 ? 23.427 6.107 3.949 1.00 83.44 318 GLY A N 1
ATOM 2456 C CA . GLY A 1 318 ? 24.643 6.888 4.217 1.00 83.44 318 GLY A CA 1
ATOM 2457 C C . GLY A 1 318 ? 25.826 6.086 4.794 1.00 83.44 318 GLY A C 1
ATOM 2458 O O . GLY A 1 318 ? 26.926 6.626 4.905 1.00 83.44 318 GLY A O 1
ATOM 2459 N N . ARG A 1 319 ? 25.632 4.806 5.149 1.00 85.19 319 ARG A N 1
ATOM 2460 C CA . ARG A 1 319 ? 26.682 3.862 5.578 1.00 85.19 319 ARG A CA 1
ATOM 2461 C C . ARG A 1 319 ? 27.156 2.954 4.430 1.00 85.19 319 ARG A C 1
ATOM 2463 O O . ARG A 1 319 ? 28.173 2.285 4.580 1.00 85.19 319 ARG A O 1
ATOM 2470 N N . GLY A 1 320 ? 26.460 2.951 3.290 1.00 86.38 320 GLY A N 1
ATOM 2471 C CA . GLY A 1 320 ? 26.737 2.122 2.113 1.00 86.38 320 GLY A CA 1
ATOM 2472 C C . GLY A 1 320 ? 25.933 0.816 2.032 1.00 86.38 320 GLY A C 1
ATOM 2473 O O . GLY A 1 320 ? 26.088 0.079 1.049 1.00 86.38 320 GLY A O 1
ATOM 2474 N N . ASN A 1 321 ? 25.065 0.536 3.011 1.00 87.38 321 ASN A N 1
ATOM 2475 C CA . ASN A 1 321 ? 24.219 -0.659 3.045 1.00 87.38 321 ASN A CA 1
ATOM 2476 C C . ASN A 1 321 ? 23.187 -0.610 1.906 1.00 87.38 321 ASN A C 1
ATOM 2478 O O . ASN A 1 321 ? 22.585 0.446 1.696 1.00 87.38 321 ASN A O 1
ATOM 2482 N N . PRO A 1 322 ? 22.944 -1.710 1.172 1.00 87.69 322 PRO A N 1
ATOM 2483 C CA . PRO A 1 322 ? 21.914 -1.743 0.140 1.00 87.69 322 PRO A CA 1
ATOM 2484 C C . PRO A 1 322 ? 20.518 -1.671 0.774 1.00 87.69 322 PRO A C 1
ATOM 2486 O O . PRO A 1 322 ? 20.202 -2.442 1.672 1.00 87.69 322 PRO A O 1
ATOM 2489 N N . LEU A 1 323 ? 19.672 -0.766 0.281 1.00 89.19 323 LEU A N 1
ATOM 2490 C CA . LEU A 1 323 ? 18.263 -0.654 0.684 1.00 89.19 323 LEU A CA 1
ATOM 2491 C C . LEU A 1 323 ? 17.343 -1.278 -0.371 1.00 89.19 323 LEU A C 1
ATOM 2493 O O . LEU A 1 323 ? 16.412 -2.018 -0.053 1.00 89.19 323 LEU A O 1
ATOM 2497 N N . MET A 1 324 ? 17.616 -0.994 -1.647 1.00 93.06 324 MET A N 1
ATOM 2498 C CA . MET A 1 324 ? 16.909 -1.594 -2.777 1.00 93.06 324 MET A CA 1
ATOM 2499 C C . MET A 1 324 ? 17.743 -1.570 -4.057 1.00 93.06 324 MET A C 1
ATOM 2501 O O . MET A 1 324 ? 18.565 -0.675 -4.260 1.00 93.06 324 MET A O 1
ATOM 2505 N N . ARG A 1 325 ? 17.469 -2.524 -4.949 1.00 95.88 325 ARG A N 1
ATOM 2506 C CA . ARG A 1 325 ? 18.008 -2.580 -6.312 1.00 95.88 325 ARG A CA 1
ATOM 2507 C C . ARG A 1 325 ? 16.857 -2.524 -7.316 1.00 95.88 325 ARG A C 1
ATOM 2509 O O . ARG A 1 325 ? 15.818 -3.150 -7.108 1.00 95.88 325 ARG A O 1
ATOM 2516 N N . LEU A 1 326 ? 17.029 -1.746 -8.379 1.00 96.56 326 LEU A N 1
ATOM 2517 C CA . LEU A 1 326 ? 16.010 -1.409 -9.374 1.00 96.56 326 LEU A CA 1
ATOM 2518 C C . LEU A 1 326 ? 16.546 -1.700 -10.777 1.00 96.56 326 LEU A C 1
ATOM 2520 O O . LEU A 1 326 ? 17.581 -1.165 -11.161 1.00 96.56 326 LEU A O 1
ATOM 2524 N N . TRP A 1 327 ? 15.817 -2.490 -11.557 1.00 98.19 327 TRP A N 1
ATOM 2525 C CA . TRP A 1 327 ? 16.093 -2.728 -12.972 1.00 98.19 327 TRP A CA 1
ATOM 2526 C C . TRP A 1 327 ? 15.144 -1.858 -13.792 1.00 98.19 327 TRP A C 1
ATOM 2528 O O . TRP A 1 327 ? 13.947 -2.142 -13.881 1.00 98.19 327 TRP A O 1
ATOM 2538 N N . ILE A 1 328 ? 15.672 -0.767 -14.343 1.00 97.75 328 ILE A N 1
ATOM 2539 C CA . ILE A 1 328 ? 14.901 0.279 -15.023 1.00 97.75 328 ILE A CA 1
ATOM 2540 C C . ILE A 1 328 ? 15.112 0.144 -16.530 1.00 97.75 328 ILE A C 1
ATOM 2542 O O . ILE A 1 328 ? 16.253 0.172 -16.990 1.00 97.75 328 ILE A O 1
ATOM 2546 N N . GLN A 1 329 ? 14.034 0.032 -17.309 1.00 97.31 329 GLN A N 1
ATOM 2547 C CA . GLN A 1 329 ? 14.101 0.061 -18.773 1.00 97.31 329 GLN A CA 1
ATOM 2548 C C . GLN A 1 329 ? 14.483 1.490 -19.232 1.00 97.31 329 GLN A C 1
ATOM 2550 O O . GLN A 1 329 ? 13.682 2.409 -19.040 1.00 97.31 329 GLN A O 1
ATOM 2555 N N . PRO A 1 330 ? 15.666 1.742 -19.836 1.00 95.75 330 PRO A N 1
ATOM 2556 C CA . PRO A 1 330 ? 16.163 3.111 -20.035 1.00 95.75 330 PRO A CA 1
ATOM 2557 C C . PRO A 1 330 ? 15.335 3.947 -21.019 1.00 95.75 330 PRO A C 1
ATOM 2559 O O . PRO A 1 330 ? 15.307 5.177 -20.928 1.00 95.75 330 PRO A O 1
ATOM 2562 N N . SER A 1 331 ? 14.632 3.297 -21.950 1.00 94.06 331 SER A N 1
ATOM 2563 C CA . SER A 1 331 ? 13.752 3.947 -22.927 1.00 94.06 331 SER A CA 1
ATOM 2564 C C . SER A 1 331 ? 12.484 4.526 -22.292 1.00 94.06 331 SER A C 1
ATOM 2566 O O . SER A 1 331 ? 12.123 5.656 -22.616 1.00 94.06 331 SER A O 1
ATOM 2568 N N . THR A 1 332 ? 11.859 3.821 -21.345 1.00 94.31 332 THR A N 1
ATOM 2569 C CA . THR A 1 332 ? 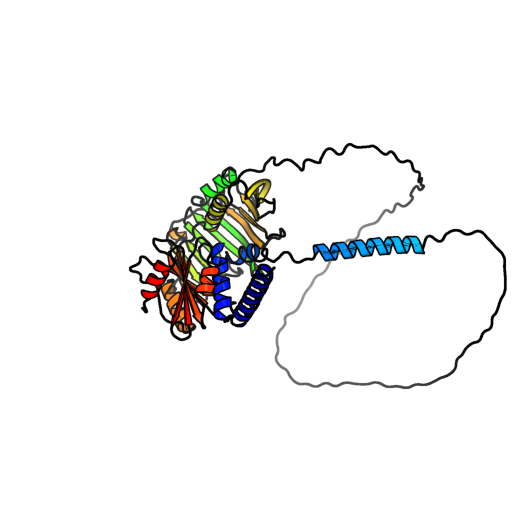10.549 4.180 -20.764 1.00 94.31 332 THR A CA 1
ATOM 2570 C C . THR A 1 332 ? 10.615 4.708 -19.331 1.00 94.31 332 THR A C 1
ATOM 2572 O O . THR A 1 332 ? 9.696 5.395 -18.908 1.00 94.31 332 THR A O 1
ATOM 2575 N N . GLY A 1 333 ? 11.669 4.390 -18.570 1.00 95.50 333 GLY A N 1
ATOM 2576 C CA . GLY A 1 333 ? 11.742 4.640 -17.124 1.00 95.50 333 GLY A CA 1
ATOM 2577 C C . GLY A 1 333 ? 11.001 3.608 -16.259 1.00 95.50 333 GLY A C 1
ATOM 2578 O O . GLY A 1 333 ? 11.024 3.718 -15.034 1.00 95.50 333 GLY A O 1
ATOM 2579 N N . VAL A 1 334 ? 10.360 2.594 -16.851 1.00 96.19 334 VAL A N 1
ATOM 2580 C CA . VAL A 1 334 ? 9.594 1.586 -16.101 1.00 96.19 334 VAL A CA 1
ATOM 2581 C C . VAL A 1 334 ? 10.529 0.636 -15.343 1.00 96.19 334 VAL A C 1
ATOM 2583 O O . VAL A 1 334 ? 11.503 0.120 -15.895 1.00 96.19 334 VAL A O 1
ATOM 2586 N N . VAL A 1 335 ? 10.211 0.377 -14.071 1.00 96.19 335 VAL A N 1
ATOM 2587 C CA . VAL A 1 335 ? 10.904 -0.610 -13.229 1.00 96.19 335 VAL A CA 1
ATOM 2588 C C . VAL A 1 335 ? 10.374 -2.010 -13.551 1.00 96.19 335 VAL A C 1
ATOM 2590 O O . VAL A 1 335 ? 9.232 -2.326 -13.216 1.00 96.19 335 VAL A O 1
ATOM 2593 N N . LEU A 1 336 ? 11.198 -2.855 -14.175 1.00 97.94 336 LEU A N 1
ATOM 2594 C CA . LEU A 1 336 ? 10.832 -4.227 -14.562 1.00 97.94 336 LEU A CA 1
ATOM 2595 C C . LEU A 1 336 ? 11.209 -5.276 -13.507 1.00 97.94 336 LEU A C 1
ATOM 2597 O O . LEU A 1 336 ? 10.611 -6.350 -13.456 1.00 97.94 336 LEU A O 1
ATOM 2601 N N . LYS A 1 337 ? 12.152 -4.957 -12.620 1.00 97.94 337 LYS A N 1
ATOM 2602 C CA . LYS A 1 337 ? 12.430 -5.737 -11.410 1.00 97.94 337 LYS A CA 1
ATOM 2603 C C . LYS A 1 337 ? 12.816 -4.808 -10.266 1.00 97.94 337 LYS A C 1
ATOM 2605 O O . LYS A 1 337 ? 13.489 -3.797 -10.482 1.00 97.94 337 LYS A O 1
ATOM 2610 N N . ARG A 1 338 ? 12.411 -5.157 -9.046 1.00 95.44 338 ARG A N 1
ATOM 2611 C CA . ARG A 1 338 ? 12.883 -4.527 -7.809 1.00 95.44 338 ARG A CA 1
ATOM 2612 C C . ARG A 1 338 ? 13.169 -5.583 -6.760 1.00 95.44 338 ARG A C 1
ATOM 2614 O O . ARG A 1 338 ? 12.292 -6.387 -6.462 1.00 95.44 338 ARG A O 1
ATOM 2621 N N . GLU A 1 339 ? 14.330 -5.482 -6.132 1.00 94.94 339 GLU A N 1
ATOM 2622 C CA . GLU A 1 339 ? 14.661 -6.170 -4.885 1.00 94.94 339 GLU A CA 1
ATOM 2623 C C . GLU A 1 339 ? 14.727 -5.151 -3.744 1.00 94.94 339 GLU A C 1
ATOM 2625 O O . GLU A 1 339 ? 15.211 -4.032 -3.919 1.00 94.94 339 GLU A O 1
ATOM 2630 N N . LEU A 1 340 ? 14.217 -5.542 -2.582 1.00 90.06 340 LEU A N 1
ATOM 2631 C CA . LEU A 1 340 ? 14.326 -4.844 -1.306 1.00 90.06 340 LEU A CA 1
ATOM 2632 C C . LEU A 1 340 ? 15.199 -5.699 -0.378 1.00 90.06 340 LEU A C 1
ATOM 2634 O O . LEU A 1 340 ? 15.065 -6.931 -0.387 1.00 90.06 340 LEU A O 1
ATOM 2638 N N . TYR A 1 341 ? 16.045 -5.056 0.427 1.00 86.94 341 TYR A N 1
ATOM 2639 C CA . TYR A 1 341 ? 16.965 -5.721 1.357 1.00 86.94 341 TYR A CA 1
ATOM 2640 C C . TYR A 1 341 ? 16.685 -5.320 2.814 1.00 86.94 341 TYR A C 1
ATOM 2642 O O . TYR A 1 341 ? 16.140 -4.247 3.075 1.00 86.94 341 TYR A O 1
ATOM 2650 N N . ASP A 1 342 ? 17.042 -6.190 3.760 1.00 81.81 342 ASP A N 1
ATOM 2651 C CA . ASP A 1 342 ? 17.134 -5.856 5.188 1.00 81.81 342 ASP A CA 1
ATOM 2652 C C . ASP A 1 342 ? 18.545 -5.384 5.587 1.00 81.81 342 ASP A C 1
ATOM 2654 O O . ASP A 1 342 ? 19.468 -5.375 4.773 1.00 81.81 342 ASP A O 1
ATOM 2658 N N . GLU A 1 343 ? 18.728 -4.984 6.851 1.00 76.94 343 GLU A N 1
ATOM 2659 C CA . GLU A 1 343 ? 20.007 -4.475 7.380 1.00 76.94 343 GLU A CA 1
ATOM 2660 C C . GLU A 1 343 ? 21.181 -5.468 7.261 1.00 76.94 343 GLU A C 1
ATOM 2662 O O . GLU A 1 343 ? 22.337 -5.052 7.330 1.00 76.94 343 GLU A O 1
ATOM 2667 N N . VAL A 1 344 ? 20.909 -6.766 7.068 1.00 83.38 344 VAL A N 1
ATOM 2668 C CA . VAL A 1 344 ? 21.932 -7.803 6.824 1.00 83.38 344 VAL A CA 1
ATOM 2669 C C . VAL A 1 344 ? 22.099 -8.143 5.335 1.00 83.38 344 VAL A C 1
ATOM 2671 O O . VAL A 1 344 ? 22.824 -9.074 4.989 1.00 83.38 344 VAL A O 1
ATOM 2674 N N . GLY A 1 345 ? 21.455 -7.385 4.442 1.00 83.19 345 GLY A N 1
ATOM 2675 C CA . GLY A 1 345 ? 21.564 -7.515 2.989 1.00 83.19 345 GLY A CA 1
ATOM 2676 C C . GLY A 1 345 ? 20.751 -8.659 2.374 1.00 83.19 345 GLY A C 1
ATOM 2677 O O . GLY A 1 345 ? 20.934 -8.959 1.194 1.00 83.19 345 GLY A O 1
ATOM 2678 N N . ALA A 1 346 ? 19.859 -9.315 3.123 1.00 86.50 346 ALA A N 1
ATOM 2679 C CA . ALA A 1 346 ? 19.059 -10.420 2.604 1.00 86.50 346 ALA A CA 1
ATOM 2680 C C . ALA A 1 346 ? 17.799 -9.916 1.880 1.00 86.50 346 ALA A C 1
ATOM 2682 O O . ALA A 1 346 ? 17.149 -8.963 2.308 1.00 86.50 346 ALA A O 1
ATOM 2683 N N . VAL A 1 347 ? 17.408 -10.589 0.789 1.00 87.12 347 VAL A N 1
ATOM 2684 C CA . VAL A 1 347 ? 16.194 -10.225 0.037 1.00 87.12 347 VAL A CA 1
ATOM 2685 C C . VAL A 1 347 ? 14.937 -10.547 0.849 1.00 87.12 347 VAL A C 1
ATOM 2687 O O . VAL A 1 347 ? 14.718 -11.678 1.310 1.00 87.12 347 VAL A O 1
ATOM 2690 N N . VAL A 1 348 ? 14.099 -9.523 0.991 1.00 85.19 348 VAL A N 1
ATOM 2691 C CA . VAL A 1 348 ? 12.880 -9.504 1.817 1.00 85.19 348 VAL A CA 1
ATOM 2692 C C . VAL A 1 348 ? 11.598 -9.315 1.019 1.00 85.19 348 VAL A C 1
ATOM 2694 O O . VAL A 1 348 ? 10.534 -9.752 1.454 1.00 85.19 348 VAL A O 1
ATOM 2697 N N . GLY A 1 349 ? 11.710 -8.666 -0.135 1.00 88.00 349 GLY A N 1
ATOM 2698 C CA . GLY A 1 349 ? 10.614 -8.286 -1.005 1.00 88.00 349 GLY A CA 1
ATOM 2699 C C . GLY A 1 349 ? 11.140 -8.111 -2.421 1.00 88.00 349 GLY A C 1
ATOM 2700 O O . GLY A 1 349 ? 12.165 -7.469 -2.637 1.00 88.00 349 GLY A O 1
ATOM 2701 N N . LEU A 1 350 ? 10.441 -8.704 -3.375 1.00 92.50 350 LEU A N 1
ATOM 2702 C CA . LEU A 1 350 ? 10.821 -8.824 -4.772 1.00 92.50 350 LEU A CA 1
ATOM 2703 C C . LEU A 1 350 ? 9.575 -8.604 -5.631 1.00 92.50 350 LEU A C 1
ATOM 2705 O O . LEU A 1 350 ? 8.505 -9.121 -5.315 1.00 92.50 350 LEU A O 1
ATOM 2709 N N . PHE A 1 351 ? 9.722 -7.899 -6.749 1.00 94.75 351 PHE A N 1
ATOM 2710 C CA . PHE A 1 351 ? 8.900 -8.188 -7.922 1.00 94.75 351 PHE A CA 1
ATOM 2711 C C . PHE A 1 351 ? 9.773 -8.274 -9.167 1.00 94.75 351 PHE A C 1
ATOM 2713 O O . PHE A 1 351 ? 10.764 -7.551 -9.275 1.00 94.75 351 PHE A O 1
ATOM 2720 N N . GLU A 1 352 ? 9.378 -9.119 -10.111 1.00 98.00 352 GLU A N 1
ATOM 2721 C CA . GLU A 1 352 ? 10.054 -9.302 -11.394 1.00 98.00 352 GLU A CA 1
ATOM 2722 C C . GLU A 1 352 ? 9.018 -9.576 -12.486 1.00 98.00 352 GLU A C 1
ATOM 2724 O O . GLU A 1 352 ? 8.193 -10.483 -12.352 1.00 98.00 352 GLU A O 1
ATOM 2729 N N . PHE A 1 353 ? 9.031 -8.772 -13.551 1.00 98.56 353 PHE A N 1
ATOM 2730 C CA . PHE A 1 353 ? 8.224 -9.031 -14.740 1.00 98.56 353 PHE A CA 1
ATOM 2731 C C . PHE A 1 353 ? 8.811 -10.216 -15.518 1.00 98.56 353 PHE A C 1
ATOM 2733 O O . PHE A 1 353 ? 9.988 -10.218 -15.884 1.00 98.56 353 PHE A O 1
ATOM 2740 N N . THR A 1 354 ? 7.972 -11.211 -15.794 1.00 98.19 354 THR A N 1
ATOM 2741 C CA . THR A 1 354 ? 8.285 -12.366 -16.647 1.00 98.19 354 THR A CA 1
ATOM 2742 C C . THR A 1 354 ? 7.854 -12.115 -18.093 1.00 98.19 354 THR A C 1
ATOM 2744 O O . THR A 1 354 ? 8.554 -12.502 -19.027 1.00 98.19 354 THR A O 1
ATOM 2747 N N . GLU A 1 355 ? 6.754 -11.382 -18.280 1.00 98.31 355 GLU A N 1
ATOM 2748 C CA . GLU A 1 355 ? 6.223 -10.937 -19.571 1.00 98.31 355 GLU A CA 1
ATOM 2749 C C . GLU A 1 355 ? 5.998 -9.422 -19.505 1.00 98.31 355 GLU A C 1
ATOM 2751 O O . GLU A 1 355 ? 5.457 -8.932 -18.515 1.00 98.31 355 GLU A O 1
ATOM 2756 N N . TYR A 1 356 ? 6.379 -8.665 -20.535 1.00 98.19 356 TYR A N 1
ATOM 2757 C CA . TYR A 1 356 ? 6.180 -7.212 -20.580 1.00 98.19 356 TYR A CA 1
ATOM 2758 C C . TYR A 1 356 ? 5.975 -6.721 -22.013 1.00 98.19 356 TYR A C 1
ATOM 2760 O O . TYR A 1 356 ? 6.740 -7.070 -22.914 1.00 98.19 356 TYR A O 1
ATOM 2768 N N . ASN A 1 357 ? 4.966 -5.874 -22.195 1.00 97.94 357 ASN A N 1
ATOM 2769 C CA . ASN A 1 357 ? 4.668 -5.162 -23.426 1.00 97.94 357 ASN A CA 1
ATOM 2770 C C . ASN A 1 357 ? 4.645 -3.645 -23.131 1.00 97.94 357 ASN A C 1
ATOM 2772 O O . ASN A 1 357 ? 3.774 -3.204 -22.376 1.00 97.94 357 ASN A O 1
ATOM 2776 N N . PRO A 1 358 ? 5.554 -2.836 -23.715 1.00 96.25 358 PRO A N 1
ATOM 2777 C CA . PRO A 1 358 ? 5.567 -1.378 -23.550 1.00 96.25 358 PRO A CA 1
ATOM 2778 C C . PRO A 1 358 ? 4.502 -0.642 -24.385 1.00 96.25 358 PRO A C 1
ATOM 2780 O O . PRO A 1 358 ? 4.326 0.557 -24.205 1.00 96.25 358 PRO A O 1
ATOM 2783 N N . SER A 1 359 ? 3.802 -1.335 -25.291 1.00 95.69 359 SER A N 1
ATOM 2784 C CA . SER A 1 359 ? 2.805 -0.753 -26.202 1.00 95.69 359 SER A CA 1
ATOM 2785 C C . SER A 1 359 ? 1.563 -1.655 -26.359 1.00 95.69 359 SER A C 1
ATOM 2787 O O . SER A 1 359 ? 1.259 -2.114 -27.463 1.00 95.69 359 SER A O 1
ATOM 2789 N N . PRO A 1 360 ? 0.833 -1.968 -25.272 1.00 97.06 360 PRO A N 1
ATOM 2790 C CA . PRO A 1 360 ? -0.429 -2.701 -25.350 1.00 97.06 360 PRO A CA 1
ATOM 2791 C C . PRO A 1 360 ? -1.543 -1.870 -26.000 1.00 97.06 360 PRO A C 1
ATOM 2793 O O . PRO A 1 360 ? -1.621 -0.653 -25.826 1.00 97.06 360 PRO A O 1
ATOM 2796 N N . LEU A 1 361 ? -2.485 -2.551 -26.653 1.00 96.44 361 LEU A N 1
ATOM 2797 C CA . LEU A 1 361 ? -3.788 -1.970 -26.965 1.00 96.44 361 LEU A CA 1
ATOM 2798 C C . LEU A 1 361 ? -4.602 -1.863 -25.666 1.00 96.44 361 LEU A C 1
ATOM 2800 O O . LEU A 1 361 ? -4.895 -2.884 -25.050 1.00 96.44 361 LEU A O 1
ATOM 2804 N N . ILE A 1 362 ? -4.968 -0.643 -25.263 1.00 95.38 362 ILE A N 1
ATOM 2805 C CA . ILE A 1 362 ? -5.747 -0.376 -24.043 1.00 95.38 362 ILE A CA 1
ATOM 2806 C C . ILE A 1 362 ? -7.018 0.397 -24.384 1.00 95.38 362 ILE A C 1
ATOM 2808 O O . ILE A 1 362 ? -6.976 1.437 -25.043 1.00 95.38 362 ILE A O 1
ATOM 2812 N N . ARG A 1 363 ? -8.153 -0.079 -23.876 1.00 94.88 363 ARG A N 1
ATOM 2813 C CA . ARG A 1 363 ? -9.472 0.546 -23.999 1.00 94.88 363 ARG A CA 1
ATOM 2814 C C . ARG A 1 363 ? -9.861 1.210 -22.675 1.00 94.88 363 ARG A C 1
ATOM 2816 O O . ARG A 1 363 ? -9.357 0.880 -21.605 1.00 94.88 363 ARG A O 1
ATOM 2823 N N . ARG A 1 364 ? -10.795 2.170 -22.712 1.00 88.50 364 ARG A N 1
ATOM 2824 C CA . ARG A 1 364 ? -11.308 2.810 -21.478 1.00 88.50 364 ARG A CA 1
ATOM 2825 C C . ARG A 1 364 ? -12.032 1.809 -20.562 1.00 88.50 364 ARG A C 1
ATOM 2827 O O . ARG A 1 364 ? -11.966 1.957 -19.347 1.00 88.50 364 ARG A O 1
ATOM 2834 N N . THR A 1 365 ? -12.657 0.790 -21.153 1.00 94.75 365 THR A N 1
ATOM 2835 C CA . THR A 1 365 ? -13.364 -0.319 -20.490 1.00 94.75 365 THR A CA 1
ATOM 2836 C C . THR A 1 365 ? -12.479 -1.174 -19.589 1.00 94.75 365 THR A C 1
ATOM 2838 O O . THR A 1 365 ? -12.970 -1.742 -18.621 1.00 94.75 365 THR A O 1
ATOM 2841 N N . ASP A 1 366 ? -11.178 -1.251 -19.863 1.00 96.12 366 ASP A N 1
ATOM 2842 C CA . ASP A 1 366 ? -10.276 -2.170 -19.157 1.00 96.12 366 ASP A CA 1
ATOM 2843 C C . ASP A 1 366 ? -10.056 -1.723 -17.699 1.00 96.12 366 ASP A C 1
ATOM 2845 O O . ASP A 1 366 ? -9.760 -2.531 -16.819 1.00 96.12 366 ASP A O 1
ATOM 2849 N N . PHE A 1 367 ? -10.287 -0.436 -17.421 1.00 96.31 367 PHE A N 1
ATOM 2850 C CA . PHE A 1 367 ? -10.298 0.156 -16.081 1.00 96.31 367 PHE A CA 1
ATOM 2851 C C . PHE A 1 367 ? -11.720 0.333 -15.523 1.00 96.31 367 PHE A C 1
ATOM 2853 O O . PHE A 1 367 ? -11.958 1.208 -14.693 1.00 96.31 367 PHE A O 1
ATOM 2860 N N . VAL A 1 368 ? -12.666 -0.501 -15.961 1.00 95.00 368 VAL A N 1
ATOM 2861 C CA . VAL A 1 368 ? -13.969 -0.687 -15.314 1.00 95.00 368 VAL A CA 1
ATOM 2862 C C . VAL A 1 368 ? -13.946 -2.015 -14.553 1.00 95.00 368 VAL A C 1
ATOM 2864 O O . VAL A 1 368 ? -13.482 -3.040 -15.061 1.00 95.00 368 VAL A O 1
ATOM 2867 N N . LEU A 1 369 ? -14.444 -1.996 -13.313 1.00 95.44 369 LEU A N 1
ATOM 2868 C CA . LEU A 1 369 ? -14.662 -3.196 -12.506 1.00 95.44 369 LEU A CA 1
ATOM 2869 C C . LEU A 1 369 ? -16.141 -3.308 -12.148 1.00 95.44 369 LEU A C 1
ATOM 2871 O O . LEU A 1 369 ? -16.629 -2.663 -11.221 1.00 95.44 369 LEU A O 1
ATOM 2875 N N . GLN A 1 370 ? -16.825 -4.140 -12.924 1.00 92.50 370 GLN A N 1
ATOM 2876 C CA . GLN A 1 370 ? -18.180 -4.624 -12.696 1.00 92.50 370 GLN A CA 1
ATOM 2877 C C . GLN A 1 370 ? -18.116 -6.156 -12.634 1.00 92.50 370 GLN A C 1
ATOM 2879 O O . GLN A 1 370 ? -17.323 -6.780 -13.345 1.00 92.50 370 GLN A O 1
ATOM 2884 N N . ARG A 1 371 ? -18.918 -6.756 -11.756 1.00 94.19 371 ARG A N 1
ATOM 2885 C CA . ARG A 1 371 ? -19.100 -8.205 -11.615 1.00 94.19 371 ARG A CA 1
ATOM 2886 C C . ARG A 1 371 ? -20.575 -8.460 -11.327 1.00 94.19 371 ARG A C 1
ATOM 2888 O O . ARG A 1 371 ? -21.209 -7.675 -10.626 1.00 94.19 371 ARG A O 1
ATOM 2895 N N . GLU A 1 372 ? -21.118 -9.519 -11.909 1.00 93.81 372 GLU A N 1
ATOM 2896 C CA . GLU A 1 372 ? -22.535 -9.853 -11.788 1.00 93.81 372 GLU A CA 1
ATOM 2897 C C . GLU A 1 372 ? -22.885 -10.271 -10.351 1.00 93.81 372 GLU A C 1
ATOM 2899 O O . GLU A 1 372 ? -22.121 -10.977 -9.688 1.00 93.81 372 GLU A O 1
ATOM 2904 N N . GLY A 1 373 ? -24.008 -9.760 -9.838 1.00 95.50 373 GLY A N 1
ATOM 2905 C CA . GLY A 1 373 ? -24.445 -9.970 -8.454 1.00 95.50 373 GLY A CA 1
ATOM 2906 C C . GLY A 1 373 ? -23.494 -9.441 -7.368 1.00 95.50 373 GLY A C 1
ATOM 2907 O O . GLY A 1 373 ? -23.702 -9.759 -6.199 1.00 95.50 373 GLY A O 1
ATOM 2908 N N . ALA A 1 374 ? -22.442 -8.689 -7.718 1.00 97.38 374 ALA A N 1
ATOM 2909 C CA . ALA A 1 374 ? -21.404 -8.307 -6.768 1.00 97.38 374 ALA A CA 1
ATOM 2910 C C . ALA A 1 374 ? -21.773 -7.053 -5.965 1.00 97.38 374 ALA A C 1
ATOM 2912 O O . ALA A 1 374 ? -22.004 -5.979 -6.527 1.00 97.38 374 ALA A O 1
ATOM 2913 N N . THR A 1 375 ? -21.762 -7.171 -4.640 1.00 97.69 375 THR A N 1
ATOM 2914 C CA . THR A 1 375 ? -22.101 -6.074 -3.726 1.00 97.69 375 THR A CA 1
ATOM 2915 C C . THR A 1 375 ? -20.995 -5.021 -3.720 1.00 97.69 375 THR A C 1
ATOM 2917 O O . THR A 1 375 ? -19.827 -5.340 -3.489 1.00 97.69 375 THR A O 1
ATOM 2920 N N . ILE A 1 376 ? -21.350 -3.752 -3.930 1.00 97.06 376 ILE A N 1
ATOM 2921 C CA . ILE A 1 376 ? -20.433 -2.624 -3.723 1.00 97.06 376 ILE A CA 1
ATOM 2922 C C . ILE A 1 376 ? -20.335 -2.349 -2.218 1.00 97.06 376 ILE A C 1
ATOM 2924 O O . ILE A 1 376 ? -21.357 -2.210 -1.554 1.00 97.06 376 ILE A O 1
ATOM 2928 N N . VAL A 1 377 ? -19.116 -2.279 -1.680 1.00 96.62 377 VAL A N 1
ATOM 2929 C CA . VAL A 1 377 ? -18.854 -2.139 -0.237 1.00 96.62 377 VAL A CA 1
ATOM 2930 C C . VAL A 1 377 ? -17.925 -0.949 0.002 1.00 96.62 377 VAL A C 1
ATOM 2932 O O . VAL A 1 377 ? -16.842 -0.886 -0.575 1.00 96.62 377 VAL A O 1
ATOM 2935 N N . THR A 1 378 ? -18.319 -0.004 0.852 1.00 95.50 378 THR A N 1
ATOM 2936 C CA . THR A 1 378 ? -17.524 1.185 1.209 1.00 95.50 378 THR A CA 1
ATOM 2937 C C . THR A 1 378 ? -16.719 0.975 2.504 1.00 95.50 378 THR A C 1
ATOM 2939 O O . THR A 1 378 ? -16.991 0.035 3.258 1.00 95.50 378 THR A O 1
ATOM 2942 N N . PRO A 1 379 ? -15.771 1.872 2.855 1.00 92.56 379 PRO A N 1
ATOM 2943 C CA . PRO A 1 379 ? -15.095 1.828 4.153 1.00 92.56 379 PRO A CA 1
ATOM 2944 C C . PRO A 1 379 ? -16.059 1.920 5.347 1.00 92.56 379 PRO A C 1
ATOM 2946 O O . PRO A 1 379 ? -15.763 1.370 6.406 1.00 92.56 379 PRO A O 1
ATOM 2949 N N . MET A 1 380 ? -17.221 2.567 5.178 1.00 95.12 380 MET A N 1
ATOM 2950 C CA . MET A 1 380 ? -18.261 2.652 6.210 1.00 95.12 380 MET A CA 1
ATOM 2951 C C . MET A 1 380 ? -18.963 1.305 6.409 1.00 95.12 380 MET A C 1
ATOM 2953 O O . MET A 1 380 ? -19.136 0.872 7.546 1.00 95.12 380 MET A O 1
ATOM 2957 N N . ASP A 1 381 ? -19.288 0.592 5.330 1.00 96.31 381 ASP A N 1
ATOM 2958 C CA . ASP A 1 381 ? -19.898 -0.743 5.410 1.00 96.31 381 ASP A CA 1
ATOM 2959 C C . ASP A 1 381 ? -18.958 -1.754 6.080 1.00 96.31 381 ASP A C 1
ATOM 2961 O O . ASP A 1 381 ? -19.397 -2.594 6.871 1.00 96.31 381 ASP A O 1
ATOM 2965 N N . ILE A 1 382 ? -17.651 -1.646 5.808 1.00 94.62 382 ILE A N 1
ATOM 2966 C CA . ILE A 1 382 ? -16.608 -2.432 6.482 1.00 94.62 382 ILE A CA 1
ATOM 2967 C C . ILE A 1 382 ? -16.546 -2.059 7.969 1.00 94.62 382 ILE A C 1
ATOM 2969 O O . ILE A 1 382 ? -16.575 -2.953 8.814 1.00 94.62 382 ILE A O 1
ATOM 2973 N N . ALA A 1 383 ? -16.521 -0.764 8.308 1.00 95.31 383 ALA A N 1
ATOM 2974 C CA . ALA A 1 383 ? -16.506 -0.307 9.698 1.00 95.31 383 ALA A CA 1
ATOM 2975 C C . ALA A 1 383 ? -17.713 -0.832 10.480 1.00 95.31 383 ALA A C 1
ATOM 2977 O O . ALA A 1 383 ? -17.541 -1.496 11.498 1.00 95.31 383 ALA A O 1
ATOM 2978 N N . GLN A 1 384 ? -18.930 -0.594 9.987 1.00 96.50 384 GLN A N 1
ATOM 2979 C CA . GLN A 1 384 ? -20.160 -1.045 10.636 1.00 96.50 384 GLN A CA 1
ATOM 2980 C C . GLN A 1 384 ? -20.213 -2.569 10.795 1.00 96.50 384 GLN A C 1
ATOM 2982 O O . GLN A 1 384 ? -20.703 -3.067 11.810 1.00 96.50 384 GLN A O 1
ATOM 2987 N N . ARG A 1 385 ? -19.702 -3.322 9.813 1.00 95.69 385 ARG A N 1
ATOM 2988 C CA . ARG A 1 385 ? -19.615 -4.783 9.885 1.00 95.69 385 ARG A CA 1
ATOM 2989 C C . ARG A 1 385 ? -18.676 -5.233 11.004 1.00 95.69 385 ARG A C 1
ATOM 2991 O O . ARG A 1 385 ? -19.129 -5.945 11.896 1.00 95.69 385 ARG A O 1
ATOM 2998 N N . LEU A 1 386 ? -17.436 -4.738 11.019 1.00 95.06 386 LEU A N 1
ATOM 2999 C CA . LEU A 1 386 ? -16.459 -5.030 12.075 1.00 95.06 386 LEU A CA 1
ATOM 3000 C C . LEU A 1 386 ? -16.970 -4.605 13.462 1.00 95.06 386 LEU A C 1
ATOM 3002 O O . LEU A 1 386 ? -16.748 -5.303 14.451 1.00 95.06 386 LEU A O 1
ATOM 3006 N N . ILE A 1 387 ? -17.690 -3.482 13.536 1.00 95.75 387 ILE A N 1
ATOM 3007 C CA . ILE A 1 387 ? -18.303 -2.974 14.767 1.00 95.75 387 ILE A CA 1
ATOM 3008 C C . ILE A 1 387 ? -19.340 -3.959 15.318 1.00 95.75 387 ILE A C 1
ATOM 3010 O O . ILE A 1 387 ? -19.286 -4.282 16.507 1.00 95.75 387 ILE A O 1
ATOM 3014 N N . ARG A 1 388 ? -20.224 -4.498 14.464 1.00 95.81 388 ARG A N 1
ATOM 3015 C CA . ARG A 1 388 ? -21.199 -5.536 14.846 1.00 95.81 388 ARG A CA 1
ATOM 3016 C C . ARG A 1 388 ? -20.517 -6.857 15.217 1.00 95.81 388 ARG A C 1
ATOM 3018 O O . ARG A 1 388 ? -20.783 -7.391 16.291 1.00 95.81 388 ARG A O 1
ATOM 3025 N N . GLU A 1 389 ? -19.620 -7.357 14.368 1.00 94.50 389 GLU A N 1
ATOM 3026 C CA . GLU A 1 389 ? -18.949 -8.660 14.525 1.00 94.50 389 GLU A CA 1
ATOM 3027 C C . GLU A 1 389 ? -18.106 -8.736 15.813 1.00 94.50 389 GLU A C 1
ATOM 3029 O O . GLU A 1 389 ? -18.157 -9.731 16.537 1.00 94.50 389 GLU A O 1
ATOM 3034 N N . HIS A 1 390 ? -17.391 -7.660 16.159 1.00 92.31 390 HIS A N 1
ATOM 3035 C CA . HIS A 1 390 ? -16.485 -7.610 17.316 1.00 92.31 390 HIS A CA 1
ATOM 3036 C C . HIS A 1 390 ? -17.012 -6.761 18.492 1.00 92.31 390 HIS A C 1
ATOM 3038 O O . HIS A 1 390 ? -16.266 -6.457 19.434 1.00 92.31 390 HIS A O 1
ATOM 3044 N N . LYS A 1 391 ? -18.303 -6.396 18.460 1.00 92.69 391 LYS A N 1
ATOM 3045 C CA . LYS A 1 391 ? -19.026 -5.652 19.512 1.00 92.69 391 LYS A CA 1
ATOM 3046 C C . LYS A 1 391 ? -18.313 -4.363 19.945 1.00 92.69 391 LYS A C 1
ATOM 3048 O O . LYS A 1 391 ? -18.164 -4.093 21.142 1.00 92.69 391 LYS A O 1
ATOM 3053 N N . PHE A 1 392 ? -17.773 -3.614 18.987 1.00 94.06 392 PHE A N 1
ATOM 3054 C CA . PHE A 1 392 ? -17.225 -2.279 19.240 1.00 94.06 392 PHE A CA 1
ATOM 3055 C C . PHE A 1 392 ? -18.368 -1.269 19.458 1.00 94.06 392 PHE A C 1
ATOM 3057 O O . PHE A 1 392 ? -19.501 -1.514 19.055 1.00 94.06 392 PHE A O 1
ATOM 3064 N N . GLU A 1 393 ? -18.089 -0.127 20.095 1.00 94.31 393 GLU A N 1
ATOM 3065 C CA . GLU A 1 393 ? -19.052 0.988 20.087 1.00 94.31 393 GLU A CA 1
ATOM 3066 C C . GLU A 1 393 ? -19.196 1.526 18.651 1.00 94.31 393 GLU A C 1
ATOM 3068 O O . GLU A 1 393 ? -18.166 1.783 18.022 1.00 94.31 393 GLU A O 1
ATOM 3073 N N . PRO A 1 394 ? -20.418 1.767 18.145 1.00 94.25 394 PRO A N 1
ATOM 3074 C CA . PRO A 1 394 ? -20.621 2.470 16.885 1.00 94.25 394 PRO A CA 1
ATOM 3075 C C . PRO A 1 394 ? -20.321 3.957 17.094 1.00 94.25 394 PRO A C 1
ATOM 3077 O O . PRO A 1 394 ? -21.178 4.702 17.568 1.00 94.25 394 PRO A O 1
ATOM 3080 N N . VAL A 1 395 ? -19.091 4.383 16.797 1.00 93.62 395 VAL A N 1
ATOM 3081 C CA . VAL A 1 395 ? -18.663 5.785 16.912 1.00 93.62 395 VAL A CA 1
ATOM 3082 C C . VAL A 1 395 ? -17.711 6.204 15.790 1.00 93.62 395 VAL A C 1
ATOM 3084 O O . VAL A 1 395 ? -16.834 5.439 15.387 1.00 93.62 395 VAL A O 1
ATOM 3087 N N . PHE A 1 396 ? -17.865 7.437 15.306 1.00 94.56 396 PHE A N 1
ATOM 3088 C CA . PHE A 1 396 ? -17.173 7.963 14.126 1.00 94.56 396 PHE A CA 1
ATOM 3089 C C . PHE A 1 396 ? -16.736 9.427 14.307 1.00 94.56 396 PHE A C 1
ATOM 3091 O O . PHE A 1 396 ? -17.193 10.121 15.218 1.00 94.56 396 PHE A O 1
ATOM 3098 N N . LEU A 1 397 ? -15.844 9.904 13.430 1.00 92.56 397 LEU A N 1
ATOM 3099 C CA . LEU A 1 397 ? -15.563 11.338 13.300 1.00 92.56 397 LEU A CA 1
ATOM 3100 C C . LEU A 1 397 ? -16.671 12.024 12.475 1.00 92.56 397 LEU A C 1
ATOM 3102 O O . LEU A 1 397 ? -17.127 11.441 11.489 1.00 92.56 397 LEU A O 1
ATOM 3106 N N . PRO A 1 398 ? -17.086 13.255 12.829 1.00 87.50 398 PRO A N 1
ATOM 3107 C CA . PRO A 1 398 ? -18.206 13.935 12.180 1.00 87.50 398 PRO A CA 1
ATOM 3108 C C . PRO A 1 398 ? -17.837 14.410 10.769 1.00 87.50 398 PRO A C 1
ATOM 3110 O O . PRO A 1 398 ? -16.882 15.171 10.590 1.00 87.50 398 PRO A O 1
ATOM 3113 N N . ALA A 1 399 ? -18.626 14.024 9.763 1.00 85.69 399 ALA A N 1
ATOM 3114 C CA . ALA A 1 399 ? -18.363 14.353 8.357 1.00 85.69 399 ALA A CA 1
ATOM 3115 C C . ALA A 1 399 ? -18.265 15.872 8.090 1.00 85.69 399 ALA A C 1
ATOM 3117 O O . ALA A 1 399 ? -17.461 16.306 7.266 1.00 85.69 399 ALA A O 1
ATOM 3118 N N . GLU A 1 400 ? -19.010 16.684 8.850 1.00 83.31 400 GLU A N 1
ATOM 3119 C CA . GLU A 1 400 ? -18.990 18.158 8.826 1.00 83.31 400 GLU A CA 1
ATOM 3120 C C . GLU A 1 400 ? -17.591 18.773 9.002 1.00 83.31 400 GLU A C 1
ATOM 3122 O O . GLU A 1 400 ? -17.337 19.880 8.541 1.00 83.31 400 GLU A O 1
ATOM 3127 N N . GLY A 1 401 ? -16.670 18.077 9.680 1.00 80.25 401 GLY A N 1
ATOM 3128 C CA . GLY A 1 401 ? -15.284 18.529 9.849 1.00 80.25 401 GLY A CA 1
ATOM 3129 C C . GLY A 1 401 ? -14.384 18.276 8.633 1.00 80.25 401 GLY A C 1
ATOM 3130 O O . GLY A 1 401 ? -13.169 18.428 8.738 1.00 80.25 401 GLY A O 1
ATOM 3131 N N . GLY A 1 402 ? -14.942 17.820 7.508 1.00 88.12 402 GLY A N 1
ATOM 3132 C CA . GLY A 1 402 ? -14.176 17.334 6.359 1.00 88.12 402 GLY A CA 1
ATOM 3133 C C . GLY A 1 402 ? -13.520 15.968 6.599 1.00 88.12 402 GLY A C 1
ATOM 3134 O O . GLY A 1 402 ? -12.630 15.578 5.843 1.00 88.12 402 GLY A O 1
ATOM 3135 N N . PHE A 1 403 ? -13.931 15.244 7.647 1.00 90.88 403 PHE A N 1
ATOM 3136 C CA . PHE A 1 403 ? -13.398 13.927 7.994 1.00 90.88 403 PHE A CA 1
ATOM 3137 C C . PHE A 1 403 ? -14.046 12.841 7.131 1.00 90.88 403 PHE A C 1
ATOM 3139 O O . PHE A 1 403 ? -15.166 12.407 7.393 1.00 90.88 403 PHE A O 1
ATOM 3146 N N . ARG A 1 404 ? -13.329 12.370 6.107 1.00 91.00 404 ARG A N 1
ATOM 3147 C CA . ARG A 1 404 ? -13.767 11.251 5.259 1.00 91.00 404 ARG A CA 1
ATOM 3148 C C . ARG A 1 404 ? -13.106 9.957 5.712 1.00 91.00 404 ARG A C 1
ATOM 3150 O O . ARG A 1 404 ? -11.881 9.863 5.678 1.00 91.00 404 ARG A O 1
ATOM 3157 N N . LEU A 1 405 ? -13.912 8.959 6.076 1.00 92.38 405 LEU A N 1
ATOM 3158 C CA . LEU A 1 405 ? -13.432 7.609 6.376 1.00 92.38 405 LEU A CA 1
ATOM 3159 C C . LEU A 1 405 ? -12.770 7.002 5.125 1.00 92.38 405 LEU A C 1
ATOM 3161 O O . LEU A 1 405 ? -13.393 6.859 4.075 1.00 92.38 405 LEU A O 1
ATOM 3165 N N . ASP A 1 406 ? -11.488 6.688 5.259 1.00 88.69 406 ASP A N 1
ATOM 3166 C CA . ASP A 1 406 ? -10.555 6.273 4.208 1.00 88.69 406 ASP A CA 1
ATOM 3167 C C . ASP A 1 406 ? -10.391 4.749 4.172 1.00 88.69 406 ASP A C 1
ATOM 3169 O O . ASP A 1 406 ? -10.332 4.126 3.113 1.00 88.69 406 ASP A O 1
ATOM 3173 N N . THR A 1 407 ? -10.349 4.129 5.352 1.00 88.06 407 THR A N 1
ATOM 3174 C CA . THR A 1 407 ? -10.267 2.678 5.540 1.00 88.06 407 THR A CA 1
ATOM 3175 C C . THR A 1 407 ? -10.756 2.307 6.932 1.00 88.06 407 THR A C 1
ATOM 3177 O O . THR A 1 407 ? -10.514 3.028 7.898 1.00 88.06 407 THR A O 1
ATOM 3180 N N . ALA A 1 408 ? -11.395 1.146 7.036 1.00 91.94 408 ALA A N 1
ATOM 3181 C CA . ALA A 1 408 ? -11.688 0.482 8.294 1.00 91.94 408 ALA A CA 1
ATOM 3182 C C . ALA A 1 408 ? -11.070 -0.918 8.270 1.00 91.94 408 ALA A C 1
ATOM 3184 O O . ALA A 1 408 ? -11.254 -1.651 7.299 1.00 91.94 408 ALA A O 1
ATOM 3185 N N . GLN A 1 409 ? -10.328 -1.288 9.313 1.00 90.44 409 GLN A N 1
ATOM 3186 C CA . GLN A 1 409 ? -9.717 -2.613 9.420 1.00 90.44 409 GLN A CA 1
ATOM 3187 C C . GLN A 1 409 ? -9.610 -3.081 10.872 1.00 90.44 409 GLN A C 1
ATOM 3189 O O . GLN A 1 409 ? -9.480 -2.275 11.796 1.00 90.44 409 GLN A O 1
ATOM 3194 N N . LEU A 1 410 ? -9.617 -4.399 11.063 1.00 88.62 410 LEU A N 1
ATOM 3195 C CA . LEU A 1 410 ? -9.243 -5.024 12.324 1.00 88.62 410 LEU A CA 1
ATOM 3196 C C . LEU A 1 410 ? -7.727 -5.240 12.337 1.00 88.62 410 LEU A C 1
ATOM 3198 O O . LEU A 1 410 ? -7.176 -5.815 11.399 1.00 88.62 410 LEU A O 1
ATOM 3202 N N . VAL A 1 411 ? -7.043 -4.798 13.391 1.00 83.19 411 VAL A N 1
ATOM 3203 C CA . VAL A 1 411 ? -5.621 -5.097 13.580 1.00 83.19 411 VAL A CA 1
ATOM 3204 C C . VAL A 1 411 ? -5.491 -6.381 14.394 1.00 83.19 411 VAL A C 1
ATOM 3206 O O . VAL A 1 411 ? -5.598 -6.394 15.622 1.00 83.19 411 VAL A O 1
ATOM 3209 N N . GLU A 1 412 ? -5.312 -7.477 13.666 1.00 66.50 412 GLU A N 1
ATOM 3210 C CA . GLU A 1 412 ? -5.115 -8.832 14.184 1.00 66.50 412 GLU A CA 1
ATOM 3211 C C . GLU A 1 412 ? -3.655 -9.074 14.617 1.00 66.50 412 GLU A C 1
ATOM 3213 O O . GLU A 1 412 ? -2.778 -8.236 14.412 1.00 66.50 412 GLU A O 1
ATOM 3218 N N . ASN A 1 413 ? -3.364 -10.247 15.193 1.00 67.19 413 ASN A N 1
ATOM 3219 C CA . ASN A 1 413 ? -2.042 -10.621 15.744 1.00 67.19 413 ASN A CA 1
ATOM 3220 C C . ASN A 1 413 ? -1.597 -9.779 16.960 1.00 67.19 413 ASN A C 1
ATOM 3222 O O . ASN A 1 413 ? -0.440 -9.829 17.388 1.00 67.19 413 ASN A O 1
ATOM 3226 N N . LEU A 1 414 ? -2.534 -9.035 17.548 1.00 72.44 414 LEU A N 1
ATOM 3227 C CA . LEU A 1 414 ? -2.398 -8.333 18.817 1.00 72.44 414 LEU A CA 1
ATOM 3228 C C . LEU A 1 414 ? -3.195 -9.094 19.895 1.00 72.44 414 LEU A C 1
ATOM 3230 O O . LEU A 1 414 ? -4.272 -9.600 19.583 1.00 72.44 414 LEU A O 1
ATOM 3234 N N . PRO A 1 415 ? -2.736 -9.175 21.163 1.00 76.31 415 PRO A N 1
ATOM 3235 C CA . PRO A 1 415 ? -3.439 -9.951 22.198 1.00 76.31 415 PRO A CA 1
ATOM 3236 C C . PRO A 1 415 ? -4.818 -9.404 22.613 1.00 76.31 415 PRO A C 1
ATOM 3238 O O . PRO A 1 415 ? -5.505 -10.021 23.421 1.00 76.31 415 PRO A O 1
ATOM 3241 N N . VAL A 1 416 ? -5.215 -8.244 22.085 1.00 84.12 416 VAL A N 1
ATOM 3242 C CA . VAL A 1 416 ? -6.583 -7.714 22.100 1.00 84.12 416 VAL A CA 1
ATOM 3243 C C . VAL A 1 416 ? -6.855 -7.165 20.693 1.00 84.12 416 VAL A C 1
ATOM 3245 O O . VAL A 1 416 ? -6.008 -6.419 20.195 1.00 84.12 416 VAL A O 1
ATOM 3248 N N . PRO A 1 417 ? -7.993 -7.486 20.047 1.00 85.50 417 PRO A N 1
ATOM 3249 C CA . PRO A 1 417 ? -8.330 -6.926 18.741 1.00 85.50 417 PRO A CA 1
ATOM 3250 C C . PRO A 1 417 ? -8.537 -5.408 18.826 1.00 85.50 417 PRO A C 1
ATOM 3252 O O . PRO A 1 417 ? -9.207 -4.906 19.734 1.00 85.50 417 PRO A O 1
ATOM 3255 N N . VAL A 1 418 ? -7.986 -4.686 17.851 1.00 89.88 418 VAL A N 1
ATOM 3256 C CA . VAL A 1 418 ? -8.106 -3.227 17.730 1.00 89.88 418 VAL A CA 1
ATOM 3257 C C . VAL A 1 418 ? -8.847 -2.897 16.440 1.00 89.88 418 VAL A C 1
ATOM 3259 O O . VAL A 1 418 ? -8.425 -3.328 15.370 1.00 89.88 418 VAL A O 1
ATOM 3262 N N . LEU A 1 419 ? -9.924 -2.117 16.521 1.00 94.00 419 LEU A N 1
ATOM 3263 C CA . LEU A 1 419 ? -10.510 -1.485 15.338 1.00 94.00 419 LEU A CA 1
ATOM 3264 C C . LEU A 1 419 ? -9.675 -0.251 14.997 1.00 94.00 419 LEU A C 1
ATOM 3266 O O . LEU A 1 419 ? -9.437 0.582 15.873 1.00 94.00 419 LEU A O 1
ATOM 3270 N N . LEU A 1 420 ? -9.247 -0.137 13.742 1.00 93.56 420 LEU A N 1
ATOM 3271 C CA . LEU A 1 420 ? -8.612 1.053 13.187 1.00 93.56 420 LEU A CA 1
ATOM 3272 C C . LEU A 1 420 ? -9.504 1.636 12.091 1.00 93.56 420 LEU A C 1
ATOM 3274 O O . LEU A 1 420 ? -9.763 0.989 11.076 1.00 93.56 420 LEU A O 1
ATOM 3278 N N . LEU A 1 421 ? -9.927 2.879 12.300 1.00 94.31 421 LEU A N 1
ATOM 3279 C CA . LEU A 1 421 ? -10.590 3.730 11.324 1.00 94.31 421 LEU A CA 1
ATOM 3280 C C . LEU A 1 421 ? -9.606 4.833 10.902 1.00 94.31 421 LEU A C 1
ATOM 3282 O O . LEU A 1 421 ? -9.232 5.685 11.707 1.00 94.31 421 LEU A O 1
ATOM 3286 N N . LEU A 1 422 ? -9.157 4.806 9.650 1.00 91.31 422 LEU A N 1
ATOM 3287 C CA . LEU A 1 422 ? -8.324 5.854 9.057 1.00 91.31 422 LEU A CA 1
ATOM 3288 C C . LEU A 1 422 ? -9.224 6.898 8.398 1.00 91.31 422 LEU A C 1
ATOM 3290 O O . LEU A 1 422 ? -10.153 6.535 7.681 1.00 91.31 422 LEU A O 1
ATOM 3294 N N . TYR A 1 423 ? -8.933 8.181 8.602 1.00 91.44 423 TYR A N 1
ATOM 3295 C CA . TYR A 1 423 ? -9.662 9.298 8.003 1.00 91.44 423 TYR A CA 1
ATOM 3296 C C . TYR A 1 423 ? -8.715 10.230 7.250 1.00 91.44 423 TYR A C 1
ATOM 3298 O O . TYR A 1 423 ? -7.635 10.563 7.741 1.00 91.44 423 TYR A O 1
ATOM 3306 N N . GLN A 1 424 ? -9.158 10.726 6.096 1.00 88.50 424 GLN A N 1
ATOM 3307 C CA . GLN A 1 424 ? -8.596 11.930 5.484 1.00 88.50 424 GLN A CA 1
ATOM 3308 C C . GLN A 1 424 ? -9.259 13.168 6.103 1.00 88.50 424 GLN A C 1
ATOM 3310 O O . GLN A 1 424 ? -10.456 13.146 6.390 1.00 88.50 424 GLN A O 1
ATOM 3315 N N . SER A 1 425 ? -8.498 14.251 6.278 1.00 87.38 425 SER A N 1
ATOM 3316 C CA . SER A 1 425 ? -9.013 15.561 6.698 1.00 87.38 425 SER A CA 1
ATOM 3317 C C . SER A 1 425 ? -8.233 16.706 6.034 1.00 87.38 425 SER A C 1
ATOM 3319 O O . SER A 1 425 ? -7.118 16.471 5.553 1.00 87.38 425 SER A O 1
ATOM 3321 N N . PRO A 1 426 ? -8.746 17.953 6.058 1.00 85.44 426 PRO A N 1
ATOM 3322 C CA . PRO A 1 426 ? -8.028 19.131 5.557 1.00 85.44 426 PRO A CA 1
ATOM 3323 C C . PRO A 1 426 ? -6.667 19.383 6.229 1.00 85.44 426 PRO A C 1
ATOM 3325 O O . PRO A 1 426 ? -5.801 20.022 5.640 1.00 85.44 426 PRO A O 1
ATOM 3328 N N . HIS A 1 427 ? -6.463 18.871 7.446 1.00 83.88 427 HIS A N 1
ATOM 3329 C CA . HIS A 1 427 ? -5.237 19.053 8.234 1.00 83.88 427 HIS A CA 1
ATOM 3330 C C . HIS A 1 427 ? -4.266 17.864 8.134 1.00 83.88 427 HIS A C 1
ATOM 3332 O O . HIS A 1 427 ? -3.281 17.799 8.872 1.00 83.88 427 HIS A O 1
ATOM 3338 N N . GLY A 1 428 ? -4.548 16.913 7.239 1.00 81.31 428 GLY A N 1
ATOM 3339 C CA . GLY A 1 428 ? -3.821 15.655 7.101 1.00 81.31 428 GLY A CA 1
ATOM 3340 C C . GLY A 1 428 ? -4.612 14.439 7.602 1.00 81.31 428 GLY A C 1
ATOM 3341 O O . GLY A 1 428 ? -5.791 14.550 7.956 1.00 81.31 428 GLY A O 1
ATOM 3342 N N . PRO A 1 429 ? -3.995 13.249 7.581 1.00 85.31 429 PRO A N 1
ATOM 3343 C CA . PRO A 1 429 ? -4.642 12.001 7.965 1.00 85.31 429 PRO A CA 1
ATOM 3344 C C . PRO A 1 429 ? -4.775 11.864 9.489 1.00 85.31 429 PRO A C 1
ATOM 3346 O O . PRO A 1 429 ? -3.891 12.272 10.243 1.00 85.31 429 PRO A O 1
ATOM 3349 N N . ILE A 1 430 ? -5.863 11.233 9.936 1.00 90.25 430 ILE A N 1
ATOM 3350 C CA . ILE A 1 430 ? -6.105 10.892 11.344 1.00 90.25 430 ILE A CA 1
ATOM 3351 C C . ILE A 1 430 ? -6.362 9.393 11.467 1.00 90.25 430 ILE A C 1
ATOM 3353 O O . ILE A 1 430 ? -7.199 8.831 10.762 1.00 90.25 430 ILE A O 1
ATOM 3357 N N . SER A 1 431 ? -5.662 8.757 12.401 1.00 91.56 431 SER A N 1
ATOM 3358 C CA . SER A 1 431 ? -5.895 7.373 12.809 1.00 91.56 431 SER A CA 1
ATOM 3359 C C . SER A 1 431 ? -6.750 7.352 14.070 1.00 91.56 431 SER A C 1
ATOM 3361 O O . SER A 1 431 ? -6.346 7.900 15.096 1.00 91.56 431 SER A O 1
ATOM 3363 N N . PHE A 1 432 ? -7.922 6.724 14.004 1.00 94.00 432 PHE A N 1
ATOM 3364 C CA . PHE A 1 432 ? -8.816 6.520 15.139 1.00 94.00 432 PHE A CA 1
ATOM 3365 C C . PHE A 1 432 ? -8.828 5.035 15.517 1.00 94.00 432 PHE A C 1
ATOM 3367 O O . PHE A 1 432 ? -9.299 4.192 14.755 1.00 94.00 432 PHE A O 1
ATOM 3374 N N . TYR A 1 433 ? -8.284 4.716 16.691 1.00 93.25 433 TYR A N 1
ATOM 3375 C CA . TYR A 1 433 ? -8.220 3.360 17.230 1.00 93.25 433 TYR A CA 1
ATOM 3376 C C . TYR A 1 433 ? -9.227 3.159 18.359 1.00 93.25 433 TYR A C 1
ATOM 3378 O O . TYR A 1 433 ? -9.455 4.051 19.182 1.00 93.25 433 TYR A O 1
ATOM 3386 N N . GLN A 1 434 ? -9.728 1.933 18.467 1.00 94.00 434 GLN A N 1
ATOM 3387 C CA . GLN A 1 434 ? -10.565 1.489 19.572 1.00 94.00 434 GLN A CA 1
ATOM 3388 C C . GLN A 1 434 ? -10.124 0.108 20.064 1.00 94.00 434 GLN A C 1
ATOM 3390 O O . GLN A 1 434 ? -10.018 -0.843 19.288 1.00 94.00 434 GLN A O 1
ATOM 3395 N N . VAL A 1 435 ? -9.886 -0.010 21.371 1.00 91.75 435 VAL A N 1
ATOM 3396 C CA . VAL A 1 435 ? -9.333 -1.208 22.023 1.00 91.75 435 VAL A CA 1
ATOM 3397 C C . VAL A 1 435 ? -10.110 -1.532 23.303 1.00 91.75 435 VAL A C 1
ATOM 3399 O O . VAL A 1 435 ? -10.667 -0.641 23.944 1.00 91.75 435 VAL A O 1
ATOM 3402 N N . ALA A 1 436 ? -10.184 -2.809 23.684 1.00 89.00 436 ALA A N 1
ATOM 3403 C CA . ALA A 1 436 ? -10.732 -3.210 24.982 1.00 89.00 436 ALA A CA 1
ATOM 3404 C C . ALA A 1 436 ? -9.667 -3.102 26.090 1.00 89.00 436 ALA A C 1
ATOM 3406 O O . ALA A 1 436 ? -8.522 -3.511 25.898 1.00 89.00 436 ALA A O 1
ATOM 3407 N N . GLY A 1 437 ? -10.048 -2.579 27.256 1.00 85.12 437 GLY A N 1
ATOM 3408 C CA . GLY A 1 437 ? -9.135 -2.238 28.351 1.00 85.12 437 GLY A CA 1
ATOM 3409 C C . GLY A 1 437 ? -8.646 -0.784 28.308 1.00 85.12 437 GLY A C 1
ATOM 3410 O O . GLY A 1 437 ? -8.830 -0.077 27.320 1.00 85.12 437 GLY A O 1
ATOM 3411 N N . LYS A 1 438 ? -8.033 -0.336 29.414 1.00 84.31 438 LYS A N 1
ATOM 3412 C CA . LYS A 1 438 ? -7.614 1.062 29.630 1.00 84.31 438 LYS A CA 1
ATOM 3413 C C . LYS A 1 438 ? -6.256 1.384 28.993 1.00 84.31 438 LYS A C 1
ATOM 3415 O O . LYS A 1 438 ? -5.288 0.662 29.236 1.00 84.31 438 LYS A O 1
ATOM 3420 N N . VAL A 1 439 ? -6.176 2.506 28.281 1.00 83.44 439 VAL A N 1
ATOM 3421 C CA . VAL A 1 439 ? -4.951 3.158 27.776 1.00 83.44 439 VAL A CA 1
ATOM 3422 C C . VAL A 1 439 ? -4.646 4.399 28.630 1.00 83.44 439 VAL A C 1
ATOM 3424 O O . VAL A 1 439 ? -5.550 5.158 28.969 1.00 83.44 439 VAL A O 1
ATOM 3427 N N . ASN A 1 440 ? -3.377 4.607 28.985 1.00 80.25 440 ASN A N 1
ATOM 3428 C CA . ASN A 1 440 ? -2.870 5.792 29.677 1.00 80.25 440 ASN A CA 1
ATOM 3429 C C . ASN A 1 440 ? -2.496 6.878 28.637 1.00 80.25 440 ASN A C 1
ATOM 3431 O O . ASN A 1 440 ? -1.561 6.654 27.857 1.00 80.25 440 ASN A O 1
ATOM 3435 N N . PRO A 1 441 ? -3.173 8.047 28.618 1.00 78.31 441 PRO A N 1
ATOM 3436 C CA . PRO A 1 441 ? -2.937 9.073 27.600 1.00 78.31 441 PRO A CA 1
ATOM 3437 C C . PRO A 1 441 ? -1.546 9.709 27.674 1.00 78.31 441 PRO A C 1
ATOM 3439 O O . PRO A 1 441 ? -0.928 9.935 26.639 1.00 78.31 441 PRO A O 1
ATOM 3442 N N . GLU A 1 442 ? -1.010 9.954 28.875 1.00 78.62 442 GLU A N 1
ATOM 3443 C CA . GLU A 1 442 ? 0.317 10.561 29.034 1.00 78.62 442 GLU A CA 1
ATOM 3444 C C . GLU A 1 442 ? 1.431 9.668 28.495 1.00 78.62 442 GLU A C 1
ATOM 3446 O O . GLU A 1 442 ? 2.329 10.143 27.800 1.00 78.62 442 GLU A O 1
ATOM 3451 N N . ARG A 1 443 ? 1.389 8.366 28.806 1.00 73.56 443 ARG A N 1
ATOM 3452 C CA . ARG A 1 443 ? 2.380 7.421 28.280 1.00 73.56 443 ARG A CA 1
ATOM 3453 C C . ARG A 1 443 ? 2.291 7.310 26.763 1.00 73.56 443 ARG A C 1
ATOM 3455 O O . ARG A 1 443 ? 3.320 7.110 26.132 1.00 73.56 443 ARG A O 1
ATOM 3462 N N . LEU A 1 444 ? 1.100 7.462 26.180 1.00 76.50 444 LEU A N 1
ATOM 3463 C CA . LEU A 1 444 ? 0.936 7.454 24.729 1.00 76.50 444 LEU A CA 1
ATOM 3464 C C . LEU A 1 444 ? 1.433 8.750 24.067 1.00 76.50 444 LEU A C 1
ATOM 3466 O O . LEU A 1 444 ? 2.102 8.690 23.038 1.00 76.50 444 LEU A O 1
ATOM 3470 N N . ALA A 1 445 ? 1.208 9.906 24.694 1.00 73.12 445 ALA A N 1
ATOM 3471 C CA . ALA A 1 445 ? 1.755 11.179 24.228 1.00 73.12 445 ALA A CA 1
ATOM 3472 C C . ALA A 1 445 ? 3.298 11.179 24.235 1.00 73.12 445 ALA A C 1
ATOM 3474 O O . ALA A 1 445 ? 3.914 11.735 23.332 1.00 73.12 445 ALA A O 1
ATOM 3475 N N . ARG A 1 446 ? 3.931 10.483 25.194 1.00 73.06 446 ARG A N 1
ATOM 3476 C CA . ARG A 1 446 ? 5.394 10.249 25.244 1.00 73.06 446 ARG A CA 1
ATOM 3477 C C . ARG A 1 446 ? 5.910 9.245 24.193 1.00 73.06 446 ARG A C 1
ATOM 3479 O O . ARG A 1 446 ? 7.120 9.090 24.068 1.00 73.06 446 ARG A O 1
ATOM 3486 N N . LEU A 1 447 ? 5.013 8.558 23.483 1.00 68.62 447 LEU A N 1
ATOM 3487 C CA . LEU A 1 447 ? 5.287 7.626 22.376 1.00 68.62 447 LEU A CA 1
ATOM 3488 C C . LEU A 1 447 ? 4.787 8.167 21.024 1.00 68.62 447 LEU A C 1
ATOM 3490 O O . LEU A 1 447 ? 4.746 7.431 20.044 1.00 68.62 447 LEU A O 1
ATOM 3494 N N . SER A 1 448 ? 4.350 9.429 20.991 1.00 65.50 448 SER A N 1
ATOM 3495 C CA . SER A 1 448 ? 3.986 10.140 19.770 1.00 65.50 448 SER A CA 1
ATOM 3496 C C . SER A 1 448 ? 5.174 10.994 19.341 1.00 65.50 448 SER A C 1
ATOM 3498 O O . SER A 1 448 ? 5.586 11.889 20.082 1.00 65.50 448 SER A O 1
ATOM 3500 N N . GLY A 1 449 ? 5.724 10.718 18.160 1.00 62.62 449 GLY A N 1
ATOM 3501 C CA . GLY A 1 449 ? 6.906 11.413 17.651 1.00 62.62 449 GLY A CA 1
ATOM 3502 C C . GLY A 1 449 ? 6.710 12.909 17.431 1.00 62.62 449 GLY A C 1
ATOM 3503 O O . GLY A 1 449 ? 5.597 13.432 17.458 1.00 62.62 449 GLY A O 1
ATOM 3504 N N . ALA A 1 450 ? 7.803 13.612 17.130 1.00 60.56 450 ALA A N 1
ATOM 3505 C CA . ALA A 1 450 ? 7.797 15.069 16.957 1.00 60.56 450 ALA A CA 1
ATOM 3506 C C . ALA A 1 450 ? 6.685 15.575 16.005 1.00 60.56 450 ALA A C 1
ATOM 3508 O O . ALA A 1 450 ? 6.037 16.581 16.304 1.00 60.56 450 ALA A O 1
ATOM 3509 N N . GLY A 1 451 ? 6.423 14.842 14.914 1.00 66.06 451 GLY A N 1
ATOM 3510 C CA . GLY A 1 451 ? 5.427 15.176 13.888 1.00 66.06 451 GLY A CA 1
ATOM 3511 C C . GLY A 1 451 ? 3.969 14.791 14.179 1.00 66.06 451 GLY A C 1
ATOM 3512 O O . GLY A 1 451 ? 3.099 15.195 13.413 1.00 66.06 451 GLY A O 1
ATOM 3513 N N . PHE A 1 452 ? 3.675 14.053 15.257 1.00 75.88 452 PHE A N 1
ATOM 3514 C CA . PHE A 1 452 ? 2.311 13.607 15.580 1.00 75.88 452 PHE A CA 1
ATOM 3515 C C . PHE A 1 452 ? 1.939 13.913 17.027 1.00 75.88 452 PHE A C 1
ATOM 3517 O O . PHE A 1 452 ? 2.797 14.113 17.889 1.00 75.88 452 PHE A O 1
ATOM 3524 N N . LYS A 1 453 ? 0.639 13.972 17.307 1.00 85.50 453 LYS A N 1
ATOM 3525 C CA . LYS A 1 453 ? 0.093 14.026 18.666 1.00 85.50 453 LYS A CA 1
ATOM 3526 C C . LYS A 1 453 ? -0.926 12.901 18.816 1.00 85.50 453 LYS A C 1
ATOM 3528 O O . LYS A 1 453 ? -1.594 12.536 17.848 1.00 85.50 453 LYS A O 1
ATOM 3533 N N . SER A 1 454 ? -1.059 12.373 20.030 1.00 88.44 454 SER A N 1
ATOM 3534 C CA . SER A 1 454 ? -2.127 11.440 20.395 1.00 88.44 454 SER A CA 1
ATOM 3535 C C . SER A 1 454 ? -3.041 12.051 21.449 1.00 88.44 454 SER A C 1
ATOM 3537 O O . SER A 1 454 ? -2.545 12.610 22.429 1.00 88.44 454 SER A O 1
ATOM 3539 N N . PHE A 1 455 ? -4.349 11.847 21.323 1.00 90.62 455 PHE A N 1
ATOM 3540 C CA . PHE A 1 455 ? -5.300 12.031 22.417 1.00 90.62 455 PHE A CA 1
ATOM 3541 C C . PHE A 1 455 ? -6.030 10.715 22.687 1.00 90.62 455 PHE A C 1
ATOM 3543 O O . PHE A 1 455 ? -6.454 10.040 21.749 1.00 90.62 455 PHE A O 1
ATOM 3550 N N . ALA A 1 456 ? -6.186 10.349 23.960 1.00 91.31 456 ALA A N 1
ATOM 3551 C CA . ALA A 1 456 ? -6.831 9.104 24.361 1.00 91.31 456 ALA A CA 1
ATOM 3552 C C . ALA A 1 456 ? -7.840 9.323 25.494 1.00 91.31 456 ALA A C 1
ATOM 3554 O O . ALA A 1 456 ? -7.578 10.070 26.436 1.00 91.31 456 ALA A O 1
ATOM 3555 N N . TRP A 1 457 ? -8.978 8.633 25.419 1.00 92.62 457 TRP A N 1
ATOM 3556 C CA . TRP A 1 457 ? -10.026 8.632 26.441 1.00 92.62 457 TRP A CA 1
ATOM 3557 C C . TRP A 1 457 ? -10.618 7.227 26.614 1.00 92.62 457 TRP A C 1
ATOM 3559 O O . TRP A 1 457 ? -10.213 6.273 25.950 1.00 92.62 457 TRP A O 1
ATOM 3569 N N . THR A 1 458 ? -11.544 7.063 27.560 1.00 91.12 458 THR A N 1
ATOM 3570 C CA . THR A 1 458 ? -12.170 5.770 27.881 1.00 91.12 458 THR A CA 1
ATOM 3571 C C . THR A 1 458 ? -13.675 5.950 28.052 1.00 91.12 458 THR A C 1
ATOM 3573 O O . THR A 1 458 ? -14.101 6.879 28.734 1.00 91.12 458 THR A O 1
ATOM 3576 N N . LYS A 1 459 ? -14.469 5.053 27.459 1.00 89.06 459 LYS A N 1
ATOM 3577 C CA . LYS A 1 459 ? -15.928 4.953 27.634 1.00 89.06 459 LYS A CA 1
ATOM 3578 C C . LYS A 1 459 ? -16.240 3.504 28.011 1.00 89.06 459 LYS A C 1
ATOM 3580 O O . LYS A 1 459 ? -15.908 2.583 27.264 1.00 89.06 459 LYS A O 1
ATOM 3585 N N . GLY A 1 460 ? -16.821 3.292 29.192 1.00 86.81 460 GLY A N 1
ATOM 3586 C CA . GLY A 1 460 ? -17.037 1.949 29.738 1.00 86.81 460 GLY A CA 1
ATOM 3587 C C . GLY A 1 460 ? -15.731 1.149 29.849 1.00 86.81 460 GLY A C 1
ATOM 3588 O O . GLY A 1 460 ? -14.766 1.593 30.470 1.00 86.81 460 GLY A O 1
ATOM 3589 N N . THR A 1 461 ? -15.695 -0.033 29.232 1.00 88.00 461 THR A N 1
ATOM 3590 C CA . THR A 1 461 ? -14.544 -0.955 29.239 1.00 88.00 461 THR A CA 1
ATOM 3591 C C . THR A 1 461 ? -13.569 -0.758 28.071 1.00 88.00 461 THR A C 1
ATOM 3593 O O . THR A 1 461 ? -12.586 -1.498 27.976 1.00 88.00 461 THR A O 1
ATOM 3596 N N . ARG A 1 462 ? -13.807 0.212 27.176 1.00 91.00 462 ARG A N 1
ATOM 3597 C CA . ARG A 1 462 ? -13.003 0.446 25.965 1.00 91.00 462 ARG A CA 1
ATOM 3598 C C . ARG A 1 462 ? -12.277 1.790 26.012 1.00 91.00 462 ARG A C 1
ATOM 3600 O O . ARG A 1 462 ? -12.859 2.804 26.401 1.00 91.00 462 ARG A O 1
ATOM 3607 N N . SER A 1 463 ? -11.024 1.803 25.562 1.00 92.69 463 SER A N 1
ATOM 3608 C CA . SER A 1 463 ? -10.282 3.034 25.284 1.00 92.69 463 SER A CA 1
ATOM 3609 C C . SER A 1 463 ? -10.304 3.381 23.799 1.00 92.69 463 SER A C 1
ATOM 3611 O O . SER A 1 463 ? -10.355 2.513 22.924 1.00 92.69 463 SER A O 1
ATOM 3613 N N . PHE A 1 464 ? -10.250 4.683 23.555 1.00 94.38 464 PHE A N 1
ATOM 3614 C CA . PHE A 1 464 ? -10.395 5.355 22.273 1.00 94.38 464 PHE A CA 1
ATOM 3615 C C . PHE A 1 464 ? -9.202 6.272 22.086 1.00 94.38 464 PHE A C 1
ATOM 3617 O O . PHE A 1 464 ? -8.785 6.926 23.044 1.00 94.38 464 PHE A O 1
ATOM 3624 N N . VAL A 1 465 ? -8.628 6.290 20.887 1.00 92.31 465 VAL A N 1
ATOM 3625 C CA . VAL A 1 465 ? -7.351 6.959 20.637 1.00 92.31 465 VAL A CA 1
ATOM 3626 C C . VAL A 1 465 ? -7.365 7.607 19.263 1.00 92.31 465 VAL A C 1
ATOM 3628 O O . VAL A 1 465 ? -7.509 6.916 18.260 1.00 92.31 465 VAL A O 1
ATOM 3631 N N . LEU A 1 466 ? -7.168 8.920 19.216 1.00 92.44 466 LEU A N 1
ATOM 3632 C CA . LEU A 1 466 ? -6.918 9.667 17.986 1.00 92.44 466 LEU A CA 1
ATOM 3633 C C . LEU A 1 466 ? -5.426 9.976 17.883 1.00 92.44 466 LEU A C 1
ATOM 3635 O O . LEU A 1 466 ? -4.835 10.450 18.853 1.00 92.44 466 LEU A O 1
ATOM 3639 N N . VAL A 1 467 ? -4.834 9.743 16.712 1.00 89.88 467 VAL A N 1
ATOM 3640 C CA . VAL A 1 467 ? -3.451 10.124 16.390 1.00 89.88 467 VAL A CA 1
ATOM 3641 C C . VAL A 1 467 ? -3.420 10.830 15.041 1.00 89.88 467 VAL A C 1
ATOM 3643 O O . VAL A 1 467 ? -4.028 10.355 14.082 1.00 89.88 467 VAL A O 1
ATOM 3646 N N . GLY A 1 468 ? -2.714 11.954 14.953 1.00 87.88 468 GLY A N 1
ATOM 3647 C CA . GLY A 1 468 ? -2.584 12.710 13.708 1.00 87.88 468 GLY A CA 1
ATOM 3648 C C . GLY A 1 468 ? -1.676 13.929 13.834 1.00 87.88 468 GLY A C 1
ATOM 3649 O O . GLY A 1 468 ? -1.023 14.134 14.858 1.00 87.88 468 GLY A O 1
ATOM 3650 N N . SER A 1 469 ? -1.641 14.727 12.769 1.00 83.12 469 SER A N 1
ATOM 3651 C CA . SER A 1 469 ? -0.888 15.986 12.637 1.00 83.12 469 SER A CA 1
ATOM 3652 C C . SER A 1 469 ? -1.517 17.181 13.370 1.00 83.12 469 SER A C 1
ATOM 3654 O O . SER A 1 469 ? -0.900 18.238 13.453 1.00 83.12 469 SER A O 1
ATOM 3656 N N . LEU A 1 470 ? -2.744 17.034 13.883 1.00 86.75 470 LEU A N 1
ATOM 3657 C CA . LEU A 1 470 ? -3.424 18.047 14.694 1.00 86.75 470 LEU A CA 1
ATOM 3658 C C . LEU A 1 470 ? -2.779 18.199 16.076 1.00 86.75 470 LEU A C 1
ATOM 3660 O O . LEU A 1 470 ? -2.296 17.229 16.659 1.00 86.75 470 LEU A O 1
ATOM 3664 N N . GLU A 1 471 ? -2.869 19.400 16.647 1.00 88.06 471 GLU A N 1
ATOM 3665 C CA . GLU A 1 471 ? -2.401 19.644 18.008 1.00 88.06 471 GLU A CA 1
ATOM 3666 C C . GLU A 1 471 ? -3.240 18.914 19.062 1.00 88.06 471 GLU A C 1
ATOM 3668 O O . GLU A 1 471 ? -4.436 18.671 18.886 1.00 88.06 471 GLU A O 1
ATOM 3673 N N . ALA A 1 472 ? -2.633 18.601 20.211 1.00 84.12 472 ALA A N 1
ATOM 3674 C CA . ALA A 1 472 ? -3.272 17.777 21.245 1.00 84.12 472 ALA A CA 1
ATOM 3675 C C . ALA A 1 472 ? -4.628 18.345 21.725 1.00 84.12 472 ALA A C 1
ATOM 3677 O O . ALA A 1 472 ? -5.577 17.592 21.954 1.00 84.12 472 ALA A O 1
ATOM 3678 N N . ARG A 1 473 ? -4.757 19.680 21.794 1.00 88.75 473 ARG A N 1
ATOM 3679 C CA . ARG A 1 473 ? -6.016 20.377 22.121 1.00 88.75 473 ARG A CA 1
ATOM 3680 C C . ARG A 1 473 ? -7.080 20.227 21.025 1.00 88.75 473 ARG A C 1
ATOM 3682 O O . ARG A 1 473 ? -8.258 20.098 21.345 1.00 88.75 473 ARG A O 1
ATOM 3689 N N . GLN A 1 474 ? -6.679 20.203 19.754 1.00 90.69 474 GLN A N 1
ATOM 3690 C CA . GLN A 1 474 ? -7.587 19.978 18.624 1.00 90.69 474 GLN A CA 1
ATOM 3691 C C . GLN A 1 474 ? -8.056 18.517 18.587 1.00 90.69 474 GLN A C 1
ATOM 3693 O O . GLN A 1 474 ? -9.238 18.265 18.373 1.00 90.69 474 GLN A O 1
ATOM 3698 N N . LEU A 1 475 ? -7.171 17.555 18.876 1.00 90.56 475 LEU A N 1
ATOM 3699 C CA . LEU A 1 475 ? -7.544 16.141 19.022 1.00 90.56 475 LEU A CA 1
ATOM 3700 C C . LEU A 1 475 ? -8.498 15.910 20.208 1.00 90.56 475 LEU A C 1
ATOM 3702 O O . LEU A 1 475 ? -9.431 15.120 20.091 1.00 90.56 475 LEU A O 1
ATOM 3706 N N . GLN A 1 476 ? -8.324 16.633 21.320 1.00 91.38 476 GLN A N 1
ATOM 3707 C CA . GLN A 1 476 ? -9.261 16.623 22.450 1.00 91.38 476 GLN A CA 1
ATOM 3708 C C . GLN A 1 476 ? -10.637 17.201 22.070 1.00 91.38 476 GLN A C 1
ATOM 3710 O O . GLN A 1 476 ? -11.666 16.615 22.404 1.00 91.38 476 GLN A O 1
ATOM 3715 N N . GLN A 1 477 ? -10.674 18.325 21.345 1.00 91.06 477 GLN A N 1
ATOM 3716 C CA . GLN A 1 477 ? -11.920 18.904 20.820 1.00 91.06 477 GLN A CA 1
ATOM 3717 C C . GLN A 1 477 ? -12.610 17.967 19.817 1.00 91.06 477 GLN A C 1
ATOM 3719 O O . GLN A 1 477 ? -13.832 17.844 19.827 1.00 91.06 477 GLN A O 1
ATOM 3724 N N . LEU A 1 478 ? -11.835 17.270 18.982 1.00 91.19 478 LEU A N 1
ATOM 3725 C CA . LEU A 1 478 ? -12.339 16.278 18.036 1.00 91.19 478 LEU A CA 1
ATOM 3726 C C . LEU A 1 478 ? -12.917 15.049 18.752 1.00 91.19 478 LEU A C 1
ATOM 3728 O O . LEU A 1 478 ? -13.999 14.602 18.389 1.00 91.19 478 LEU A O 1
ATOM 3732 N N . ALA A 1 479 ? -12.261 14.559 19.810 1.00 91.62 479 ALA A N 1
ATOM 3733 C CA . ALA A 1 479 ? -12.772 13.475 20.652 1.00 91.62 479 ALA A CA 1
ATOM 3734 C C . ALA A 1 479 ? -14.120 13.819 21.311 1.00 91.62 479 ALA A C 1
ATOM 3736 O O . ALA A 1 479 ? -14.997 12.965 21.393 1.00 91.62 479 ALA A O 1
ATOM 3737 N N . ALA A 1 480 ? -14.319 15.077 21.721 1.00 89.31 480 ALA A N 1
ATOM 3738 C CA . ALA A 1 480 ? -15.599 15.560 22.245 1.00 89.31 480 ALA A CA 1
ATOM 3739 C C . ALA A 1 480 ? -16.708 15.672 21.173 1.00 89.31 480 ALA A C 1
ATOM 3741 O O . ALA A 1 480 ? -17.882 15.747 21.524 1.00 89.31 480 ALA A O 1
ATOM 3742 N N . ARG A 1 481 ? -16.352 15.660 19.879 1.00 87.94 481 ARG A N 1
ATOM 3743 C CA . ARG A 1 481 ? -17.284 15.615 18.737 1.00 87.94 481 ARG A CA 1
ATOM 3744 C C . ARG A 1 481 ? -17.448 14.211 18.136 1.00 87.94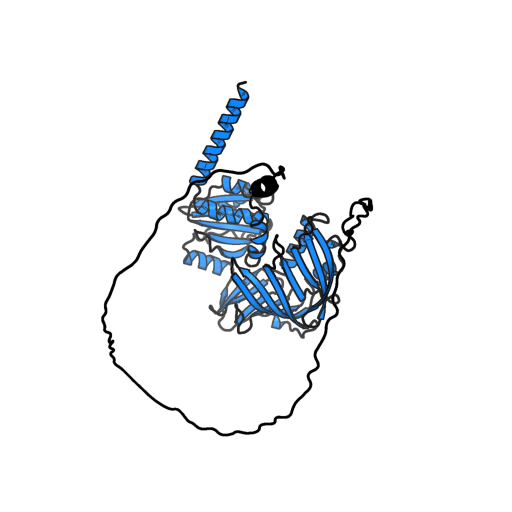 481 ARG A C 1
ATOM 3746 O O . ARG A 1 481 ? -18.057 14.084 17.078 1.00 87.94 481 ARG A O 1
ATOM 3753 N N . VAL A 1 482 ? -16.907 13.166 18.766 1.00 87.06 482 VAL A N 1
ATOM 3754 C CA . VAL A 1 482 ? -17.104 11.780 18.317 1.00 87.06 482 VAL A CA 1
ATOM 3755 C C . VAL A 1 482 ? -18.561 11.381 18.544 1.00 87.06 482 VAL A C 1
ATOM 3757 O O . VAL A 1 482 ? -19.020 11.276 19.681 1.00 87.06 482 VAL A O 1
ATOM 3760 N N . GLN A 1 483 ? -19.281 11.169 17.447 1.00 77.44 483 GLN A N 1
ATOM 3761 C CA . GLN A 1 483 ? -20.708 10.857 17.433 1.00 77.44 483 GLN A CA 1
ATOM 3762 C C . GLN A 1 483 ? -20.928 9.350 17.270 1.00 77.44 483 GLN A C 1
ATOM 3764 O O . GLN A 1 483 ? -20.137 8.668 16.614 1.00 77.44 483 GLN A O 1
ATOM 3769 N N . SER A 1 484 ? -22.023 8.840 17.836 1.00 68.62 484 SER A N 1
ATOM 3770 C CA . SER A 1 484 ? -22.657 7.627 17.309 1.00 68.62 484 SER A CA 1
ATOM 3771 C C . SER A 1 484 ? -23.494 7.990 16.073 1.00 68.62 484 SER A C 1
ATOM 3773 O O . SER A 1 484 ? -23.973 9.123 16.015 1.00 68.62 484 SER A O 1
ATOM 3775 N N . PRO A 1 485 ? -23.602 7.082 15.084 1.00 58.16 485 PRO A N 1
ATOM 3776 C CA . PRO A 1 485 ? -24.321 7.323 13.832 1.00 58.16 485 PRO A CA 1
ATOM 3777 C C . PRO A 1 485 ? -25.845 7.348 14.015 1.00 58.16 485 PRO A C 1
ATOM 3779 O O . PRO A 1 485 ? -26.327 6.717 14.985 1.00 58.16 485 PRO A O 1
#